Protein 5XFS (pdb70)

Structure (mmCIF, N/CA/C/O backbone):
data_5XFS
#
_entry.id   5XFS
#
_cell.length_a   54.740
_cell.length_b   69.960
_cell.length_c   203.549
_cell.angle_alpha   90.00
_cell.angle_beta   90.00
_cell.angle_gamma   90.00
#
_symmetry.space_group_name_H-M   'P 21 21 21'
#
loop_
_entity.id
_entity.type
_entity.pdbx_description
1 polymer 'PE family protein PE8'
2 polymer 'PPE family protein PPE15'
3 polymer 'ESX-5 secretion-associated protein EspG5'
4 water water
#
loop_
_atom_site.group_PDB
_atom_site.id
_atom_site.type_symbol
_atom_site.label_atom_id
_atom_site.label_alt_id
_atom_site.label_comp_id
_atom_site.label_asym_id
_atom_site.label_entity_id
_atom_site.label_seq_id
_atom_site.pdbx_PDB_ins_code
_atom_site.Cartn_x
_atom_site.Cartn_y
_atom_site.Cartn_z
_atom_site.occupancy
_atom_site.B_iso_or_equiv
_atom_site.auth_seq_id
_atom_site.auth_comp_id
_atom_site.auth_asym_id
_atom_site.auth_atom_id
_atom_site.pdbx_PDB_model_num
ATOM 1 N N . VAL A 1 12 ? -58.786 -23.665 26.055 1.00 113.07 7 VAL A N 1
ATOM 2 C CA . VAL A 1 12 ? -59.163 -22.285 26.331 1.00 107.53 7 VAL A CA 1
ATOM 3 C C . VAL A 1 12 ? -59.533 -21.574 25.040 1.00 107.53 7 VAL A C 1
ATOM 4 O O . VAL A 1 12 ? -58.707 -20.890 24.444 1.00 106.19 7 VAL A O 1
ATOM 8 N N . PRO A 1 13 ? -60.784 -21.732 24.604 1.00 101.59 8 PRO A N 1
ATOM 9 C CA . PRO A 1 13 ? -61.254 -21.103 23.367 1.00 96.93 8 PRO A CA 1
ATOM 10 C C . PRO A 1 13 ? -61.273 -19.585 23.485 1.00 97.45 8 PRO A C 1
ATOM 11 O O . PRO A 1 13 ? -61.410 -18.889 22.481 1.00 94.16 8 PRO A O 1
ATOM 15 N N . GLU A 1 14 ? -61.145 -19.080 24.708 1.00 99.57 9 GLU A N 1
ATOM 16 C CA . GLU A 1 14 ? -61.138 -17.646 24.938 1.00 101.61 9 GLU A CA 1
ATOM 17 C C . GLU A 1 14 ? -59.746 -17.101 24.649 1.00 101.91 9 GLU A C 1
ATOM 18 O O . GLU A 1 14 ? -59.531 -15.891 24.649 1.00 103.82 9 GLU A O 1
ATOM 24 N N . GLU A 1 15 ? -58.797 -18.002 24.419 1.00 102.15 10 GLU A N 1
ATOM 25 C CA . GLU A 1 15 ? -57.434 -17.602 24.107 1.00 96.20 10 GLU A CA 1
ATOM 26 C C . GLU A 1 15 ? -57.056 -17.947 22.860 1.00 85.82 10 GLU A C 1
ATOM 27 O O . GLU A 1 15 ? -56.209 -17.320 22.234 1.00 80.05 10 GLU A O 1
ATOM 33 N N . LEU A 1 16 ? -57.714 -18.976 22.339 1.00 83.31 11 LEU A N 1
ATOM 34 C CA . LEU A 1 16 ? -57.476 -19.398 20.970 1.00 78.70 11 LEU A CA 1
ATOM 35 C C . LEU A 1 16 ? -58.049 -18.346 20.043 1.00 81.69 11 LEU A C 1
ATOM 36 O O . LEU A 1 16 ? -57.308 -17.601 19.414 1.00 82.25 11 LEU A O 1
ATOM 41 N N . THR A 1 17 ? -59.374 -18.278 19.967 1.00 83.93 12 THR A N 1
ATOM 42 C CA . THR A 1 17 ? -60.031 -17.285 19.123 1.00 82.85 12 THR A CA 1
ATOM 43 C C . THR A 1 17 ? -59.414 -15.899 19.290 1.00 81.70 12 THR A C 1
ATOM 44 O O . THR A 1 17 ? -59.423 -15.104 18.343 1.00 83.07 12 THR A O 1
ATOM 48 N N . ALA A 1 18 ? -58.864 -15.591 20.467 1.00 80.12 13 ALA A N 1
ATOM 49 C CA . ALA A 1 18 ? -58.107 -14.351 20.621 1.00 81.19 13 ALA A CA 1
ATOM 50 C C . ALA A 1 18 ? -56.890 -14.343 19.706 1.00 78.23 13 ALA A C 1
ATOM 51 O O . ALA A 1 18 ? -56.685 -13.400 18.934 1.00 78.22 13 ALA A O 1
ATOM 53 N N . ALA A 1 19 ? -56.069 -15.397 19.776 1.00 77.91 14 ALA A N 1
ATOM 54 C CA . ALA A 1 19 ? -54.915 -15.498 18.886 1.00 72.86 14 ALA A CA 1
ATOM 55 C C . ALA A 1 19 ? -55.332 -15.523 17.421 1.00 71.57 14 ALA A C 1
ATOM 56 O O . ALA A 1 19 ? -54.563 -15.102 16.548 1.00 70.52 14 ALA A O 1
ATOM 58 N N . ALA A 1 20 ? -56.536 -16.019 17.132 1.00 71.22 15 ALA A N 1
ATOM 59 C CA . ALA A 1 20 ? -57.066 -15.966 15.774 1.00 69.78 15 ALA A CA 1
ATOM 60 C C . ALA A 1 20 ? -57.208 -14.528 15.302 1.00 73.81 15 ALA A C 1
ATOM 61 O O . ALA A 1 20 ? -56.640 -14.133 14.276 1.00 70.13 15 ALA A O 1
ATOM 63 N N . ALA A 1 21 ? -57.974 -13.729 16.050 1.00 76.06 16 ALA A N 1
ATOM 64 C CA . ALA A 1 21 ? -58.265 -12.365 15.632 1.00 73.14 16 ALA A CA 1
ATOM 65 C C . ALA A 1 21 ? -57.030 -11.476 15.737 1.00 73.93 16 ALA A C 1
ATOM 66 O O . ALA A 1 21 ? -56.792 -10.629 14.866 1.00 78.06 16 ALA A O 1
ATOM 68 N N . GLN A 1 22 ? -56.227 -11.647 16.789 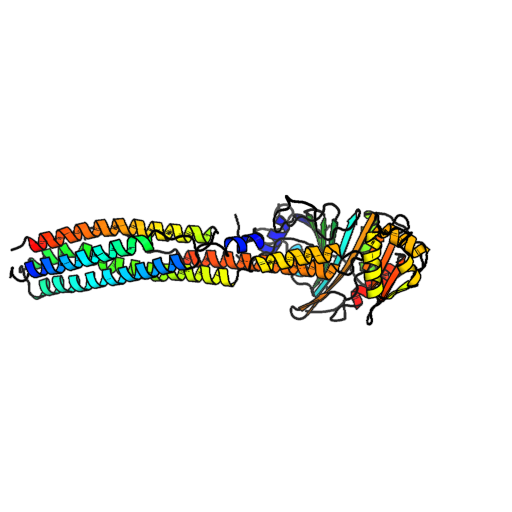1.00 72.32 17 GLN A N 1
ATOM 69 C CA . GLN A 1 22 ? -55.013 -10.847 16.906 1.00 74.41 17 GLN A CA 1
ATOM 70 C C . GLN A 1 22 ? -54.083 -11.090 15.723 1.00 69.71 17 GLN A C 1
ATOM 71 O O . GLN A 1 22 ? -53.466 -10.153 15.207 1.00 70.20 17 GLN A O 1
ATOM 77 N N . LEU A 1 23 ? -53.990 -12.335 15.260 1.00 66.37 18 LEU A N 1
ATOM 78 C CA . LEU A 1 23 ? -53.120 -12.635 14.132 1.00 61.11 18 LEU A CA 1
ATOM 79 C C . LEU A 1 23 ? -53.744 -12.297 12.785 1.00 60.37 18 LEU A C 1
ATOM 80 O O . LEU A 1 23 ? -53.042 -12.318 11.765 1.00 58.48 18 LEU A O 1
ATOM 85 N N . GLY A 1 24 ? -55.038 -12.003 12.748 1.00 62.40 19 GLY A N 1
ATOM 86 C CA . GLY A 1 24 ? -55.661 -11.604 11.506 1.00 62.90 19 GLY A CA 1
ATOM 87 C C . GLY A 1 24 ? -55.466 -10.127 11.262 1.00 63.98 19 GLY A C 1
ATOM 88 O O . GLY A 1 24 ? -55.351 -9.683 10.116 1.00 63.67 19 GLY A O 1
ATOM 89 N N . THR A 1 25 ? -55.427 -9.362 12.358 1.00 65.82 20 THR A N 1
ATOM 90 C CA . THR A 1 25 ? -55.138 -7.934 12.308 1.00 69.35 20 THR A CA 1
ATOM 91 C C . THR A 1 25 ? -53.653 -7.656 12.076 1.00 70.11 20 THR A C 1
ATOM 92 O O . THR A 1 25 ? -53.283 -6.532 11.710 1.00 76.31 20 THR A O 1
ATOM 96 N N . ILE A 1 26 ? -52.801 -8.660 12.271 1.00 69.70 21 ILE A N 1
ATOM 97 C CA . ILE A 1 26 ? -51.396 -8.529 11.923 1.00 63.54 21 ILE A CA 1
ATOM 98 C C . ILE A 1 26 ? -51.196 -8.839 10.446 1.00 58.70 21 ILE A C 1
ATOM 99 O O . ILE A 1 26 ? -50.289 -8.291 9.800 1.00 56.61 21 ILE A O 1
ATOM 104 N N . GLY A 1 27 ? -52.039 -9.712 9.889 1.00 57.62 22 GLY A N 1
ATOM 105 C CA . GLY A 1 27 ? -51.955 -10.012 8.474 1.00 58.75 22 GLY A CA 1
ATOM 106 C C . GLY A 1 27 ? -52.583 -8.942 7.618 1.00 60.37 22 GLY A C 1
ATOM 107 O O . GLY A 1 27 ? -52.132 -8.703 6.493 1.00 61.88 22 GLY A O 1
ATOM 108 N N . ALA A 1 28 ? -53.632 -8.293 8.125 1.00 60.96 23 ALA A N 1
ATOM 109 C CA . ALA A 1 28 ? -54.158 -7.114 7.448 1.00 63.53 23 ALA A CA 1
ATOM 110 C C . ALA A 1 28 ? -53.113 -6.005 7.425 1.00 62.63 23 ALA A C 1
ATOM 111 O O . ALA A 1 28 ? -52.816 -5.446 6.364 1.00 62.38 23 ALA A O 1
ATOM 113 N N . ALA A 1 29 ? -52.521 -5.698 8.591 1.00 65.60 24 ALA A N 1
ATOM 114 C CA . ALA A 1 29 ? -51.456 -4.696 8.669 1.00 61.46 24 ALA A CA 1
ATOM 115 C C . ALA A 1 29 ? -50.275 -5.054 7.777 1.00 57.75 24 ALA A C 1
ATOM 116 O O . ALA A 1 29 ? -49.555 -4.166 7.313 1.00 57.18 24 ALA A O 1
ATOM 118 N N . MET A 1 30 ? -50.058 -6.348 7.531 1.00 57.22 25 MET A N 1
ATOM 119 C CA . MET A 1 30 ? -49.002 -6.781 6.628 1.00 54.51 25 MET A CA 1
ATOM 120 C C . MET A 1 30 ? -49.427 -6.626 5.177 1.00 55.16 25 MET A C 1
ATOM 121 O O . MET A 1 30 ? -48.671 -6.106 4.358 1.00 54.64 25 MET A O 1
ATOM 126 N N . ALA A 1 31 ? -50.629 -7.087 4.836 1.00 57.49 26 ALA A N 1
ATOM 127 C CA . ALA A 1 31 ? -51.189 -6.768 3.528 1.00 63.69 26 ALA A CA 1
ATOM 128 C C . ALA A 1 31 ? -51.162 -5.265 3.267 1.00 62.43 26 ALA A C 1
ATOM 129 O O . ALA A 1 31 ? -50.968 -4.827 2.123 1.00 60.11 26 ALA A O 1
ATOM 131 N N . ALA A 1 32 ? -51.330 -4.467 4.327 1.00 62.22 27 ALA A N 1
ATOM 132 C CA . ALA A 1 32 ? -51.381 -3.017 4.188 1.00 62.21 27 ALA A CA 1
ATOM 133 C C . ALA A 1 32 ? -50.043 -2.464 3.727 1.00 59.43 27 ALA A C 1
ATOM 134 O O . ALA A 1 32 ? -49.979 -1.701 2.755 1.00 61.93 27 ALA A O 1
ATOM 136 N N . GLN A 1 33 ? -48.958 -2.832 4.415 1.00 56.22 28 GLN A N 1
ATOM 137 C CA . GLN A 1 33 ? -47.648 -2.400 3.955 1.00 54.23 28 GLN A CA 1
ATOM 138 C C . GLN A 1 33 ? -47.319 -2.972 2.587 1.00 53.72 28 GLN A C 1
ATOM 139 O O . GLN A 1 33 ? -46.517 -2.380 1.859 1.00 59.96 28 GLN A O 1
ATOM 145 N N . ASN A 1 34 ? -47.950 -4.080 2.206 1.00 55.40 29 ASN A N 1
ATOM 146 C CA . ASN A 1 34 ? -47.567 -4.764 0.976 1.00 58.66 29 ASN A CA 1
ATOM 147 C C . ASN A 1 34 ? -48.025 -3.990 -0.249 1.00 57.85 29 ASN A C 1
ATOM 148 O O . ASN A 1 34 ? -47.312 -3.938 -1.259 1.00 60.56 29 ASN A O 1
ATOM 153 N N . ALA A 1 35 ? -49.216 -3.400 -0.184 1.00 59.37 30 ALA A N 1
ATOM 154 C CA . ALA A 1 35 ? -49.738 -2.586 -1.272 1.00 61.83 30 ALA A CA 1
ATOM 155 C C . ALA A 1 35 ? -49.255 -1.149 -1.200 1.00 61.79 30 ALA A C 1
ATOM 156 O O . ALA A 1 35 ? -49.284 -0.441 -2.217 1.00 64.05 30 ALA A O 1
ATOM 158 N N . ALA A 1 36 ? -48.827 -0.699 -0.018 1.00 62.37 31 ALA A N 1
ATOM 159 C CA . ALA A 1 36 ? -48.163 0.595 0.083 1.00 59.73 31 ALA A CA 1
ATOM 160 C C . ALA A 1 36 ? -46.858 0.591 -0.704 1.00 56.21 31 ALA A C 1
ATOM 161 O O . ALA A 1 36 ? -46.639 1.439 -1.575 1.00 57.30 31 ALA A O 1
ATOM 163 N N . ALA A 1 37 ? -45.998 -0.390 -0.440 1.00 59.30 32 ALA A N 1
ATOM 164 C CA . ALA A 1 37 ? -44.711 -0.480 -1.113 1.00 55.92 32 ALA A CA 1
ATOM 165 C C . ALA A 1 37 ? -44.815 -0.890 -2.583 1.00 54.49 32 ALA A C 1
ATOM 166 O O . ALA A 1 37 ? -43.793 -0.887 -3.270 1.00 53.42 32 ALA A O 1
ATOM 168 N N . ALA A 1 38 ? -46.002 -1.223 -3.092 1.00 56.82 33 ALA A N 1
ATOM 169 C CA . ALA A 1 38 ? -46.120 -1.671 -4.477 1.00 58.11 33 ALA A CA 1
ATOM 170 C C . ALA A 1 38 ? -45.596 -0.619 -5.439 1.00 62.81 33 ALA A C 1
ATOM 171 O O . ALA A 1 38 ? -44.654 -0.875 -6.195 1.00 57.09 33 ALA A O 1
ATOM 173 N N . ALA A 1 39 ? -46.195 0.584 -5.410 1.00 62.70 34 ALA A N 1
ATOM 174 C CA . ALA A 1 39 ? -45.826 1.643 -6.356 1.00 61.24 34 ALA A CA 1
ATOM 175 C C . ALA A 1 39 ? -44.361 2.083 -6.263 1.00 59.30 34 ALA A C 1
ATOM 176 O O . ALA A 1 39 ? -43.698 2.155 -7.313 1.00 59.20 34 ALA A O 1
ATOM 178 N N . PRO A 1 40 ? -43.787 2.392 -5.093 1.00 54.94 35 PRO A N 1
ATOM 179 C CA . PRO A 1 40 ? -42.369 2.785 -5.089 1.00 52.40 35 PRO A CA 1
ATOM 180 C C . PRO A 1 40 ? -41.389 1.655 -5.427 1.00 54.40 35 PRO A C 1
ATOM 181 O O . PRO A 1 40 ? -40.283 1.956 -5.883 1.00 58.86 35 PRO A O 1
ATOM 185 N N . THR A 1 41 ? -41.733 0.382 -5.252 1.00 53.46 36 THR A N 1
ATOM 186 C CA . THR A 1 41 ? -40.827 -0.692 -5.651 1.00 52.92 36 THR A CA 1
ATOM 187 C C . THR A 1 41 ? -41.011 -1.152 -7.095 1.00 50.78 36 THR A C 1
ATOM 188 O O . THR A 1 41 ? -40.236 -1.984 -7.558 1.00 49.17 36 THR A O 1
ATOM 192 N N . THR A 1 42 ? -41.977 -0.618 -7.837 1.00 55.25 37 THR A N 1
ATOM 193 C CA . THR A 1 42 ? -42.249 -1.128 -9.178 1.00 57.96 37 THR A CA 1
ATOM 194 C C . THR A 1 42 ? -42.403 -0.059 -10.256 1.00 59.34 37 THR A C 1
ATOM 195 O O . THR A 1 42 ? -42.450 -0.421 -11.438 1.00 64.44 37 THR A O 1
ATOM 199 N N . ALA A 1 43 ? -42.500 1.231 -9.900 1.00 53.84 38 ALA A N 1
ATOM 200 C CA . ALA A 1 43 ? -42.462 2.314 -10.882 1.00 56.05 38 ALA A CA 1
ATOM 201 C C . ALA A 1 43 ? -41.167 3.092 -10.756 1.00 60.35 38 ALA A C 1
ATOM 202 O O . ALA A 1 43 ? -41.181 4.288 -10.429 1.00 66.87 38 ALA A O 1
ATOM 204 N N . ILE A 1 44 ? -40.043 2.427 -11.000 1.00 55.10 39 ILE A N 1
ATOM 205 C CA . ILE A 1 44 ? -38.745 3.076 -10.940 1.00 51.01 39 ILE A CA 1
ATOM 206 C C . ILE A 1 44 ? -38.387 3.564 -12.333 1.00 50.53 39 ILE A C 1
ATOM 207 O O . ILE A 1 44 ? -38.248 2.759 -13.264 1.00 47.39 39 ILE A O 1
ATOM 212 N N . ALA A 1 45 ? -38.254 4.894 -12.473 1.00 50.05 40 ALA A N 1
ATOM 213 C CA . ALA A 1 45 ? -37.706 5.472 -13.688 1.00 49.82 40 ALA A CA 1
ATOM 214 C C . ALA A 1 45 ? -36.180 5.435 -13.642 1.00 47.25 40 ALA A C 1
ATOM 215 O O . ALA A 1 45 ? -35.590 5.562 -12.565 1.00 48.32 40 ALA A O 1
ATOM 217 N N . PRO A 1 46 ? -35.527 5.232 -14.787 1.00 45.02 41 PRO A N 1
ATOM 218 C CA . PRO A 1 46 ? -34.060 5.267 -14.825 1.00 43.18 41 PRO A CA 1
ATOM 219 C C . PRO A 1 46 ? -33.507 6.603 -14.349 1.00 48.73 41 PRO A C 1
ATOM 220 O O . PRO A 1 46 ? -34.019 7.669 -14.708 1.00 47.43 41 PRO A O 1
ATOM 224 N N . ALA A 1 47 ? -32.443 6.532 -13.533 1.00 49.07 42 ALA A N 1
ATOM 225 C CA . ALA A 1 47 ? -31.802 7.748 -13.031 1.00 50.24 42 ALA A CA 1
ATOM 226 C C . ALA A 1 47 ? -31.221 8.588 -14.160 1.00 50.16 42 ALA A C 1
ATOM 227 O O . ALA A 1 47 ? -31.226 9.824 -14.083 1.00 49.20 42 ALA A O 1
ATOM 229 N N . ALA A 1 48 ? -30.71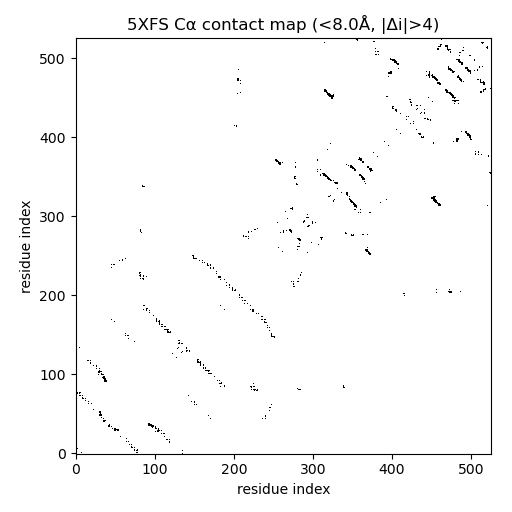4 7.942 -15.206 1.00 44.53 43 ALA A N 1
ATOM 230 C CA . ALA A 1 48 ? -30.182 8.630 -16.370 1.00 44.92 43 ALA A CA 1
ATOM 231 C C . ALA A 1 48 ? -30.480 7.785 -17.599 1.00 45.46 43 ALA A C 1
ATOM 232 O O . ALA A 1 48 ? -31.035 6.688 -17.499 1.00 49.78 43 ALA A O 1
ATOM 234 N N . LEU A 1 49 ? -30.094 8.291 -18.768 1.00 39.31 44 LEU A N 1
ATOM 235 C CA . LEU A 1 49 ? -30.587 7.736 -20.020 1.00 40.25 44 LEU A CA 1
ATOM 236 C C . LEU A 1 49 ? -29.601 6.773 -20.674 1.00 38.54 44 LEU A C 1
ATOM 237 O O . LEU A 1 49 ? -29.659 6.546 -21.887 1.00 39.76 44 LEU A O 1
ATOM 242 N N . ASP A 1 50 ? -28.722 6.180 -19.893 1.00 40.47 45 ASP A N 1
ATOM 243 C CA . ASP A 1 50 ? -27.782 5.193 -20.388 1.00 41.83 45 ASP A CA 1
ATOM 244 C C . ASP A 1 50 ? -28.300 3.781 -20.140 1.00 42.91 45 ASP A C 1
ATOM 245 O O . ASP A 1 50 ? -29.310 3.560 -19.465 1.00 40.54 45 ASP A O 1
ATOM 250 N N . GLU A 1 51 ? -27.538 2.812 -20.644 1.00 51.66 46 GLU A N 1
ATOM 251 C CA . GLU A 1 51 ? -27.922 1.409 -20.567 1.00 57.84 46 GLU A CA 1
ATOM 252 C C . GLU A 1 51 ? -27.793 0.849 -19.149 1.00 50.54 46 GLU A C 1
ATOM 253 O O . GLU A 1 51 ? -28.623 0.030 -18.732 1.00 49.58 46 GLU A O 1
ATOM 259 N N . VAL A 1 52 ? -26.789 1.275 -18.385 1.00 45.60 47 VAL A N 1
ATOM 260 C CA . VAL A 1 52 ? -26.693 0.794 -17.012 1.00 43.47 47 VAL A CA 1
ATOM 261 C C . VAL A 1 52 ? -27.884 1.280 -16.193 1.00 43.84 47 VAL A C 1
ATOM 262 O O . VAL A 1 52 ? -28.477 0.519 -15.423 1.00 44.81 47 VAL A O 1
ATOM 266 N N . SER A 1 53 ? -28.269 2.546 -16.359 1.00 47.07 48 SER A N 1
ATOM 267 C CA . SER A 1 53 ? -29.366 3.098 -15.567 1.00 46.90 48 SER A CA 1
ATOM 268 C C . SER A 1 53 ? -30.682 2.386 -15.854 1.00 44.52 48 SER A C 1
ATOM 269 O O . SER A 1 53 ? -31.534 2.267 -14.959 1.00 39.29 48 SER A O 1
ATOM 272 N N . ALA A 1 54 ? -30.854 1.910 -17.095 1.00 46.00 49 ALA A N 1
ATOM 273 C CA . ALA A 1 54 ? -32.053 1.179 -17.496 1.00 46.85 49 ALA A CA 1
ATOM 274 C C . ALA A 1 54 ? -32.086 -0.232 -16.900 1.00 53.25 49 ALA A C 1
ATOM 275 O O . ALA A 1 54 ? -33.048 -0.608 -16.216 1.00 54.15 49 ALA A O 1
ATOM 277 N N . LEU A 1 55 ? -31.059 -1.042 -17.184 1.00 52.67 50 LEU A N 1
ATOM 278 C CA . LEU A 1 55 ? -30.899 -2.339 -16.541 1.00 48.51 50 LEU A CA 1
ATOM 279 C C . LEU A 1 55 ? -31.220 -2.284 -15.050 1.00 45.43 50 LEU A C 1
ATOM 280 O O . LEU A 1 55 ? -32.053 -3.054 -14.552 1.00 46.79 50 LEU A O 1
ATOM 285 N N . GLN A 1 56 ? -30.565 -1.370 -14.325 1.00 41.33 51 GLN A N 1
ATOM 286 C CA . GLN A 1 56 ? -30.709 -1.337 -12.872 1.00 41.65 51 GLN A CA 1
ATOM 287 C C . GLN A 1 56 ? -32.161 -1.119 -12.446 1.00 44.61 51 GLN A C 1
ATOM 288 O O . GLN A 1 56 ? -32.621 -1.715 -11.463 1.00 42.82 51 GLN A O 1
ATOM 294 N N . ALA A 1 57 ? -32.906 -0.284 -13.178 1.00 40.46 52 ALA A N 1
ATOM 295 C CA . ALA A 1 57 ? -34.297 -0.027 -12.807 1.00 44.18 52 ALA A CA 1
ATOM 296 C C . ALA A 1 57 ? -35.224 -1.160 -13.243 1.00 48.27 52 ALA A C 1
ATOM 297 O O . ALA A 1 57 ? -36.184 -1.479 -12.531 1.00 47.11 52 ALA A O 1
ATOM 299 N N . ALA A 1 58 ? -34.951 -1.773 -14.402 1.00 52.93 53 ALA A N 1
ATOM 300 C CA . ALA A 1 58 ? -35.747 -2.905 -14.852 1.00 47.06 53 ALA A CA 1
ATOM 301 C C . ALA A 1 58 ? -35.673 -4.066 -13.867 1.00 50.01 53 ALA A C 1
ATOM 302 O O . ALA A 1 58 ? -36.697 -4.698 -13.574 1.00 57.34 53 ALA A O 1
ATOM 304 N N . LEU A 1 59 ? -34.483 -4.364 -13.333 1.00 46.23 54 LEU A N 1
ATOM 305 C CA . LEU A 1 59 ? -34.411 -5.448 -12.364 1.00 46.10 54 LEU A CA 1
ATOM 306 C C . LEU A 1 59 ? -35.263 -5.120 -11.144 1.00 49.71 54 LEU A C 1
ATOM 307 O O . LEU A 1 59 ? -36.220 -5.835 -10.829 1.00 60.70 54 LEU A O 1
ATOM 312 N N . PHE A 1 60 ? -34.968 -4.006 -10.464 1.00 42.77 55 PHE A N 1
ATOM 313 C CA . PHE A 1 60 ? -35.651 -3.734 -9.200 1.00 47.55 55 PHE A CA 1
ATOM 314 C C . PHE A 1 60 ? -37.167 -3.657 -9.362 1.00 47.24 55 PHE A C 1
ATOM 315 O O . PHE A 1 60 ? -37.886 -3.875 -8.383 1.00 41.90 55 PHE A O 1
ATOM 323 N N . THR A 1 61 ? -37.670 -3.362 -10.573 1.00 44.41 56 THR A N 1
ATOM 324 C CA . THR A 1 61 ? -39.112 -3.406 -10.810 1.00 49.51 56 THR A CA 1
ATOM 325 C C . THR A 1 61 ? -39.583 -4.813 -11.117 1.00 52.74 56 THR A C 1
ATOM 326 O O . THR A 1 61 ? -40.668 -5.208 -10.683 1.00 50.79 56 THR A O 1
ATOM 330 N N . ALA A 1 62 ? -38.792 -5.577 -11.870 1.00 55.28 57 ALA A N 1
ATOM 331 C CA . ALA A 1 62 ? -39.092 -6.995 -12.001 1.00 55.03 57 ALA A CA 1
ATOM 332 C C . ALA A 1 62 ? -39.128 -7.649 -10.624 1.00 53.78 57 ALA A C 1
ATOM 333 O O . ALA A 1 62 ? -39.987 -8.493 -10.345 1.00 48.52 57 ALA A O 1
ATOM 335 N N . TYR A 1 63 ? -38.238 -7.211 -9.731 1.00 46.36 58 TYR A N 1
ATOM 336 C CA . TYR A 1 63 ? -38.127 -7.822 -8.416 1.00 45.42 58 TYR A CA 1
ATOM 337 C C . TYR A 1 63 ? -39.306 -7.458 -7.517 1.00 44.69 58 TYR A C 1
ATOM 338 O O . TYR A 1 63 ? -39.795 -8.300 -6.757 1.00 44.96 58 TYR A O 1
ATOM 347 N N . GLY A 1 64 ? -39.757 -6.209 -7.557 1.00 43.92 59 GLY A N 1
ATOM 348 C CA . GLY A 1 64 ? -40.884 -5.829 -6.731 1.00 43.66 59 GLY A CA 1
ATOM 349 C C . GLY A 1 64 ? -42.181 -6.406 -7.248 1.00 47.87 59 GLY A C 1
ATOM 350 O O . GLY A 1 64 ? -43.095 -6.697 -6.469 1.00 45.45 59 GLY A O 1
ATOM 351 N N . THR A 1 65 ? -42.274 -6.585 -8.567 1.00 49.42 60 THR A N 1
ATOM 352 C CA . THR A 1 65 ? -43.388 -7.306 -9.167 1.00 48.59 60 THR A CA 1
ATOM 353 C C . THR A 1 65 ? -43.397 -8.765 -8.724 1.00 56.95 60 THR A C 1
ATOM 354 O O . THR A 1 65 ? -44.425 -9.275 -8.255 1.00 60.26 60 THR A O 1
ATOM 358 N N 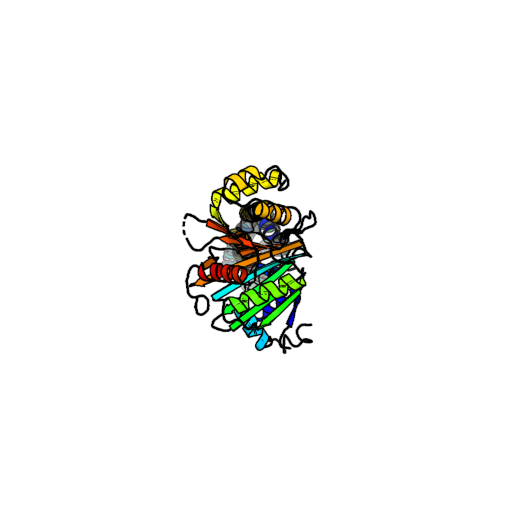. PHE A 1 66 ? -42.256 -9.460 -8.861 1.00 52.20 61 PHE A N 1
ATOM 359 C CA . PHE A 1 66 ? -42.210 -10.853 -8.416 1.00 50.65 61 PHE A CA 1
ATOM 360 C C . PHE A 1 66 ? -42.452 -10.933 -6.917 1.00 49.54 61 PHE A C 1
ATOM 361 O O . PHE A 1 66 ? -43.098 -11.867 -6.443 1.00 49.93 61 PHE A O 1
ATOM 369 N N . TYR A 1 67 ? -41.989 -9.944 -6.150 1.00 46.70 62 TYR A N 1
ATOM 370 C CA . TYR A 1 67 ? -42.338 -9.945 -4.734 1.00 45.59 62 TYR A CA 1
ATOM 371 C C . TYR A 1 67 ? -43.848 -9.821 -4.533 1.00 50.13 62 TYR A C 1
ATOM 372 O O . TYR A 1 67 ? -44.396 -10.384 -3.578 1.00 46.05 62 TYR A O 1
ATOM 381 N N . GLN A 1 68 ? -44.543 -9.091 -5.412 1.00 50.94 63 GLN A N 1
ATOM 382 C CA . GLN A 1 68 ? -45.973 -8.879 -5.190 1.00 51.64 63 GLN A CA 1
ATOM 383 C C . GLN A 1 68 ? -46.785 -10.158 -5.383 1.00 49.10 63 GLN A C 1
ATOM 384 O O . GLN A 1 68 ? -47.840 -10.295 -4.755 1.00 50.29 63 GLN A O 1
ATOM 390 N N . GLN A 1 69 ? -46.324 -11.093 -6.225 1.00 49.77 64 GLN A N 1
ATOM 391 C CA . GLN A 1 69 ? -46.969 -12.402 -6.311 1.00 51.33 64 GLN A CA 1
ATOM 392 C C . GLN A 1 69 ? -46.582 -13.300 -5.141 1.00 53.88 64 GLN A C 1
ATOM 393 O O . GLN A 1 69 ? -47.435 -13.978 -4.557 1.00 57.71 64 GLN A O 1
ATOM 399 N N . VAL A 1 70 ? -45.296 -13.342 -4.807 1.00 48.99 65 VAL A N 1
ATOM 400 C CA . VAL A 1 70 ? -44.851 -14.218 -3.733 1.00 48.34 65 VAL A CA 1
ATOM 401 C C . VAL A 1 70 ? -45.560 -13.861 -2.436 1.00 47.65 65 VAL A C 1
ATOM 402 O O . VAL A 1 70 ? -46.053 -14.742 -1.727 1.00 47.75 65 VAL A O 1
ATOM 406 N N . SER A 1 71 ? -45.682 -12.566 -2.135 1.00 46.92 66 SER A N 1
ATOM 407 C CA . SER A 1 71 ? -46.375 -12.153 -0.914 1.00 46.17 66 SER A CA 1
ATOM 408 C C . SER A 1 71 ? -47.870 -12.469 -0.975 1.00 50.75 66 SER A C 1
ATOM 409 O O . SER A 1 71 ? -48.471 -12.856 0.036 1.00 47.22 66 SER A O 1
ATOM 412 N N . ALA A 1 72 ? -48.488 -12.285 -2.146 1.00 48.82 67 ALA A N 1
ATOM 413 C CA . ALA A 1 72 ? -49.883 -12.660 -2.336 1.00 50.61 67 ALA A CA 1
ATOM 414 C C . ALA A 1 72 ? -50.092 -14.133 -2.031 1.00 52.32 67 ALA A C 1
ATOM 415 O O . ALA A 1 72 ? -51.022 -14.512 -1.306 1.00 50.96 67 ALA A O 1
ATOM 417 N N . GLU A 1 73 ? -49.227 -14.981 -2.590 1.00 51.24 68 GLU A N 1
ATOM 418 C CA . GLU A 1 73 ? -49.299 -16.409 -2.336 1.00 50.56 68 GLU A CA 1
ATOM 419 C C . GLU A 1 73 ? -48.986 -16.739 -0.883 1.00 49.47 68 GLU A C 1
ATOM 420 O O . GLU A 1 73 ? -49.550 -17.689 -0.332 1.00 49.71 68 GLU A O 1
ATOM 426 N N . ALA A 1 74 ? -48.104 -15.970 -0.240 1.00 48.35 69 ALA A N 1
ATOM 427 C CA . ALA A 1 74 ? -47.821 -16.207 1.171 1.00 47.38 69 ALA A CA 1
ATOM 428 C C . ALA A 1 74 ? -49.030 -15.877 2.032 1.00 47.60 69 ALA A C 1
ATOM 429 O O . ALA A 1 74 ? -49.407 -16.657 2.913 1.00 48.34 69 ALA A O 1
ATOM 431 N N . GLN A 1 75 ? -49.620 -14.712 1.808 1.00 48.43 70 GLN A N 1
ATOM 432 C CA . GLN A 1 75 ? -50.766 -14.276 2.598 1.00 49.16 70 GLN A CA 1
ATOM 433 C C . GLN A 1 75 ? -51.934 -15.242 2.532 1.00 52.27 70 GLN A C 1
ATOM 434 O O . GLN A 1 75 ? -52.658 -15.405 3.502 1.00 56.24 70 GLN A O 1
ATOM 440 N N . ALA A 1 76 ? -52.133 -15.867 1.382 1.00 59.61 71 ALA A N 1
ATOM 441 C CA . ALA A 1 76 ? -53.206 -16.848 1.247 1.00 51.34 71 ALA A CA 1
ATOM 442 C C . ALA A 1 76 ? -53.039 -17.977 2.249 1.00 50.54 71 ALA A C 1
ATOM 443 O O . ALA A 1 76 ? -54.019 -18.448 2.839 1.00 61.25 71 ALA A O 1
ATOM 445 N N . MET A 1 77 ? -51.799 -18.411 2.468 1.00 55.54 72 MET A N 1
ATOM 446 C CA . MET A 1 77 ? -51.534 -19.506 3.391 1.00 55.89 72 MET A CA 1
ATOM 447 C C . MET A 1 77 ? -51.528 -19.037 4.838 1.00 48.34 72 MET A C 1
ATOM 448 O O . MET A 1 77 ? -51.861 -19.814 5.736 1.00 48.55 72 MET A O 1
ATOM 453 N N . HIS A 1 78 ? -51.184 -17.776 5.086 1.00 47.71 73 HIS A N 1
ATOM 454 C CA . HIS A 1 78 ? -51.499 -17.180 6.380 1.00 52.39 73 HIS A CA 1
ATOM 455 C C . HIS A 1 78 ? -53.009 -17.145 6.620 1.00 55.47 73 HIS A C 1
ATOM 456 O O . HIS A 1 78 ? -53.476 -17.394 7.742 1.00 53.41 73 HIS A O 1
ATOM 463 N N . ASP A 1 79 ? -53.788 -16.850 5.571 1.00 54.02 74 ASP A N 1
ATOM 464 C CA . ASP A 1 79 ? -55.239 -16.824 5.704 1.00 51.46 74 ASP A CA 1
ATOM 465 C C . ASP A 1 79 ? -55.793 -18.187 6.090 1.00 55.25 74 ASP A C 1
ATOM 466 O O . ASP A 1 79 ? -56.836 -18.262 6.760 1.00 54.80 74 ASP A O 1
ATOM 471 N N . MET A 1 80 ? -55.114 -19.273 5.685 1.00 54.15 75 MET A N 1
ATOM 472 C CA . MET A 1 80 ? -55.568 -20.605 6.072 1.00 55.15 75 MET A CA 1
ATOM 473 C C . MET A 1 80 ? -55.280 -20.884 7.527 1.00 49.99 75 MET A C 1
ATOM 474 O O . MET A 1 80 ? -56.072 -21.550 8.202 1.00 50.34 75 MET A O 1
ATOM 479 N N . PHE A 1 81 ? -54.133 -20.430 8.012 1.00 48.88 76 PHE A N 1
ATOM 480 C CA . PHE A 1 81 ? -53.765 -20.784 9.371 1.00 48.46 76 PHE A CA 1
ATOM 481 C C . PHE A 1 81 ? -54.601 -20.015 10.374 1.00 48.25 76 PHE A C 1
ATOM 482 O O . PHE A 1 81 ? -54.914 -20.533 11.450 1.00 48.20 76 PHE A O 1
ATOM 490 N N . VAL A 1 82 ? -55.002 -18.797 10.019 1.00 52.15 77 VAL A N 1
ATOM 491 C CA . VAL A 1 82 ? -55.843 -18.010 10.909 1.00 50.98 77 VAL A CA 1
ATOM 492 C C . VAL A 1 82 ? -57.260 -18.555 10.906 1.00 52.72 77 VAL A C 1
ATOM 493 O O . VAL A 1 82 ? -57.943 -18.555 11.936 1.00 54.38 77 VAL A O 1
ATOM 497 N N . ASN A 1 83 ? -57.716 -19.050 9.752 1.00 53.06 78 ASN A N 1
ATOM 498 C CA . ASN A 1 83 ? -58.988 -19.766 9.695 1.00 55.05 78 ASN A CA 1
ATOM 499 C C . ASN A 1 83 ? -58.926 -21.047 10.510 1.00 52.22 78 ASN A C 1
ATOM 500 O O . ASN A 1 83 ? -59.739 -21.269 11.412 1.00 52.73 78 ASN A O 1
ATOM 505 N N . THR A 1 84 ? -57.940 -21.878 10.211 1.00 54.18 79 THR A N 1
ATOM 506 C CA . THR A 1 84 ? -57.787 -23.158 10.878 1.00 53.25 79 THR A CA 1
ATOM 507 C C . THR A 1 84 ? -57.569 -23.031 12.376 1.00 49.91 79 THR A C 1
ATOM 508 O O . THR A 1 84 ? -58.104 -23.811 13.142 1.00 58.24 79 THR A O 1
ATOM 512 N N . LEU A 1 85 ? -56.793 -22.050 12.796 1.00 49.89 80 LEU A N 1
ATOM 513 C CA . LEU A 1 85 ? -56.584 -21.845 14.215 1.00 52.23 80 LEU A CA 1
ATOM 514 C C . LEU A 1 85 ? -57.904 -21.407 14.828 1.00 54.56 80 LEU A C 1
ATOM 515 O O . LEU A 1 85 ? -58.268 -21.821 15.917 1.00 56.03 80 LEU A O 1
ATOM 520 N N . GLY A 1 86 ? -58.605 -20.546 14.105 1.00 54.93 81 GLY A N 1
ATOM 521 C CA . GLY A 1 86 ? -59.894 -20.016 14.499 1.00 58.41 81 GLY A CA 1
ATOM 522 C C . GLY A 1 86 ? -60.977 -21.063 14.594 1.00 64.86 81 GLY A C 1
ATOM 523 O O . GLY A 1 86 ? -61.843 -21.001 15.458 1.00 70.63 81 GLY A O 1
ATOM 524 N N . ILE A 1 87 ? -60.934 -22.031 13.690 1.00 61.38 82 ILE A N 1
ATOM 525 C CA . ILE A 1 87 ? -61.931 -23.086 13.654 1.00 58.09 82 ILE A CA 1
ATOM 526 C C . ILE A 1 87 ? -61.945 -23.888 14.943 1.00 62.46 82 ILE A C 1
ATOM 527 O O . ILE A 1 87 ? -63.008 -24.258 15.422 1.00 72.51 82 ILE A O 1
ATOM 532 N N . SER A 1 88 ? -60.778 -24.168 15.506 1.00 56.48 83 SER A N 1
ATOM 533 C CA . SER A 1 88 ? -60.746 -24.927 16.735 1.00 59.02 83 SER A CA 1
ATOM 534 C C . SER A 1 88 ? -61.463 -24.117 17.797 1.00 69.00 83 SER A C 1
ATOM 535 O O . SER A 1 88 ? -61.096 -22.983 18.077 1.00 70.14 83 SER A O 1
ATOM 538 N N . ALA A 1 89 ? -62.439 -24.749 18.437 1.00 70.64 84 ALA A N 1
ATOM 539 C CA . ALA A 1 89 ? -63.250 -24.117 19.465 1.00 78.56 84 ALA A CA 1
ATOM 540 C C . ALA A 1 89 ? -64.029 -25.190 20.200 1.00 87.48 84 ALA A C 1
ATOM 541 O O . ALA A 1 89 ? -64.810 -25.916 19.591 1.00 86.67 84 ALA A O 1
ATOM 543 N N . MET B 2 9 ? -22.223 -2.600 -27.600 1.00 76.47 1 MET B N 1
ATOM 544 C CA . MET B 2 9 ? -21.475 -1.336 -27.681 1.00 72.24 1 MET B CA 1
ATOM 545 C C . MET B 2 9 ? -20.384 -1.295 -26.604 1.00 67.22 1 MET B C 1
ATOM 546 O O . MET B 2 9 ? -20.108 -2.304 -25.933 1.00 69.36 1 MET B O 1
ATOM 551 N N . ASP B 2 10 ? -19.771 -0.126 -26.441 1.00 58.97 2 ASP B N 1
ATOM 552 C CA . ASP B 2 10 ? -18.831 0.096 -25.355 1.00 55.89 2 ASP B CA 1
ATOM 553 C C . ASP B 2 10 ? -18.925 1.550 -24.910 1.00 51.21 2 ASP B C 1
ATOM 554 O O . ASP B 2 10 ? -18.985 2.446 -25.753 1.00 52.46 2 ASP B O 1
ATOM 559 N N . PHE B 2 11 ? -18.953 1.785 -23.590 1.00 51.70 3 PHE B N 1
ATOM 560 C CA . PHE B 2 11 ? -19.023 3.164 -23.099 1.00 46.46 3 PHE B CA 1
ATOM 561 C C . PHE B 2 11 ? -17.764 3.950 -23.457 1.00 52.53 3 PHE B C 1
ATOM 562 O O . PHE B 2 11 ? -17.842 5.144 -23.764 1.00 50.70 3 PHE B O 1
ATOM 570 N N . GLY B 2 12 ? -16.594 3.303 -23.409 1.00 59.17 4 GLY B N 1
ATOM 571 C CA . GLY B 2 12 ? -15.352 3.955 -23.779 1.00 51.19 4 GLY B CA 1
ATOM 572 C C . GLY B 2 12 ? -15.238 4.286 -25.251 1.00 48.44 4 GLY B C 1
ATOM 573 O O . GLY B 2 12 ? -14.462 5.172 -25.614 1.00 49.80 4 GLY B O 1
ATOM 574 N N . ALA B 2 13 ? -15.986 3.601 -26.112 1.00 46.52 5 ALA B N 1
ATOM 575 C CA . ALA B 2 13 ? -15.981 3.942 -27.531 1.00 47.28 5 ALA B CA 1
ATOM 576 C C . ALA B 2 13 ? -16.766 5.214 -27.849 1.00 47.08 5 ALA B C 1
ATOM 577 O O . ALA B 2 13 ? -16.685 5.696 -28.986 1.00 49.31 5 ALA B O 1
ATOM 579 N N . LEU B 2 14 ? -17.545 5.786 -26.845 1.00 43.38 6 LEU B N 1
ATOM 580 C CA . LEU B 2 14 ? -18.469 6.919 -26.940 1.00 42.72 6 LEU B CA 1
ATOM 581 C C . LEU B 2 14 ? -17.771 8.224 -26.555 1.00 42.70 6 LEU B C 1
ATOM 582 O O . LEU B 2 14 ? -17.060 8.268 -25.544 1.00 43.00 6 LEU B O 1
ATOM 587 N N . PRO B 2 15 ? -17.987 9.299 -27.309 1.00 43.00 7 PRO B N 1
ATOM 588 C CA . PRO B 2 15 ? -17.316 10.588 -27.032 1.00 43.80 7 PRO B CA 1
ATOM 589 C C . PRO B 2 15 ? -17.908 11.282 -25.814 1.00 47.12 7 PRO B C 1
ATOM 590 O O . PRO B 2 15 ? -19.054 11.001 -25.423 1.00 43.44 7 PRO B O 1
ATOM 594 N N . PRO B 2 16 ? -17.174 12.215 -25.190 1.00 45.34 8 PRO B N 1
ATOM 595 C CA . PRO B 2 16 ? -17.664 12.780 -23.919 1.00 48.24 8 PRO B CA 1
ATOM 596 C C . PRO B 2 16 ? -18.992 13.490 -24.071 1.00 47.99 8 PRO B C 1
ATOM 597 O O . PRO B 2 16 ? -19.787 13.508 -23.123 1.00 47.82 8 PRO B O 1
ATOM 601 N N . GLU B 2 17 ? -19.252 14.059 -25.256 1.00 47.13 9 GLU B N 1
ATOM 602 C CA . GLU B 2 17 ? -20.527 14.708 -25.538 1.00 47.66 9 GLU B CA 1
ATOM 603 C C . GLU B 2 17 ? -21.707 13.766 -25.369 1.00 50.49 9 GLU B C 1
ATOM 604 O O . GLU B 2 17 ? -22.821 14.220 -25.097 1.00 59.23 9 GLU B O 1
ATOM 610 N N . ILE B 2 18 ? -21.501 12.463 -25.530 1.00 51.86 10 ILE B N 1
ATOM 611 C CA . ILE B 2 18 ? -22.598 11.521 -25.372 1.00 44.58 10 ILE B CA 1
ATOM 612 C C . ILE B 2 18 ? -22.706 11.028 -23.935 1.00 44.46 10 ILE B C 1
ATOM 613 O O . ILE B 2 18 ? -23.794 11.000 -23.35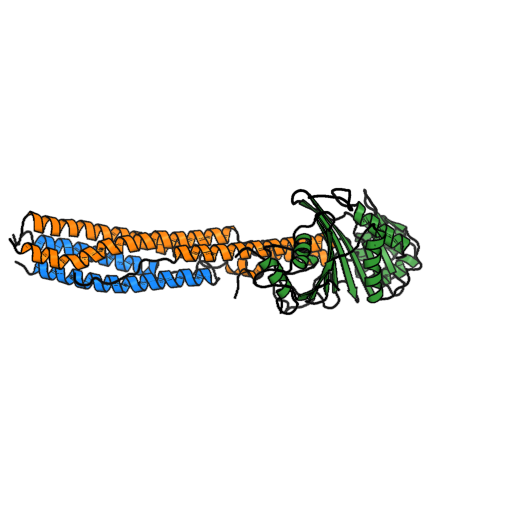5 1.00 45.59 10 ILE B O 1
ATOM 618 N N . ASN B 2 19 ? -21.593 10.643 -23.316 1.00 43.92 11 ASN B N 1
ATOM 619 C CA . ASN B 2 19 ? -21.700 9.987 -22.020 1.00 44.26 11 ASN B CA 1
ATOM 620 C C . ASN B 2 19 ? -22.224 10.925 -20.956 1.00 45.89 11 ASN B C 1
ATOM 621 O O . ASN B 2 19 ? -22.818 10.479 -19.968 1.00 50.80 11 ASN B O 1
ATOM 626 N N . SER B 2 20 ? -22.032 12.216 -21.153 1.00 46.88 12 SER B N 1
ATOM 627 C CA . SER B 2 20 ? -22.464 13.203 -20.181 1.00 49.20 12 SER B CA 1
ATOM 628 C C . SER B 2 20 ? -23.817 13.834 -20.522 1.00 51.52 12 SER B C 1
ATOM 629 O O . SER B 2 20 ? -24.569 14.189 -19.599 1.00 52.71 12 SER B O 1
ATOM 632 N N . ALA B 2 21 ? -24.146 13.973 -21.817 1.00 49.69 13 ALA B N 1
ATOM 633 C CA . ALA B 2 21 ? -25.524 14.246 -22.218 1.00 51.08 13 ALA B CA 1
ATOM 634 C C . ALA B 2 21 ? -26.481 13.221 -21.614 1.00 61.04 13 ALA B C 1
ATOM 635 O O . ALA B 2 21 ? -27.499 13.573 -20.999 1.00 62.24 13 ALA B O 1
ATOM 637 N N . ARG B 2 22 ? -26.166 11.937 -21.776 1.00 52.35 14 ARG B N 1
ATOM 638 C CA . ARG B 2 22 ? -27.086 10.912 -21.319 1.00 50.82 14 ARG B CA 1
ATOM 639 C C . ARG B 2 22 ? -27.089 10.778 -19.801 1.00 49.87 14 ARG B C 1
ATOM 640 O O . ARG B 2 22 ? -28.058 10.245 -19.237 1.00 48.82 14 ARG B O 1
ATOM 648 N N . MET B 2 23 ? -26.079 11.307 -19.128 1.00 50.50 15 MET B N 1
ATOM 649 C CA . MET B 2 23 ? -26.014 11.212 -17.677 1.00 50.04 15 MET B CA 1
ATOM 650 C C . MET B 2 23 ? -26.586 12.421 -16.950 1.00 51.04 15 MET B C 1
ATOM 651 O O . MET B 2 23 ? -27.045 12.310 -15.822 1.00 50.69 15 MET B O 1
ATOM 656 N N . TYR B 2 24 ? -26.550 13.575 -17.598 1.00 57.87 16 TYR B N 1
ATOM 657 C CA . TYR B 2 24 ? -27.052 14.824 -17.017 1.00 57.18 16 TYR B CA 1
ATOM 658 C C . TYR B 2 24 ? -28.529 15.026 -17.285 1.00 54.15 16 TYR B C 1
ATOM 659 O O . TYR B 2 24 ? -29.052 16.129 -17.082 1.00 58.70 16 TYR B O 1
ATOM 668 N N . ALA B 2 25 ? -29.189 13.970 -17.733 1.00 52.63 17 ALA B N 1
ATOM 669 C CA . ALA B 2 25 ? -30.608 13.955 -18.010 1.00 52.77 17 ALA B CA 1
ATOM 670 C C . ALA B 2 25 ? -31.167 12.657 -17.460 1.00 50.88 17 ALA B C 1
ATOM 671 O O . ALA B 2 25 ? -30.458 11.652 -17.384 1.00 49.48 17 ALA B O 1
ATOM 673 N N . GLY B 2 26 ? -32.438 12.685 -17.067 1.00 51.12 18 GLY B N 1
ATOM 674 C CA . GLY B 2 26 ? 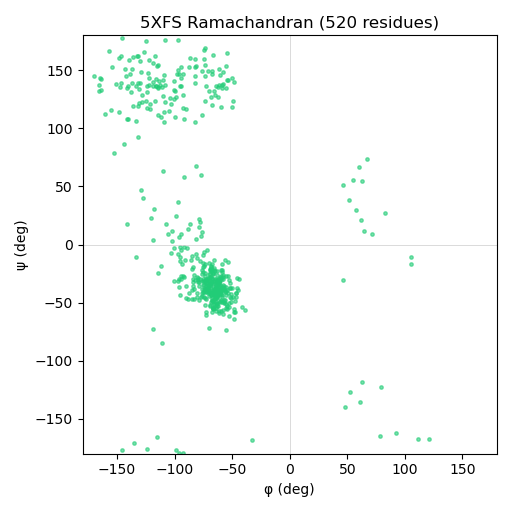-33.024 11.554 -16.388 1.00 49.55 18 GLY B CA 1
ATOM 675 C C . GLY B 2 26 ? -33.549 11.923 -15.018 1.00 50.04 18 GLY B C 1
ATOM 676 O O . GLY B 2 26 ? -33.650 13.110 -14.674 1.00 56.17 18 GLY B O 1
ATOM 677 N N . ALA B 2 27 ? -33.866 10.906 -14.216 1.00 48.64 19 ALA B N 1
ATOM 678 C CA . ALA B 2 27 ? -34.651 11.093 -13.005 1.00 49.21 19 ALA B CA 1
ATOM 679 C C . ALA B 2 27 ? -33.817 11.251 -11.742 1.00 49.38 19 ALA B C 1
ATOM 680 O O . ALA B 2 27 ? -34.377 11.604 -10.697 1.00 50.40 19 ALA B O 1
ATOM 682 N N . GLY B 2 28 ? -32.510 10.997 -11.803 1.00 48.74 20 GLY B N 1
ATOM 683 C CA . GLY B 2 28 ? -31.680 11.150 -10.626 1.00 49.32 20 GLY B CA 1
ATOM 684 C C . GLY B 2 28 ? -31.812 9.988 -9.657 1.00 52.67 20 GLY B C 1
ATOM 685 O O . GLY B 2 28 ? -32.305 8.910 -9.990 1.00 52.83 20 GLY B O 1
ATOM 686 N N . ALA B 2 29 ? -31.335 10.210 -8.432 1.00 51.77 21 ALA B N 1
ATOM 687 C CA . ALA B 2 29 ? -31.386 9.150 -7.432 1.00 48.30 21 ALA B CA 1
ATOM 688 C C . ALA B 2 29 ? -32.778 8.956 -6.878 1.00 48.23 21 ALA B C 1
ATOM 689 O O . ALA B 2 29 ? -33.057 7.885 -6.331 1.00 56.22 21 ALA B O 1
ATOM 691 N N . GLY B 2 30 ? -33.641 9.963 -7.026 1.00 49.62 22 GLY B N 1
ATOM 692 C CA . GLY B 2 30 ? -34.982 9.981 -6.488 1.00 50.23 22 GLY B CA 1
ATOM 693 C C . GLY B 2 30 ? -35.753 8.677 -6.545 1.00 52.72 22 GLY B C 1
ATOM 694 O O . GLY B 2 30 ? -36.218 8.179 -5.514 1.00 51.51 22 GLY B O 1
ATOM 695 N N . PRO B 2 31 ? -35.914 8.095 -7.744 1.00 49.85 23 PRO B N 1
ATOM 696 C CA . PRO B 2 31 ? -36.693 6.847 -7.831 1.00 50.02 23 PRO B CA 1
ATOM 697 C C . PRO B 2 31 ? -36.093 5.720 -7.024 1.00 45.08 23 PRO B C 1
ATOM 698 O O . PRO B 2 31 ? -36.835 4.909 -6.454 1.00 43.63 23 PRO B O 1
ATOM 702 N N . MET B 2 32 ? -34.770 5.600 -7.050 1.00 44.13 24 MET B N 1
ATOM 703 C CA . MET B 2 32 ? -34.079 4.511 -6.367 1.00 43.00 24 MET B CA 1
ATOM 704 C C . MET B 2 32 ? -34.139 4.572 -4.855 1.00 48.35 24 MET B C 1
ATOM 705 O O . MET B 2 32 ? -34.330 3.552 -4.215 1.00 51.21 24 MET B O 1
ATOM 710 N N . MET B 2 33 ? -33.950 5.740 -4.264 1.00 45.93 25 MET B N 1
ATOM 711 C CA . MET B 2 33 ? -34.064 5.796 -2.815 1.00 47.94 25 MET B CA 1
ATOM 712 C C . MET B 2 33 ? -35.502 5.574 -2.348 1.00 47.43 25 MET B C 1
ATOM 713 O O . MET B 2 33 ? -35.718 5.068 -1.237 1.00 47.95 25 MET B O 1
ATOM 718 N N . ALA B 2 34 ? -36.495 5.925 -3.180 1.00 47.20 26 ALA B N 1
ATOM 719 C CA . ALA B 2 34 ? -37.887 5.609 -2.864 1.00 47.37 26 ALA B CA 1
ATOM 720 C C . ALA B 2 34 ? -38.117 4.106 -2.891 1.00 48.33 26 ALA B C 1
ATOM 721 O O . ALA B 2 34 ? -38.857 3.562 -2.057 1.00 47.90 26 ALA B O 1
ATOM 723 N N . ALA B 2 35 ? -37.511 3.430 -3.870 1.00 46.90 27 ALA B N 1
ATOM 724 C CA . ALA B 2 35 ? -37.459 1.977 -3.857 1.00 42.13 27 ALA B CA 1
ATOM 725 C C . ALA B 2 35 ? -36.864 1.490 -2.544 1.00 42.59 27 ALA B C 1
ATOM 726 O O . ALA B 2 35 ? -37.498 0.734 -1.802 1.00 42.52 27 ALA B O 1
ATOM 728 N N . GLY B 2 36 ? -35.668 1.969 -2.214 1.00 43.38 28 GLY B N 1
ATOM 729 C CA . GLY B 2 36 ? -35.016 1.614 -0.970 1.00 44.35 28 GLY B CA 1
ATOM 730 C C . GLY B 2 36 ? -35.874 1.728 0.269 1.00 45.67 28 GLY B C 1
ATOM 731 O O . GLY B 2 36 ? -36.148 0.723 0.928 1.00 45.38 28 GLY B O 1
ATOM 732 N N . ALA B 2 37 ? -36.294 2.953 0.600 1.00 47.40 29 ALA B N 1
ATOM 733 C CA . ALA B 2 37 ? -37.112 3.172 1.788 1.00 49.60 29 ALA B CA 1
ATOM 734 C C . ALA B 2 37 ? -38.297 2.209 1.838 1.00 52.22 29 ALA B C 1
ATOM 735 O O . ALA B 2 37 ? -38.662 1.716 2.913 1.00 48.94 29 ALA B O 1
ATOM 737 N N . ALA B 2 38 ? -38.895 1.913 0.677 1.00 51.43 30 ALA B N 1
ATOM 738 C CA . ALA B 2 38 ? -40.014 0.978 0.624 1.00 45.55 30 ALA B CA 1
ATOM 739 C C . ALA B 2 38 ? -39.583 -0.407 1.069 1.00 44.44 30 ALA B C 1
ATOM 740 O O . ALA B 2 38 ? -40.211 -1.020 1.940 1.00 44.92 30 ALA B O 1
ATOM 742 N N . TRP B 2 39 ? -38.501 -0.912 0.478 1.00 43.68 31 TRP B N 1
ATOM 743 C CA . TRP B 2 39 ? -37.951 -2.207 0.865 1.00 42.54 31 TRP B CA 1
ATOM 744 C C . TRP B 2 39 ? -37.647 -2.276 2.358 1.00 47.03 31 TRP B C 1
ATOM 745 O O . TRP B 2 39 ? -37.844 -3.320 2.995 1.00 46.53 31 TRP B O 1
ATOM 756 N N . ASN B 2 40 ? -37.176 -1.179 2.944 1.00 46.31 32 ASN B N 1
ATOM 757 C CA . ASN B 2 40 ? -36.960 -1.200 4.384 1.00 53.34 32 ASN B CA 1
ATOM 758 C C . ASN B 2 40 ? -38.267 -1.159 5.157 1.00 55.02 32 ASN B C 1
ATOM 759 O O . ASN B 2 40 ? -38.370 -1.771 6.231 1.00 55.25 32 ASN B O 1
ATOM 764 N N . GLY B 2 41 ? -39.275 -0.462 4.625 1.00 56.77 33 GLY B N 1
ATOM 765 C CA . GLY B 2 41 ? -40.571 -0.449 5.269 1.00 54.38 33 GLY B CA 1
ATOM 766 C C . GLY B 2 41 ? -41.223 -1.815 5.311 1.00 49.60 33 GLY B C 1
ATOM 767 O O . GLY B 2 41 ? -42.004 -2.096 6.224 1.00 54.23 33 GLY B O 1
ATOM 768 N N . LEU B 2 42 ? -40.924 -2.676 4.324 1.00 48.16 34 LEU B N 1
ATOM 769 C CA . LEU B 2 42 ? -41.398 -4.062 4.350 1.00 49.54 34 LEU B CA 1
ATOM 770 C C . LEU B 2 42 ? -40.511 -4.975 5.186 1.00 49.27 34 LEU B C 1
ATOM 771 O O . LEU B 2 42 ? -41.014 -5.802 5.957 1.00 53.41 34 LEU B O 1
ATOM 776 N N . ALA B 2 43 ? -39.196 -4.895 5.003 1.00 45.45 35 ALA B N 1
ATOM 777 C CA . ALA B 2 43 ? -38.307 -5.611 5.907 1.00 49.87 35 ALA B CA 1
ATOM 778 C C . ALA B 2 43 ? -38.722 -5.391 7.351 1.00 54.07 35 ALA B C 1
ATOM 779 O O . ALA B 2 43 ? -38.736 -6.326 8.153 1.00 59.85 35 ALA B O 1
ATOM 781 N N . ALA B 2 44 ? -39.089 -4.159 7.695 1.00 58.83 36 ALA B N 1
ATOM 782 C CA . ALA B 2 44 ? -39.500 -3.859 9.062 1.00 63.56 36 ALA B CA 1
ATOM 783 C C . ALA B 2 44 ? -40.793 -4.579 9.428 1.00 62.02 36 ALA B C 1
ATOM 784 O O . ALA B 2 44 ? -40.905 -5.136 10.526 1.00 66.26 36 ALA B O 1
ATOM 786 N N . GLU B 2 45 ? -41.776 -4.584 8.521 1.00 56.59 37 GLU B N 1
ATOM 787 C CA . GLU B 2 45 ? -43.106 -5.098 8.822 1.00 58.23 37 GLU B CA 1
ATOM 788 C C . GLU B 2 45 ? -43.269 -6.579 8.513 1.00 63.52 37 GLU B C 1
ATOM 789 O O . GLU B 2 45 ? -44.267 -7.176 8.935 1.00 64.66 37 GLU B O 1
ATOM 795 N N . LEU B 2 46 ? -42.335 -7.187 7.779 1.00 62.63 38 LEU B N 1
ATOM 796 C CA . LEU B 2 46 ? -42.224 -8.639 7.821 1.00 54.03 38 LEU B CA 1
ATOM 797 C C . LEU B 2 46 ? -41.817 -9.093 9.218 1.00 48.97 38 LEU B C 1
ATOM 798 O O . LEU B 2 46 ? -42.432 -9.987 9.802 1.00 52.97 38 LEU B O 1
ATOM 803 N N . GLY B 2 47 ? -40.816 -8.440 9.793 1.00 51.69 39 GLY B N 1
ATOM 804 C CA . GLY B 2 47 ? -40.263 -8.913 11.044 1.00 55.03 39 GLY B CA 1
ATOM 805 C C . GLY B 2 47 ? -41.181 -8.693 12.225 1.00 64.49 39 GLY B C 1
ATOM 806 O O . GLY B 2 47 ? -41.231 -9.519 13.140 1.00 67.55 39 GLY B O 1
ATOM 807 N N . THR B 2 48 ? -41.892 -7.568 12.248 1.00 62.98 40 THR B N 1
ATOM 808 C CA . THR B 2 48 ? -42.868 -7.384 13.319 1.00 68.53 40 THR B CA 1
ATOM 809 C C . THR B 2 48 ? -43.999 -8.389 13.195 1.00 68.76 40 THR B C 1
ATOM 810 O O . THR B 2 48 ? -44.550 -8.830 14.210 1.00 70.82 40 THR B O 1
ATOM 814 N N . THR B 2 49 ? -44.328 -8.786 11.966 1.00 65.65 41 THR B N 1
ATOM 815 C CA . THR B 2 49 ? -45.277 -9.874 11.751 1.00 61.07 41 THR B CA 1
ATOM 816 C C . THR B 2 49 ? -44.689 -11.230 12.137 1.00 63.94 41 THR B C 1
ATOM 817 O O . THR B 2 49 ? -45.429 -12.132 12.548 1.00 67.90 41 THR B O 1
ATOM 821 N N . ALA B 2 50 ? -43.368 -11.394 12.029 1.00 65.18 42 ALA B N 1
ATOM 822 C CA . ALA B 2 50 ? -42.742 -12.621 12.513 1.00 60.43 42 ALA B CA 1
ATOM 823 C C . ALA B 2 50 ? -42.630 -12.627 14.034 1.00 62.27 42 ALA B C 1
ATOM 824 O O . ALA B 2 50 ? -42.846 -13.665 14.670 1.00 59.52 42 ALA B O 1
ATOM 826 N N . ALA B 2 51 ? -42.322 -11.472 14.633 1.00 65.43 43 ALA B N 1
ATOM 827 C CA . ALA B 2 51 ? -42.112 -11.408 16.073 1.00 66.64 43 ALA B CA 1
ATOM 828 C C . ALA B 2 51 ? -43.382 -11.705 16.862 1.00 73.54 43 ALA B C 1
ATOM 829 O O . ALA B 2 51 ? -43.291 -12.102 18.031 1.00 81.79 43 ALA B O 1
ATOM 831 N N . SER B 2 52 ? -44.559 -11.540 16.255 1.00 71.29 44 SER B N 1
ATOM 832 C CA . SER B 2 52 ? -45.818 -11.812 16.942 1.00 72.76 44 SER B CA 1
ATOM 833 C C . SER B 2 52 ? -46.372 -13.206 16.666 1.00 66.02 44 SER B C 1
ATOM 834 O O . SER B 2 52 ? -47.044 -13.774 17.537 1.00 65.63 44 SER B O 1
ATOM 837 N N . TYR B 2 53 ? -46.109 -13.781 15.490 1.00 61.02 45 TYR B N 1
ATOM 838 C CA . TYR B 2 53 ? -46.219 -15.232 15.348 1.00 62.45 45 TYR B CA 1
ATOM 839 C C . TYR B 2 53 ? -45.353 -15.941 16.389 1.00 65.44 45 TYR B C 1
ATOM 840 O O . TYR B 2 53 ? -45.839 -16.771 17.167 1.00 69.25 45 TYR B O 1
ATOM 849 N N . GLU B 2 54 ? -44.060 -15.602 16.436 1.00 64.31 46 GLU B N 1
ATOM 850 C CA . GLU B 2 54 ? -43.151 -16.166 17.430 1.00 67.79 46 GLU B CA 1
ATOM 851 C C . GLU B 2 54 ? -43.695 -15.972 18.845 1.00 73.40 46 GLU B C 1
ATOM 852 O O . GLU B 2 54 ? -43.214 -16.606 19.787 1.00 80.76 46 GLU B O 1
ATOM 858 N N . SER B 2 55 ? -44.689 -15.105 19.018 1.00 71.79 47 SER B N 1
ATOM 859 C CA . SER B 2 55 ? -45.263 -14.871 20.335 1.00 74.20 47 SER B CA 1
ATOM 860 C C . SER B 2 55 ? -46.472 -15.740 20.622 1.00 71.60 47 SER B C 1
ATOM 861 O O . SER B 2 55 ? -46.762 -16.014 21.790 1.00 71.79 47 SER B O 1
ATOM 864 N N . VAL B 2 56 ? -47.190 -16.159 19.587 1.00 74.25 48 VAL B N 1
ATOM 865 C CA . VAL B 2 56 ? -48.413 -16.930 19.744 1.00 74.08 48 VAL B CA 1
ATOM 866 C C . VAL B 2 56 ? -48.150 -18.429 19.642 1.00 71.05 48 VAL B C 1
ATOM 867 O O . VAL B 2 56 ? -48.666 -19.209 20.445 1.00 72.87 48 VAL B O 1
ATOM 871 N N . ILE B 2 57 ? -47.327 -18.853 18.677 1.00 70.00 49 ILE B N 1
ATOM 872 C CA . ILE B 2 57 ? -46.924 -20.251 18.663 1.00 72.25 49 ILE B CA 1
ATOM 873 C C . ILE B 2 57 ? -46.034 -20.567 19.861 1.00 77.93 49 ILE B C 1
ATOM 874 O O . ILE B 2 57 ? -45.950 -21.727 20.267 1.00 81.00 49 ILE B O 1
ATOM 879 N N . THR B 2 58 ? -45.393 -19.562 20.468 1.00 80.12 50 THR B N 1
ATOM 880 C CA . THR B 2 58 ? -44.478 -19.796 21.581 1.00 78.79 50 THR B CA 1
ATOM 881 C C . THR B 2 58 ? -45.163 -19.709 22.941 1.00 78.58 50 THR B C 1
ATOM 882 O O . THR B 2 58 ? -44.553 -20.082 23.949 1.00 85.11 50 THR B O 1
ATOM 886 N N . ARG B 2 59 ? -46.451 -19.396 22.918 1.00 77.71 51 ARG B N 1
ATOM 887 C CA . ARG B 2 59 ? -47.270 -19.366 24.113 1.00 82.71 51 ARG B CA 1
ATOM 888 C C . ARG B 2 59 ? -48.250 -20.521 23.955 1.00 81.41 51 ARG B C 1
ATOM 889 O O . ARG B 2 59 ? -48.850 -20.983 24.917 1.00 80.33 51 ARG B O 1
ATOM 897 N N . LEU B 2 60 ? -48.390 -20.980 22.716 1.00 80.69 52 LEU B N 1
ATOM 898 C CA . LEU B 2 60 ? -49.267 -22.081 22.358 1.00 77.68 52 LEU B CA 1
ATOM 899 C C . LEU B 2 60 ? -48.552 -23.321 22.870 1.00 79.43 52 LEU B C 1
ATOM 900 O O . LEU B 2 60 ? -49.122 -24.104 23.617 1.00 81.45 52 LEU B O 1
ATOM 905 N N . THR B 2 61 ? -47.286 -23.467 22.493 1.00 76.02 53 THR B N 1
ATOM 906 C CA . THR B 2 61 ? -46.486 -24.616 22.902 1.00 78.06 53 THR B CA 1
ATOM 907 C C . THR B 2 61 ? -46.346 -24.586 24.426 1.00 83.62 53 THR B C 1
ATOM 908 O O . THR B 2 61 ? -46.518 -25.612 25.083 1.00 87.94 53 THR B O 1
ATOM 912 N N . THR B 2 62 ? -46.037 -23.421 24.990 1.00 82.41 54 THR B N 1
ATOM 913 C CA . THR B 2 62 ? -45.645 -23.329 26.391 1.00 86.06 54 THR B CA 1
ATOM 914 C C . THR B 2 62 ? -46.820 -23.592 27.323 1.00 89.67 54 THR B C 1
ATOM 915 O O . THR B 2 62 ? -46.682 -24.325 28.312 1.00 92.22 54 THR B O 1
ATOM 919 N N . GLU B 2 63 ? -47.986 -23.055 26.979 1.00 89.39 55 GLU B N 1
ATOM 920 C CA . GLU B 2 63 ? -49.189 -23.263 27.780 1.00 92.71 55 GLU B CA 1
ATOM 921 C C . GLU B 2 63 ? -49.855 -24.594 27.423 1.00 90.85 55 GLU B C 1
ATOM 922 O O . GLU B 2 63 ? -50.554 -25.190 28.242 1.00 93.29 55 GLU B O 1
ATOM 928 N N . SER B 2 64 ? -49.631 -25.048 26.193 1.00 88.05 56 SER B N 1
ATOM 929 C CA . SER B 2 64 ? -50.194 -26.309 25.695 1.00 87.92 56 SER B CA 1
ATOM 930 C C . SER B 2 64 ? -51.720 -26.236 25.568 1.00 85.66 56 SER B C 1
ATOM 931 O O . SER B 2 64 ? -52.474 -26.835 26.337 1.00 86.57 56 SER B O 1
ATOM 934 N N . TRP B 2 65 ? -52.150 -25.500 24.540 1.00 86.20 57 TRP B N 1
ATOM 935 C CA . TRP B 2 65 ? -53.578 -25.269 24.329 1.00 88.98 57 TRP B CA 1
ATOM 936 C C . TRP B 2 65 ? -54.311 -26.533 23.885 1.00 90.59 57 TRP B C 1
ATOM 937 O O . TRP B 2 65 ? -55.493 -26.703 24.208 1.00 93.17 57 TRP B O 1
ATOM 948 N N . MET B 2 66 ? -53.645 -27.423 23.153 1.00 85.04 58 MET B N 1
ATOM 949 C CA . MET B 2 66 ? -54.270 -28.646 22.654 1.00 82.38 58 MET B CA 1
ATOM 950 C C . MET B 2 66 ? -53.424 -29.873 22.991 1.00 79.48 58 MET B C 1
ATOM 951 O O . MET B 2 66 ? -53.180 -30.742 22.151 1.00 76.31 58 MET B O 1
ATOM 956 N N . GLY B 2 67 ? -52.979 -29.955 24.244 1.00 63.26 59 GLY B N 1
ATOM 957 C CA . GLY B 2 67 ? -52.228 -31.080 24.751 1.00 63.48 59 GLY B CA 1
ATOM 958 C C . GLY B 2 67 ? -51.077 -31.542 23.879 1.00 63.84 59 GLY B C 1
ATOM 959 O O . GLY B 2 67 ? -50.337 -30.749 23.285 1.00 64.01 59 GLY B O 1
ATOM 960 N N . PRO B 2 68 ? -50.922 -32.862 23.784 1.00 58.58 60 PRO B N 1
ATOM 961 C CA . PRO B 2 68 ? -49.826 -33.425 22.983 1.00 62.00 60 PRO B CA 1
ATOM 962 C C . PRO B 2 68 ? -49.861 -33.005 21.540 1.00 62.65 60 PRO B C 1
ATOM 963 O O . PRO B 2 68 ? -48.847 -33.157 20.844 1.00 69.51 60 PRO B O 1
ATOM 967 N N . ALA B 2 69 ? -50.999 -32.496 21.067 1.00 62.66 61 ALA B N 1
ATOM 968 C CA . ALA B 2 69 ? -51.202 -32.130 19.672 1.00 58.42 61 ALA B CA 1
ATOM 969 C C . ALA B 2 69 ? -51.101 -30.634 19.429 1.00 56.68 61 ALA B C 1
ATOM 970 O O . ALA B 2 69 ? -51.297 -30.202 18.292 1.00 53.32 61 ALA B O 1
ATOM 972 N N . SER B 2 70 ? -50.781 -29.872 20.463 1.00 57.09 62 SER B N 1
ATOM 973 C CA . SER B 2 70 ? -50.522 -28.462 20.252 1.00 58.13 62 SER B CA 1
ATOM 974 C C . SER B 2 70 ? -49.463 -28.354 19.141 1.00 57.24 62 SER B C 1
ATOM 975 O O . SER B 2 70 ? -49.465 -27.406 18.369 1.00 61.93 62 SER B O 1
ATOM 978 N N . MET B 2 71 ? -48.607 -29.365 19.070 1.00 55.42 63 MET B N 1
ATOM 979 C CA . MET B 2 71 ? -47.557 -29.461 18.071 1.00 56.98 63 MET B CA 1
ATOM 980 C C . MET B 2 71 ? -48.118 -29.197 16.695 1.00 51.60 63 MET B C 1
ATOM 981 O O . MET B 2 71 ? -47.633 -28.353 15.959 1.00 50.82 63 MET B O 1
ATOM 986 N N . ALA B 2 72 ? -49.135 -29.970 16.355 1.00 51.62 64 ALA B N 1
ATOM 987 C CA . ALA B 2 72 ? -49.812 -29.897 15.076 1.00 51.02 64 ALA B CA 1
ATOM 988 C C . ALA B 2 72 ? -50.095 -28.479 14.611 1.00 59.73 64 ALA B C 1
ATOM 989 O O . ALA B 2 72 ? -50.145 -28.232 13.414 1.00 49.74 64 ALA B O 1
ATOM 991 N N . MET B 2 73 ? -50.283 -27.547 15.542 1.00 60.57 65 MET B N 1
ATOM 992 C CA . MET B 2 73 ? -50.551 -26.179 15.124 1.00 58.66 65 MET B CA 1
ATOM 993 C C . MET B 2 73 ? -49.253 -25.440 14.851 1.00 52.20 65 MET B C 1
ATOM 994 O O . MET B 2 73 ? -49.148 -24.700 13.866 1.00 52.56 65 MET B O 1
ATOM 999 N N . VAL B 2 74 ? -48.258 -25.689 15.683 1.00 52.96 66 VAL B N 1
ATOM 1000 C CA . VAL B 2 74 ? -46.961 -25.104 15.475 1.00 56.97 66 VAL B CA 1
ATOM 1001 C C . VAL B 2 74 ? -46.558 -25.551 14.084 1.00 54.89 66 VAL B C 1
ATOM 1002 O O . VAL B 2 74 ? -46.149 -24.753 13.257 1.00 56.52 66 VAL B O 1
ATOM 1006 N N . ALA B 2 75 ? -46.689 -26.844 13.830 1.00 54.28 67 ALA B N 1
ATOM 1007 C CA . ALA B 2 75 ? -46.375 -27.400 12.522 1.00 54.52 67 ALA B CA 1
ATOM 1008 C C . ALA B 2 75 ? -47.035 -26.585 11.420 1.00 58.25 67 ALA B C 1
ATOM 1009 O O . ALA B 2 75 ? -46.356 -26.053 10.535 1.00 49.81 67 ALA B O 1
ATOM 1011 N N . ALA B 2 76 ? -48.367 -26.461 11.476 1.00 59.39 68 ALA B N 1
ATOM 1012 C CA . ALA B 2 76 ? -49.108 -25.738 10.444 1.00 53.30 68 ALA B CA 1
ATOM 1013 C C . ALA B 2 76 ? -48.520 -24.357 10.189 1.00 49.73 68 ALA B C 1
ATOM 1014 O O . ALA B 2 76 ? -48.378 -23.946 9.033 1.00 48.28 68 ALA B O 1
ATOM 1016 N N . ALA B 2 77 ? -48.150 -23.634 11.255 1.00 46.82 69 ALA B N 1
ATOM 1017 C CA . ALA B 2 77 ? -47.689 -22.253 11.109 1.00 49.12 69 ALA B CA 1
ATOM 1018 C C . ALA B 2 77 ? -46.279 -22.154 10.516 1.00 52.31 69 ALA B C 1
ATOM 1019 O O . ALA B 2 77 ? -45.945 -21.131 9.915 1.00 51.81 69 ALA B O 1
ATOM 1021 N N . GLN B 2 78 ? -45.449 -23.195 10.655 1.00 55.97 70 GLN B N 1
ATOM 1022 C CA . GLN B 2 78 ? -44.023 -23.069 10.340 1.00 55.38 70 GLN B CA 1
ATOM 1023 C C . GLN B 2 78 ? -43.734 -22.614 8.916 1.00 53.79 70 GLN B C 1
ATOM 1024 O O . GLN B 2 78 ? -42.928 -21.681 8.753 1.00 52.59 70 GLN B O 1
ATOM 1030 N N . PRO B 2 79 ? -44.308 -23.209 7.860 1.00 52.91 71 PRO B N 1
ATOM 1031 C CA . PRO B 2 79 ? -43.929 -22.795 6.496 1.00 53.47 71 PRO B CA 1
ATOM 1032 C C . PRO B 2 79 ? -44.091 -21.314 6.209 1.00 49.32 71 PRO B C 1
ATOM 1033 O O . PRO B 2 79 ? -43.365 -20.782 5.355 1.00 47.67 71 PRO B O 1
ATOM 1037 N N . TYR B 2 80 ? -45.014 -20.634 6.894 1.00 52.83 72 TYR B N 1
ATOM 1038 C CA . TYR B 2 80 ? -45.248 -19.206 6.694 1.00 51.40 72 TYR B CA 1
ATOM 1039 C C . TYR B 2 80 ? -44.492 -18.290 7.642 1.00 46.17 72 TYR B C 1
ATOM 1040 O O . TYR B 2 80 ? -44.160 -17.157 7.275 1.00 44.05 72 TYR B O 1
ATOM 1049 N N . LEU B 2 81 ? -44.217 -18.773 8.852 1.00 44.74 73 LEU B N 1
ATOM 1050 C CA . LEU B 2 81 ? -43.249 -18.134 9.732 1.00 49.98 73 LEU B CA 1
ATOM 1051 C C . LEU B 2 81 ? -41.851 -18.178 9.132 1.00 50.07 73 LEU B C 1
ATOM 1052 O O . LEU B 2 81 ? -41.069 -17.233 9.286 1.00 48.10 73 LEU B O 1
ATOM 1057 N N . ALA B 2 82 ? -41.505 -19.283 8.469 1.00 49.29 74 ALA B N 1
ATOM 1058 C CA . ALA B 2 82 ? -40.198 -19.360 7.837 1.00 46.53 74 ALA B CA 1
ATOM 1059 C C . ALA B 2 82 ? -40.092 -18.318 6.750 1.00 48.05 74 ALA B C 1
ATOM 1060 O O . ALA B 2 82 ? -39.094 -17.590 6.658 1.00 49.45 74 ALA B O 1
ATOM 1062 N N . TRP B 2 83 ? -41.139 -18.207 5.943 1.00 47.82 75 TRP B N 1
ATOM 1063 C CA . TRP B 2 83 ? -41.096 -17.279 4.829 1.00 49.91 75 TRP B CA 1
ATOM 1064 C C . TRP B 2 83 ? -40.958 -15.849 5.325 1.00 43.25 75 TRP B C 1
ATOM 1065 O O . TRP B 2 83 ? -40.322 -15.027 4.663 1.00 46.99 75 TRP B O 1
ATOM 1076 N N . LEU B 2 84 ? -41.525 -15.572 6.495 1.00 45.36 76 LEU B N 1
ATOM 1077 C CA . LEU B 2 84 ? -41.466 -14.243 7.089 1.00 45.19 76 LEU B CA 1
ATOM 1078 C C . LEU B 2 84 ? -40.036 -13.830 7.430 1.00 47.32 76 LEU B C 1
ATOM 1079 O O . LEU B 2 84 ? -39.555 -12.798 6.962 1.00 48.65 76 LEU B O 1
ATOM 1084 N N . THR B 2 85 ? -39.358 -14.634 8.245 1.00 48.37 77 THR B N 1
ATOM 1085 C CA . THR B 2 85 ? -37.983 -14.320 8.639 1.00 51.96 77 THR B CA 1
ATOM 1086 C C . THR B 2 85 ? -37.045 -14.326 7.432 1.00 49.80 77 THR B C 1
ATOM 1087 O O . THR B 2 85 ? -36.171 -13.457 7.320 1.00 50.93 77 THR B O 1
ATOM 1091 N N . TYR B 2 86 ? -37.231 -15.269 6.495 1.00 48.64 78 TYR B N 1
ATOM 1092 C CA . TYR B 2 86 ? -36.358 -15.289 5.323 1.00 46.02 78 TYR B CA 1
ATOM 1093 C C . TYR B 2 86 ? -36.585 -14.075 4.434 1.00 46.01 78 TYR B C 1
ATOM 1094 O O . TYR B 2 86 ? -35.621 -13.496 3.915 1.00 44.27 78 TYR B O 1
ATOM 1103 N N . THR B 2 87 ? -37.851 -13.688 4.221 1.00 45.81 79 THR B N 1
ATOM 1104 C CA . THR B 2 87 ? -38.116 -12.593 3.297 1.00 42.96 79 THR B CA 1
ATOM 1105 C C . THR B 2 87 ? -37.762 -11.239 3.907 1.00 45.13 79 THR B C 1
ATOM 1106 O O . THR B 2 87 ? -37.323 -10.342 3.181 1.00 44.98 79 THR B O 1
ATOM 1110 N N . ALA B 2 88 ? -37.895 -11.078 5.227 1.00 44.37 80 ALA B N 1
ATOM 1111 C CA . ALA B 2 88 ? -37.463 -9.829 5.849 1.00 46.53 80 ALA B CA 1
ATOM 1112 C C . ALA B 2 88 ? -36.000 -9.540 5.532 1.00 51.28 80 ALA B C 1
ATOM 1113 O O . ALA B 2 88 ? -35.654 -8.423 5.130 1.00 57.78 80 ALA B O 1
ATOM 1115 N N . GLU B 2 89 ? -35.124 -10.538 5.704 1.00 48.34 81 GLU B N 1
ATOM 1116 C CA . GLU B 2 89 ? -33.737 -10.380 5.281 1.00 46.87 81 GLU B CA 1
ATOM 1117 C C . GLU B 2 89 ? -33.653 -10.011 3.816 1.00 44.61 81 GLU B C 1
ATOM 1118 O O . GLU B 2 89 ? -32.816 -9.192 3.420 1.00 45.24 81 GLU B O 1
ATOM 1124 N N . ALA B 2 90 ? -34.493 -10.626 2.989 1.00 42.87 82 ALA B N 1
ATOM 1125 C CA . ALA B 2 90 ? -34.452 -10.326 1.564 1.00 48.25 82 ALA B CA 1
ATOM 1126 C C . ALA B 2 90 ? -34.749 -8.850 1.302 1.00 45.96 82 ALA B C 1
ATOM 1127 O O . ALA B 2 90 ? -34.079 -8.217 0.478 1.00 41.01 82 ALA B O 1
ATOM 1129 N N . ALA B 2 91 ? -35.731 -8.285 2.023 1.00 46.07 83 ALA B N 1
ATOM 1130 C CA . ALA B 2 91 ? -36.183 -6.913 1.789 1.00 44.82 83 ALA B CA 1
ATOM 1131 C C . ALA B 2 91 ? -35.176 -5.887 2.310 1.00 47.37 83 ALA B C 1
ATOM 1132 O O . ALA B 2 91 ? -34.877 -4.902 1.623 1.00 45.19 83 ALA B O 1
ATOM 1134 N N . ALA B 2 92 ? -34.660 -6.095 3.534 1.00 47.17 84 ALA B N 1
ATOM 1135 C CA . ALA B 2 92 ? -33.540 -5.296 4.027 1.00 49.40 84 ALA B CA 1
ATOM 1136 C C . ALA B 2 92 ? -32.401 -5.307 3.032 1.00 47.80 84 ALA B C 1
ATOM 1137 O O . ALA B 2 92 ? -31.709 -4.296 2.840 1.00 48.85 84 ALA B O 1
ATOM 1139 N N . HIS B 2 93 ? -32.190 -6.450 2.391 1.00 45.53 85 HIS B N 1
ATOM 1140 C CA . HIS B 2 93 ? -31.126 -6.535 1.413 1.00 44.29 85 HIS B CA 1
ATOM 1141 C C . HIS B 2 93 ? -31.437 -5.663 0.207 1.00 42.83 85 HIS B C 1
ATOM 1142 O O . HIS B 2 93 ? -30.596 -4.870 -0.228 1.00 46.18 85 HIS B O 1
ATOM 1149 N N . ALA B 2 94 ? -32.646 -5.777 -0.338 1.00 41.58 86 ALA B N 1
ATOM 1150 C CA . ALA B 2 94 ? -33.014 -4.925 -1.465 1.00 42.17 86 ALA B CA 1
ATOM 1151 C C . ALA B 2 94 ? -32.977 -3.450 -1.076 1.00 49.61 86 ALA B C 1
ATOM 1152 O O . ALA B 2 94 ? -32.657 -2.588 -1.903 1.00 42.33 86 ALA B O 1
ATOM 1154 N N . GLY B 2 95 ? -33.294 -3.142 0.182 1.00 48.72 87 GLY B N 1
ATOM 1155 C CA . GLY B 2 95 ? -33.216 -1.784 0.681 1.00 49.88 87 GLY B CA 1
ATOM 1156 C C . GLY B 2 95 ? -31.823 -1.207 0.548 1.00 48.90 87 GLY B C 1
ATOM 1157 O O . GLY B 2 95 ? -31.633 -0.158 -0.083 1.00 48.65 87 GLY B O 1
ATOM 1158 N N . SER B 2 96 ? -30.839 -1.899 1.136 1.00 48.80 88 SER B N 1
ATOM 1159 C CA . SER B 2 96 ? -29.451 -1.477 1.022 1.00 49.52 88 SER B CA 1
ATOM 1160 C C . SER B 2 96 ? -28.925 -1.582 -0.403 1.00 46.81 88 SER B C 1
ATOM 1161 O O . SER B 2 96 ? -27.923 -0.937 -0.727 1.00 48.74 88 SER B O 1
ATOM 1164 N N . GLN B 2 97 ? -29.559 -2.382 -1.255 1.00 44.14 89 GLN B N 1
ATOM 1165 C CA . GLN B 2 97 ? -29.077 -2.527 -2.620 1.00 41.86 89 GLN B CA 1
ATOM 1166 C C . GLN B 2 97 ? -29.734 -1.542 -3.567 1.00 41.12 89 GLN B C 1
ATOM 1167 O O . GLN B 2 97 ? -29.127 -1.174 -4.580 1.00 40.82 89 GLN B O 1
ATOM 1173 N N . ALA B 2 98 ? -30.967 -1.122 -3.269 1.00 45.29 90 ALA B N 1
ATOM 1174 C CA . ALA B 2 98 ? -31.554 0.015 -3.970 1.00 46.10 90 ALA B CA 1
ATOM 1175 C C . ALA B 2 98 ? -30.730 1.270 -3.763 1.00 47.43 90 ALA B C 1
ATOM 1176 O O . ALA B 2 98 ? -30.621 2.104 -4.669 1.00 43.65 90 ALA B O 1
ATOM 1178 N N . MET B 2 99 ? -30.138 1.417 -2.579 1.00 49.04 91 MET B N 1
ATOM 1179 C CA . MET B 2 99 ? -29.430 2.637 -2.229 1.00 49.70 91 MET B CA 1
ATOM 1180 C C . MET B 2 99 ? -27.986 2.588 -2.684 1.00 47.99 91 MET B C 1
ATOM 1181 O O . MET B 2 99 ? -27.478 3.577 -3.231 1.00 48.41 91 MET B O 1
ATOM 1186 N N . ALA B 2 100 ? -27.340 1.433 -2.506 1.00 48.98 92 ALA B N 1
ATOM 1187 C CA . ALA B 2 100 ? -26.092 1.169 -3.205 1.00 47.15 92 ALA B CA 1
ATOM 1188 C C . ALA B 2 100 ? -26.235 1.468 -4.694 1.00 45.91 92 ALA B C 1
ATOM 1189 O O . ALA B 2 100 ? -25.369 2.122 -5.293 1.00 43.41 92 ALA B O 1
ATOM 1191 N N . SER B 2 101 ? -27.339 1.016 -5.297 1.00 41.56 93 SER B N 1
ATOM 1192 C CA . SER B 2 101 ? -27.615 1.306 -6.704 1.00 39.67 93 SER B CA 1
ATOM 1193 C C . SER B 2 101 ? -27.488 2.784 -7.006 1.00 40.82 93 SER B C 1
ATOM 1194 O O . SER B 2 101 ? -26.831 3.176 -7.977 1.00 39.88 93 SER B O 1
ATOM 1197 N N . ALA B 2 102 ? -28.139 3.617 -6.182 1.00 43.77 94 ALA B N 1
ATOM 1198 C CA . ALA B 2 102 ? -28.267 5.049 -6.442 1.00 44.48 94 ALA B CA 1
ATOM 1199 C C . ALA B 2 102 ? -26.977 5.793 -6.137 1.00 46.30 94 ALA B C 1
ATOM 1200 O O . ALA B 2 102 ? -26.549 6.639 -6.928 1.00 46.95 94 ALA B O 1
ATOM 1202 N N . ALA B 2 103 ? -26.336 5.488 -5.004 1.00 49.94 95 ALA B N 1
ATOM 1203 C CA . ALA B 2 103 ? -24.996 6.009 -4.753 1.00 49.42 95 ALA B CA 1
ATOM 1204 C C . ALA B 2 103 ? -24.040 5.692 -5.898 1.00 46.84 95 ALA B C 1
ATOM 1205 O O . ALA B 2 103 ? -23.072 6.422 -6.115 1.00 48.53 95 ALA B O 1
ATOM 1207 N N . ALA B 2 104 ? -24.290 4.617 -6.643 1.00 44.14 96 ALA B N 1
ATOM 1208 C CA . ALA B 2 104 ? -23.485 4.352 -7.825 1.00 42.19 96 ALA B CA 1
ATOM 1209 C C . ALA B 2 104 ? -23.752 5.381 -8.916 1.00 41.41 96 ALA B C 1
ATOM 1210 O O . ALA B 2 104 ? -22.820 5.855 -9.578 1.00 45.32 96 ALA B O 1
ATOM 1212 N N . TYR B 2 105 ? -25.025 5.720 -9.137 1.00 41.20 97 TYR B N 1
ATOM 1213 C CA . TYR B 2 105 ? -25.356 6.789 -10.081 1.00 43.45 97 TYR B CA 1
ATOM 1214 C C . TYR B 2 105 ? -24.778 8.119 -9.622 1.00 50.00 97 TYR B C 1
ATOM 1215 O O . TYR B 2 105 ? -24.230 8.885 -10.428 1.00 43.07 97 TYR B O 1
ATOM 1224 N N . GLU B 2 106 ? -24.911 8.420 -8.325 1.00 45.82 98 GLU B N 1
ATOM 1225 C CA . GLU B 2 106 ? -24.479 9.715 -7.820 1.00 48.64 98 GLU B CA 1
ATOM 1226 C C . GLU B 2 106 ? -22.963 9.872 -7.894 1.00 49.15 98 GLU B C 1
ATOM 1227 O O . GLU B 2 106 ? -22.468 10.985 -8.076 1.00 50.63 98 GLU B O 1
ATOM 1233 N N . ALA B 2 107 ? -22.216 8.777 -7.796 1.00 52.81 99 ALA B N 1
ATOM 1234 C CA . ALA B 2 107 ? -20.773 8.856 -7.977 1.00 47.91 99 ALA B CA 1
ATOM 1235 C C . ALA B 2 107 ? -20.396 9.019 -9.444 1.00 45.50 99 ALA B C 1
ATOM 1236 O O . ALA B 2 107 ? -19.365 9.626 -9.753 1.00 53.16 99 ALA B O 1
ATOM 1238 N N . ALA B 2 108 ? -21.203 8.489 -10.356 1.00 43.13 100 ALA B N 1
ATOM 1239 C CA . ALA B 2 108 ? -20.879 8.564 -11.779 1.00 45.19 100 ALA B CA 1
ATOM 1240 C C . ALA B 2 108 ? -21.284 9.908 -12.383 1.00 47.77 100 ALA B C 1
ATOM 1241 O O . ALA B 2 108 ? -20.679 10.367 -13.358 1.00 44.20 100 ALA B O 1
ATOM 1243 N N . TYR B 2 109 ? -22.339 10.518 -11.844 1.00 50.86 101 TYR B N 1
ATOM 1244 C CA . TYR B 2 109 ? -22.684 11.895 -12.179 1.00 47.99 101 TYR B CA 1
ATOM 1245 C C . TYR B 2 109 ? -21.608 12.849 -11.668 1.00 49.97 101 TYR B C 1
ATOM 1246 O O . TYR B 2 109 ? -21.175 13.758 -12.389 1.00 60.27 101 TYR B O 1
ATOM 1255 N N . ALA B 2 110 ? -21.132 12.619 -10.439 1.00 48.31 102 ALA B N 1
ATOM 1256 C CA . ALA B 2 110 ? -20.088 13.450 -9.847 1.00 51.27 102 ALA B CA 1
ATOM 1257 C C . ALA B 2 110 ? -18.851 13.527 -10.731 1.00 49.86 102 ALA B C 1
ATOM 1258 O O . ALA B 2 110 ? -18.247 14.598 -10.882 1.00 62.58 102 ALA B O 1
ATOM 1260 N N . MET B 2 111 ? -18.468 12.409 -11.336 1.00 46.87 103 MET B N 1
ATOM 1261 C CA . MET B 2 111 ? -17.243 12.364 -12.113 1.00 49.65 103 MET B CA 1
ATOM 1262 C C . MET B 2 111 ? -17.471 12.596 -13.593 1.00 43.38 103 MET B C 1
ATOM 1263 O O . MET B 2 111 ? -16.516 12.855 -14.325 1.00 42.83 103 MET B O 1
ATOM 1268 N N . THR B 2 112 ? -18.705 12.526 -14.052 1.00 42.35 104 THR B N 1
ATOM 1269 C CA . THR B 2 112 ? -18.971 12.821 -15.445 1.00 47.24 104 THR B CA 1
ATOM 1270 C C . THR B 2 112 ? -18.781 14.315 -15.700 1.00 50.06 104 THR B C 1
ATOM 1271 O O . THR B 2 112 ? -19.234 15.166 -14.921 1.00 55.46 104 THR B O 1
ATOM 1275 N N . VAL B 2 113 ? -18.048 14.620 -16.763 1.00 47.51 105 VAL B N 1
ATOM 1276 C CA . VAL B 2 113 ? -17.783 16.004 -17.177 1.00 47.46 105 VAL B CA 1
ATOM 1277 C C . VAL B 2 113 ? -19.091 16.661 -17.597 1.00 47.19 105 VAL B C 1
ATOM 1278 O O . VAL B 2 113 ? -19.803 16.103 -18.444 1.00 43.33 105 VAL B O 1
ATOM 1282 N N . PRO B 2 114 ? -19.438 17.839 -17.082 1.00 45.81 106 PRO B N 1
ATOM 1283 C CA . PRO B 2 114 ? -20.727 18.456 -17.430 1.00 47.81 106 PRO B CA 1
ATOM 1284 C C . PRO B 2 114 ? -20.827 18.722 -18.920 1.00 51.29 106 PRO B C 1
ATOM 1285 O O . PRO B 2 114 ? -19.823 19.074 -19.559 1.00 55.93 106 PRO B O 1
ATOM 1289 N N . PRO B 2 115 ? -22.032 18.598 -19.503 1.00 51.82 107 PRO B N 1
ATOM 1290 C CA . PRO B 2 115 ? -22.153 18.717 -20.965 1.00 50.49 107 PRO B CA 1
ATOM 1291 C C . PRO B 2 115 ? -21.653 20.040 -21.501 1.00 53.98 107 PRO B C 1
ATOM 1292 O O . PRO B 2 115 ? -21.024 20.054 -22.566 1.00 51.51 107 PRO B O 1
ATOM 1296 N N . GLU B 2 116 ? -21.908 21.149 -20.785 1.00 61.51 108 GLU B N 1
ATOM 1297 C CA . GLU B 2 116 ? -21.436 22.471 -21.209 1.00 58.31 108 GLU B CA 1
ATOM 1298 C C . GLU B 2 116 ? -19.908 22.605 -21.103 1.00 52.58 108 GLU B C 1
ATOM 1299 O O . GLU B 2 116 ? -19.286 23.259 -21.947 1.00 52.31 108 GLU B O 1
ATOM 1305 N N . VAL B 2 117 ? -19.278 21.975 -20.108 1.00 49.66 109 VAL B N 1
ATOM 1306 C CA . VAL B 2 117 ? -17.820 22.007 -20.042 1.00 46.46 109 VAL B CA 1
ATOM 1307 C C . VAL B 2 117 ? -17.199 21.321 -21.256 1.00 45.87 109 VAL B C 1
ATOM 1308 O O . VAL B 2 117 ? -16.132 21.731 -21.727 1.00 47.47 109 VAL B O 1
ATOM 1312 N N . VAL B 2 118 ? -17.855 20.305 -21.815 1.00 48.71 110 VAL B N 1
ATOM 1313 C CA . VAL B 2 118 ? -17.325 19.679 -23.026 1.00 48.52 110 VAL B CA 1
ATOM 1314 C C . VAL B 2 118 ? -17.439 20.627 -24.222 1.00 48.53 110 VAL B C 1
ATOM 1315 O O . VAL B 2 118 ? -16.457 20.887 -24.926 1.00 42.50 110 VAL B O 1
ATOM 1319 N N . ALA B 2 119 ? -18.634 21.164 -24.471 1.00 47.82 111 ALA B N 1
ATOM 1320 C CA . ALA B 2 119 ? -18.824 21.967 -25.673 1.00 50.02 111 ALA B CA 1
ATOM 1321 C C . ALA B 2 119 ? -18.056 23.287 -25.617 1.00 53.56 111 ALA B C 1
ATOM 1322 O O . ALA B 2 119 ? -17.835 23.911 -26.663 1.00 50.58 111 ALA B O 1
ATOM 1324 N N . ALA B 2 120 ? -17.661 23.725 -24.417 1.00 56.98 112 ALA B N 1
ATOM 1325 C CA . ALA B 2 120 ? -16.862 24.935 -24.278 1.00 49.25 112 ALA B CA 1
ATOM 1326 C C . ALA B 2 120 ? -15.481 24.716 -24.856 1.00 50.48 112 ALA B C 1
ATOM 1327 O O . ALA B 2 120 ? -14.977 25.527 -25.644 1.00 49.58 112 ALA B O 1
ATOM 1329 N N . ASN B 2 121 ? -14.860 23.612 -24.456 1.00 50.84 113 ASN B N 1
ATOM 1330 C CA . ASN B 2 121 ? -13.619 23.153 -25.055 1.00 46.90 113 ASN B CA 1
ATOM 1331 C C . ASN B 2 121 ? -13.740 23.007 -26.572 1.00 47.06 113 ASN B C 1
ATOM 1332 O O . ASN B 2 121 ? -12.810 23.359 -27.310 1.00 48.61 113 ASN B O 1
ATOM 1337 N N . ARG B 2 122 ? -14.881 22.512 -27.063 1.00 45.76 114 ARG B N 1
ATOM 1338 C CA . ARG B 2 122 ? -15.028 22.300 -28.504 1.00 46.84 114 ARG B CA 1
ATOM 1339 C C . ARG B 2 122 ? -15.103 23.621 -29.254 1.00 46.68 114 ARG B C 1
ATOM 1340 O O . ARG B 2 122 ? -14.653 23.717 -30.404 1.00 44.85 114 ARG B O 1
ATOM 1348 N N . ALA B 2 123 ? -15.686 24.643 -28.622 1.00 47.13 115 ALA B N 1
ATOM 1349 C CA . ALA B 2 123 ? -15.831 25.953 -29.237 1.00 50.44 115 ALA B CA 1
ATOM 1350 C C . ALA B 2 123 ? -14.538 26.745 -29.164 1.00 48.61 115 ALA B C 1
ATOM 1351 O O . ALA B 2 123 ? -14.275 27.590 -30.031 1.00 53.71 115 ALA B O 1
ATOM 1353 N N . LEU B 2 124 ? -13.724 26.483 -28.142 1.00 49.82 116 LEU B N 1
ATOM 1354 C CA . LEU B 2 124 ? -12.400 27.083 -28.077 1.00 43.34 116 LEU B CA 1
ATOM 1355 C C . LEU B 2 124 ? -11.487 26.513 -29.156 1.00 41.79 116 LEU B C 1
ATOM 1356 O O . LEU B 2 124 ? -10.698 27.251 -29.752 1.00 41.65 116 LEU B O 1
ATOM 1361 N N . LEU B 2 125 ? -11.674 25.235 -29.469 1.00 44.53 117 LEU B N 1
ATOM 1362 C CA . LEU B 2 125 ? -10.908 24.591 -30.525 1.00 42.56 117 LEU B CA 1
ATOM 1363 C C . LEU B 2 125 ? -11.257 25.263 -31.853 1.00 47.35 117 LEU B C 1
ATOM 1364 O O . LEU B 2 125 ? -10.378 25.521 -32.675 1.00 48.24 117 LEU B O 1
ATOM 1369 N N . ALA B 2 126 ? -12.544 25.545 -32.058 1.00 45.39 118 ALA B N 1
ATOM 1370 C CA . ALA B 2 126 ? -12.992 26.205 -33.275 1.00 47.23 118 ALA B CA 1
ATOM 1371 C C . ALA B 2 126 ? -12.489 27.639 -33.339 1.00 50.30 118 ALA B C 1
ATOM 1372 O O . ALA B 2 126 ? -12.205 28.147 -34.432 1.00 51.31 118 ALA B O 1
ATOM 1374 N N . ALA B 2 127 ? -12.356 28.293 -32.177 1.00 51.10 119 ALA B N 1
ATOM 1375 C CA . ALA B 2 127 ? -11.925 29.689 -32.140 1.00 47.79 119 ALA B CA 1
ATOM 1376 C C . ALA B 2 127 ? -10.435 29.820 -32.416 1.00 47.10 119 ALA B C 1
ATOM 1377 O O . ALA B 2 127 ? -10.012 30.739 -33.129 1.00 48.77 119 ALA B O 1
ATOM 1379 N N . LEU B 2 128 ? -9.623 28.919 -31.851 1.00 46.45 120 LEU B N 1
ATOM 1380 C CA . LEU B 2 128 ? -8.187 28.958 -32.102 1.00 45.54 120 LEU B CA 1
ATOM 1381 C C . LEU B 2 128 ? -7.843 28.552 -33.530 1.00 48.75 120 LEU B C 1
ATOM 1382 O O . LEU B 2 128 ? -6.799 28.964 -34.050 1.00 48.68 120 LEU B O 1
ATOM 1387 N N . VAL B 2 129 ? -8.694 27.754 -34.181 1.00 49.28 121 VAL B N 1
ATOM 1388 C CA . VAL B 2 129 ? -8.405 27.345 -35.553 1.00 51.21 121 VAL B CA 1
ATOM 1389 C C . VAL B 2 129 ? -8.678 28.487 -36.520 1.00 54.57 121 VAL B C 1
ATOM 1390 O O . VAL B 2 129 ? -7.896 28.720 -37.450 1.00 56.11 121 VAL B O 1
ATOM 1394 N N . ALA B 2 130 ? -9.778 29.227 -36.302 1.00 56.01 122 ALA B N 1
ATOM 1395 C CA . ALA B 2 130 ? -10.141 30.349 -37.173 1.00 54.19 122 ALA B CA 1
ATOM 1396 C C . ALA B 2 130 ? -9.095 31.465 -37.154 1.00 50.17 122 ALA B C 1
ATOM 1397 O O . ALA B 2 130 ? -8.885 32.144 -38.170 1.00 49.77 122 ALA B O 1
ATOM 1399 N N . THR B 2 131 ? -8.425 31.660 -36.023 1.00 62.49 123 THR B N 1
ATOM 1400 C CA . THR B 2 131 ? -7.423 32.701 -35.874 1.00 64.18 123 THR B CA 1
ATOM 1401 C C . THR B 2 131 ? -5.988 32.201 -36.091 1.00 73.16 123 THR B C 1
ATOM 1402 O O . THR B 2 131 ? -5.043 32.966 -35.891 1.00 73.76 123 THR B O 1
ATOM 1406 N N . ASN B 2 132 ? -5.795 30.949 -36.504 1.00 61.43 124 ASN B N 1
ATOM 1407 C CA . ASN B 2 132 ? -4.443 30.403 -36.654 1.00 58.81 124 ASN B CA 1
ATOM 1408 C C . ASN B 2 132 ? -3.931 30.622 -38.076 1.00 59.77 124 ASN B C 1
ATOM 1409 O O . ASN B 2 132 ? -3.576 29.693 -38.798 1.00 65.54 124 ASN B O 1
ATOM 1414 N N . VAL B 2 133 ? -3.888 31.891 -38.466 1.00 58.70 125 VAL B N 1
ATOM 1415 C CA . VAL B 2 133 ? -3.560 32.232 -39.847 1.00 65.14 125 VAL B CA 1
ATOM 1416 C C . VAL B 2 133 ? -2.062 32.124 -40.107 1.00 61.97 125 VAL B C 1
ATOM 1417 O O . VAL B 2 133 ? -1.639 31.729 -41.200 1.00 57.75 125 VAL B O 1
ATOM 1421 N N . LEU B 2 134 ? -1.288 32.362 -39.055 1.00 63.53 126 LEU B N 1
ATOM 1422 C CA . LEU B 2 134 ? 0.159 32.252 -39.105 1.00 60.24 126 LEU B CA 1
ATOM 1423 C C . LEU B 2 134 ? 0.634 30.990 -38.377 1.00 60.67 126 LEU B C 1
ATOM 1424 O O . LEU B 2 134 ? 1.824 30.816 -38.154 1.00 61.30 126 LEU B O 1
ATOM 1429 N N . GLY B 2 135 ? -0.298 30.126 -37.987 1.00 56.84 127 GLY B N 1
ATOM 1430 C CA . GLY B 2 135 ? 0.045 28.880 -37.323 1.00 55.21 127 GLY B CA 1
ATOM 1431 C C . GLY B 2 135 ? 0.699 29.044 -35.961 1.00 59.59 127 GLY B C 1
ATOM 1432 O O . GLY B 2 135 ? 1.218 28.076 -35.397 1.00 62.28 127 GLY B O 1
ATOM 1433 N N . ILE B 2 136 ? 0.669 30.270 -35.424 1.00 58.00 128 ILE B N 1
ATOM 1434 C CA . ILE B 2 136 ? 1.294 30.587 -34.137 1.00 60.95 128 ILE B CA 1
ATOM 1435 C C . ILE B 2 136 ? 0.558 29.918 -32.972 1.00 58.49 128 ILE B C 1
ATOM 1436 O O . ILE B 2 136 ? 1.149 29.693 -31.908 1.00 56.99 128 ILE B O 1
ATOM 1441 N N . ASN B 2 137 ? -0.703 29.539 -33.167 1.00 56.92 129 ASN B N 1
ATOM 1442 C CA . ASN B 2 137 ? -1.553 29.041 -32.095 1.00 56.75 129 ASN B CA 1
ATOM 1443 C C . ASN B 2 137 ? -1.608 27.532 -32.005 1.00 55.23 129 ASN B C 1
ATOM 1444 O O . ASN B 2 137 ? -2.200 27.015 -31.045 1.00 56.12 129 ASN B O 1
ATOM 1449 N N . THR B 2 138 ? -1.029 26.829 -32.978 1.00 54.47 130 THR B N 1
ATOM 1450 C CA . THR B 2 138 ? -1.147 25.373 -33.050 1.00 51.35 130 THR B CA 1
ATOM 1451 C C . THR B 2 138 ? -0.899 24.643 -31.730 1.00 50.70 130 THR B C 1
ATOM 1452 O O . THR B 2 138 ? -1.649 23.700 -31.435 1.00 47.27 130 THR B O 1
ATOM 1456 N N . PRO B 2 139 ? 0.088 25.007 -30.901 1.00 54.18 131 PRO B N 1
ATOM 1457 C CA . PRO B 2 139 ? 0.228 24.311 -29.613 1.00 51.78 131 PRO B CA 1
ATOM 1458 C C . PRO B 2 139 ? -0.989 24.416 -28.712 1.00 48.85 131 PRO B C 1
ATOM 1459 O O . PRO B 2 139 ? -1.207 23.510 -27.902 1.00 51.23 131 PRO B O 1
ATOM 1463 N N . ALA B 2 140 ? -1.777 25.491 -28.802 1.00 48.70 132 ALA B N 1
ATOM 1464 C CA . ALA B 2 140 ? -2.992 25.565 -27.992 1.00 50.51 132 ALA B CA 1
ATOM 1465 C C . ALA B 2 140 ? -4.118 24.747 -28.609 1.00 51.87 132 ALA B C 1
ATOM 1466 O O . ALA B 2 140 ? -4.942 24.161 -27.891 1.00 46.69 132 ALA B O 1
ATOM 1468 N N . ILE B 2 141 ? -4.100 24.651 -29.927 1.00 51.10 133 ILE B N 1
ATOM 1469 C CA . ILE B 2 141 ? -5.078 23.865 -30.634 1.00 45.56 133 ILE B CA 1
ATOM 1470 C C . ILE B 2 141 ? -4.911 22.413 -30.225 1.00 45.22 133 ILE B C 1
ATOM 1471 O O . ILE B 2 141 ? -5.888 21.723 -29.988 1.00 46.17 133 ILE B O 1
ATOM 1476 N N . MET B 2 142 ? -3.672 21.943 -30.139 1.00 47.26 134 MET B N 1
ATOM 1477 C CA . MET B 2 142 ? -3.460 20.562 -29.754 1.00 46.83 134 MET B CA 1
ATOM 1478 C C . MET B 2 142 ? -3.431 20.378 -28.247 1.00 46.22 134 MET B C 1
ATOM 1479 O O . MET B 2 142 ? -3.530 19.242 -27.779 1.00 45.64 134 MET B O 1
ATOM 1484 N N . ALA B 2 143 ? -3.319 21.465 -27.476 1.00 47.09 135 ALA B N 1
ATOM 1485 C CA . ALA B 2 143 ? -3.556 21.357 -26.043 1.00 47.44 135 ALA B CA 1
ATOM 1486 C C . ALA B 2 143 ? -5.041 21.252 -25.756 1.00 50.62 135 ALA B C 1
ATOM 1487 O O . ALA B 2 143 ? -5.458 20.548 -24.831 1.00 46.70 135 ALA B O 1
ATOM 1489 N N . THR B 2 144 ? -5.844 21.888 -26.602 1.00 52.33 136 THR B N 1
ATOM 1490 C CA . THR B 2 144 ? -7.292 21.827 -26.468 1.00 53.72 136 THR B CA 1
ATOM 1491 C C . THR B 2 144 ? -7.766 20.415 -26.815 1.00 48.57 136 THR B C 1
ATOM 1492 O O . THR B 2 144 ? -8.740 19.921 -26.247 1.00 51.08 136 THR B O 1
ATOM 1496 N N . GLU B 2 145 ? -7.070 19.772 -27.751 1.00 44.84 137 GLU B N 1
ATOM 1497 C CA . GLU B 2 145 ? -7.410 18.405 -28.167 1.00 43.01 137 GLU B CA 1
ATOM 1498 C C . GLU B 2 145 ? -7.039 17.384 -27.097 1.00 48.74 137 GLU B C 1
ATOM 1499 O O . GLU B 2 145 ? -7.766 16.405 -26.875 1.00 43.90 137 GLU B O 1
ATOM 1505 N N . ALA B 2 146 ? -5.884 17.563 -26.460 1.00 46.23 138 ALA B N 1
ATOM 1506 C CA . ALA B 2 146 ? -5.516 16.661 -25.378 1.00 45.39 138 ALA B CA 1
ATOM 1507 C C . ALA B 2 146 ? -6.523 16.742 -24.243 1.00 47.13 138 ALA B C 1
ATOM 1508 O O . ALA B 2 146 ? -6.941 15.714 -23.693 1.00 49.25 138 ALA B O 1
ATOM 1510 N N . LEU B 2 147 ? -6.945 17.958 -23.900 1.00 44.98 139 LEU B N 1
ATOM 1511 C CA . LEU B 2 147 ? -7.883 18.139 -22.802 1.00 45.53 139 LEU B CA 1
ATOM 1512 C C . LEU B 2 147 ? -9.195 17.432 -23.082 1.00 46.49 139 LEU B C 1
ATOM 1513 O O . LEU B 2 147 ? -9.855 16.949 -22.154 1.00 44.43 139 LEU B O 1
ATOM 1518 N N . TYR B 2 148 ? -9.564 17.352 -24.362 1.00 43.47 140 TYR B N 1
ATOM 1519 C CA . TYR B 2 148 ? -10.780 16.667 -24.778 1.00 42.38 140 TYR B CA 1
ATOM 1520 C C . TYR B 2 148 ? -10.687 15.166 -24.519 1.00 40.86 140 TYR B C 1
ATOM 1521 O O . TYR B 2 148 ? -11.539 14.586 -23.835 1.00 40.50 140 TYR B O 1
ATOM 1530 N N . ALA B 2 149 ? -9.650 14.529 -25.062 1.00 43.89 141 ALA B N 1
ATOM 1531 C CA . ALA B 2 149 ? -9.281 13.156 -24.740 1.00 41.59 141 ALA B CA 1
ATOM 1532 C C . ALA B 2 149 ? -9.296 12.888 -23.242 1.00 44.42 141 ALA B C 1
ATOM 1533 O O . ALA B 2 149 ? -9.689 11.801 -22.816 1.00 50.24 141 ALA B O 1
ATOM 1535 N N . GLU B 2 150 ? -8.876 13.854 -22.426 1.00 42.16 142 GLU B N 1
ATOM 1536 C CA . GLU B 2 150 ? -8.992 13.669 -20.982 1.00 44.62 142 GLU B CA 1
ATOM 1537 C C . GLU B 2 150 ? -10.451 13.578 -20.559 1.00 45.65 142 GLU B C 1
ATOM 1538 O O . GLU B 2 150 ? -10.818 12.732 -19.737 1.00 46.53 142 GLU B O 1
ATOM 1544 N N . MET B 2 151 ? -11.299 14.466 -21.092 1.00 45.68 143 MET B N 1
ATOM 1545 C CA . MET B 2 151 ? -12.726 14.368 -20.804 1.00 46.07 143 MET B CA 1
ATOM 1546 C C . MET B 2 151 ? -13.275 13.051 -21.324 1.00 48.95 143 MET B C 1
ATOM 1547 O O . MET B 2 151 ? -14.083 12.392 -20.654 1.00 53.39 143 MET B O 1
ATOM 1552 N N . TRP B 2 152 ? -12.818 12.635 -22.504 1.00 42.73 144 TRP B N 1
ATOM 1553 C CA . TRP B 2 152 ? -13.230 11.347 -23.033 1.00 38.53 144 TRP B CA 1
ATOM 1554 C C . TRP B 2 152 ? -12.839 10.213 -22.091 1.00 44.17 144 TRP B C 1
ATOM 1555 O O . TRP B 2 152 ? -13.641 9.313 -21.831 1.00 47.71 144 TRP B O 1
ATOM 1566 N N . ALA B 2 153 ? -11.630 10.254 -21.535 1.00 39.56 145 ALA B N 1
ATOM 1567 C CA . ALA B 2 153 ? -11.231 9.192 -20.621 1.00 40.01 145 ALA B CA 1
ATOM 1568 C C . ALA B 2 153 ? -11.931 9.311 -19.277 1.00 46.18 145 ALA B C 1
ATOM 1569 O O . ALA B 2 153 ? -12.128 8.303 -18.589 1.00 48.03 145 ALA B O 1
ATOM 1571 N N . GLN B 2 154 ? -12.314 10.521 -18.880 1.00 41.73 146 GLN B N 1
ATOM 1572 C CA . GLN B 2 154 ? -12.995 10.658 -17.600 1.00 49.54 146 GLN B CA 1
ATOM 1573 C C . GLN B 2 154 ? -14.437 10.163 -17.683 1.00 48.74 146 GLN B C 1
ATOM 1574 O O . GLN B 2 154 ? -14.940 9.536 -16.744 1.00 43.75 146 GLN B O 1
ATOM 1580 N N . ASP B 2 155 ? -15.121 10.428 -18.795 1.00 45.41 147 ASP B N 1
ATOM 1581 C CA . ASP B 2 155 ? -16.492 9.957 -18.915 1.00 48.80 147 ASP B CA 1
ATOM 1582 C C . ASP B 2 155 ? -16.546 8.430 -19.006 1.00 47.97 147 ASP B C 1
ATOM 1583 O O . ASP B 2 155 ? -17.345 7.788 -18.312 1.00 47.45 147 ASP B O 1
ATOM 1588 N N . ALA B 2 156 ? -15.689 7.832 -19.834 1.00 50.05 148 ALA B N 1
ATOM 1589 C CA . ALA B 2 156 ? -15.577 6.379 -19.896 1.00 47.25 148 ALA B CA 1
ATOM 1590 C C . ALA B 2 156 ? -15.337 5.785 -18.514 1.00 46.62 148 ALA B C 1
ATOM 1591 O O . ALA B 2 156 ? -16.077 4.900 -18.060 1.00 40.20 148 ALA B O 1
ATOM 1593 N N . LEU B 2 157 ? -14.303 6.272 -17.825 1.00 43.17 149 LEU B N 1
ATOM 1594 C CA . LEU B 2 157 ? -13.984 5.729 -16.510 1.00 47.83 149 LEU B CA 1
ATOM 1595 C C . LEU B 2 157 ? -15.146 5.881 -15.534 1.00 48.81 149 LEU B C 1
ATOM 1596 O O . LEU B 2 157 ? -15.293 5.060 -14.624 1.00 50.14 149 LEU B O 1
ATOM 1601 N N . ALA B 2 158 ? -15.995 6.888 -15.728 1.00 50.81 150 ALA B N 1
ATOM 1602 C CA . ALA B 2 158 ? -17.175 7.054 -14.884 1.00 51.20 150 ALA B CA 1
ATOM 1603 C C . ALA B 2 158 ? -18.248 6.017 -15.215 1.00 47.47 150 ALA B C 1
ATOM 1604 O O . ALA B 2 158 ? -18.825 5.400 -14.314 1.00 41.42 150 ALA B O 1
ATOM 1606 N N . MET B 2 159 ? -18.526 5.824 -16.506 1.00 44.26 151 MET B N 1
ATOM 1607 C CA . MET B 2 159 ? -19.511 4.839 -16.925 1.00 38.25 151 MET B CA 1
ATOM 1608 C C . MET B 2 159 ? -19.077 3.424 -16.557 1.00 48.65 151 MET B C 1
ATOM 1609 O O . MET B 2 159 ? -19.881 2.632 -16.044 1.00 40.72 151 MET B O 1
ATOM 1614 N N . TYR B 2 160 ? -17.808 3.079 -16.833 1.00 48.87 152 TYR B N 1
ATOM 1615 C CA . TYR B 2 160 ? -17.320 1.741 -16.509 1.00 40.05 152 TYR B CA 1
ATOM 1616 C C . TYR B 2 160 ? -17.412 1.487 -15.017 1.00 43.65 152 TYR B C 1
ATOM 1617 O O . TYR B 2 160 ? -17.772 0.386 -14.586 1.00 50.00 152 TYR B O 1
ATOM 1626 N N . GLY B 2 161 ? -17.059 2.491 -14.211 1.00 44.02 153 GLY B N 1
ATOM 1627 C CA . GLY B 2 161 ? -17.162 2.345 -12.771 1.00 46.42 153 GLY B CA 1
ATOM 1628 C C . GLY B 2 161 ? -18.595 2.314 -12.289 1.00 49.95 153 GLY B C 1
ATOM 1629 O O . GLY B 2 161 ? -18.887 1.698 -11.258 1.00 51.82 153 GLY B O 1
ATOM 1630 N N . TYR B 2 162 ? -19.501 2.976 -13.027 1.00 48.56 154 TYR B N 1
ATOM 1631 C CA . TYR B 2 162 ? -20.942 2.908 -12.754 1.00 52.02 154 TYR B CA 1
ATOM 1632 C C . TYR B 2 162 ? -21.488 1.509 -13.026 1.00 48.44 154 TYR B C 1
ATOM 1633 O O . TYR B 2 162 ? -22.133 0.902 -12.161 1.00 44.84 154 TYR B O 1
ATOM 1642 N N . ALA B 2 163 ? -21.255 0.996 -14.240 1.00 47.17 155 ALA B N 1
ATOM 1643 C CA . ALA B 2 163 ? -21.594 -0.384 -14.560 1.00 40.43 155 ALA B CA 1
ATOM 1644 C C . ALA B 2 163 ? -21.096 -1.334 -13.484 1.00 41.73 155 ALA B C 1
ATOM 1645 O O . ALA B 2 163 ? -21.854 -2.175 -12.985 1.00 45.83 155 ALA B O 1
ATOM 1647 N N . ALA B 2 164 ? -19.827 -1.198 -13.093 1.00 42.35 156 ALA B N 1
ATOM 1648 C CA . ALA B 2 164 ? -19.255 -2.121 -12.114 1.00 47.71 156 ALA B CA 1
ATOM 1649 C C . ALA B 2 164 ? -20.088 -2.163 -10.839 1.00 50.82 156 ALA B C 1
ATOM 1650 O O . ALA B 2 164 ? -20.486 -3.239 -10.378 1.00 50.20 156 ALA B O 1
ATOM 1652 N N . ALA B 2 165 ? -20.379 -0.991 -10.265 1.00 50.90 157 ALA B N 1
ATOM 1653 C CA . ALA B 2 165 ? -21.088 -0.946 -8.988 1.00 53.25 157 ALA B CA 1
ATOM 1654 C C . ALA B 2 165 ? -22.560 -1.324 -9.127 1.00 52.62 157 ALA B C 1
ATOM 1655 O O . ALA B 2 165 ? -23.154 -1.853 -8.178 1.00 52.89 157 ALA B O 1
ATOM 1657 N N . SER B 2 166 ? -23.170 -1.051 -10.280 1.00 47.12 158 SER B N 1
ATOM 1658 C CA . SER B 2 166 ? -24.554 -1.458 -10.467 1.00 48.10 158 SER B CA 1
ATOM 1659 C C . SER B 2 166 ? -24.697 -2.976 -10.577 1.00 47.63 158 SER B C 1
ATOM 1660 O O . SER B 2 166 ? -25.789 -3.504 -10.345 1.00 50.04 158 SER B O 1
ATOM 1663 N N . GLY B 2 167 ? -23.625 -3.687 -10.923 1.00 48.20 159 GLY B N 1
ATOM 1664 C CA . GLY B 2 167 ? -23.652 -5.133 -10.799 1.00 44.58 159 GLY B CA 1
ATOM 1665 C C . GLY B 2 167 ? -23.735 -5.568 -9.350 1.00 47.60 159 GLY B C 1
ATOM 1666 O O . GLY B 2 167 ? -24.637 -6.316 -8.964 1.00 47.91 159 GLY B O 1
ATOM 1667 N N . ALA B 2 168 ? -22.792 -5.098 -8.525 1.00 50.22 160 ALA B N 1
ATOM 1668 C CA . ALA B 2 168 ? -22.806 -5.418 -7.104 1.00 53.85 160 ALA B CA 1
ATOM 1669 C C . ALA B 2 168 ? -24.082 -4.952 -6.412 1.00 54.24 160 ALA B C 1
ATOM 1670 O O . ALA B 2 168 ? -24.432 -5.483 -5.354 1.00 57.06 160 ALA B O 1
ATOM 1672 N N . ALA B 2 169 ? -24.788 -3.976 -6.971 1.00 54.06 161 ALA B N 1
ATOM 1673 C CA . ALA B 2 169 ? -26.042 -3.557 -6.366 1.00 53.72 161 ALA B CA 1
ATOM 1674 C C . ALA B 2 169 ? -27.246 -4.267 -6.964 1.00 50.06 161 ALA B C 1
ATOM 1675 O O . ALA B 2 169 ? -28.312 -4.271 -6.343 1.00 51.07 161 ALA B O 1
ATOM 1677 N N . GLY B 2 170 ? -27.098 -4.877 -8.135 1.00 45.40 162 GLY B N 1
ATOM 1678 C CA . GLY B 2 170 ? -28.121 -5.687 -8.757 1.00 46.70 162 GLY B CA 1
ATOM 1679 C C . GLY B 2 170 ? -28.305 -7.081 -8.193 1.00 49.85 162 GLY B C 1
ATOM 1680 O O . GLY B 2 170 ? -29.095 -7.856 -8.740 1.00 51.65 162 GLY B O 1
ATOM 1681 N N . MET B 2 171 ? -27.628 -7.414 -7.091 1.00 49.66 163 MET B N 1
ATOM 1682 C CA . MET B 2 171 ? -27.634 -8.762 -6.527 1.00 46.20 163 MET B CA 1
ATOM 1683 C C . MET B 2 171 ? -28.746 -8.909 -5.494 1.00 44.71 163 MET B C 1
ATOM 1684 O O . MET B 2 171 ? -28.618 -8.408 -4.374 1.00 45.52 163 MET B O 1
ATOM 1689 N N . LEU B 2 172 ? -29.802 -9.660 -5.831 1.00 45.82 164 LEU B N 1
ATOM 1690 C CA . LEU B 2 172 ? -30.925 -9.880 -4.915 1.00 48.15 164 LEU B CA 1
ATOM 1691 C C . LEU B 2 172 ? -31.113 -11.361 -4.554 1.00 47.38 164 LEU B C 1
ATOM 1692 O O . LEU B 2 172 ? -30.987 -12.249 -5.407 1.00 46.25 164 LEU B O 1
ATOM 1697 N N . GLN B 2 173 ? -31.430 -11.624 -3.286 1.00 43.99 165 GLN B N 1
ATOM 1698 C CA . GLN B 2 173 ? -31.748 -12.979 -2.863 1.00 45.50 165 GLN B CA 1
ATOM 1699 C C . GLN B 2 173 ? -32.982 -13.490 -3.607 1.00 51.01 165 GLN B C 1
ATOM 1700 O O . GLN B 2 173 ? -33.961 -12.757 -3.754 1.00 51.88 165 GLN B O 1
ATOM 1706 N N . PRO B 2 174 ? -32.994 -14.740 -4.070 1.00 54.73 166 PRO B N 1
ATOM 1707 C CA . PRO B 2 174 ? -34.187 -15.232 -4.775 1.00 55.88 166 PRO B CA 1
ATOM 1708 C C . PRO B 2 174 ? -35.396 -15.267 -3.845 1.00 53.09 166 PRO B C 1
ATOM 1709 O O . PRO B 2 174 ? -35.299 -15.679 -2.684 1.00 48.77 166 PRO B O 1
ATOM 1713 N N . LEU B 2 175 ? -36.541 -14.808 -4.357 1.00 51.14 167 LEU B N 1
ATOM 1714 C CA . LEU B 2 175 ? -37.791 -14.832 -3.607 1.00 49.95 167 LEU B CA 1
ATOM 1715 C C . LEU B 2 175 ? -38.619 -16.045 -4.006 1.00 47.18 167 LEU B C 1
ATOM 1716 O O . LEU B 2 175 ? -38.579 -16.490 -5.155 1.00 47.72 167 LEU B O 1
ATOM 1721 N N . SER B 2 176 ? -39.369 -16.586 -3.044 1.00 48.30 168 SER B N 1
ATOM 1722 C CA . SER B 2 176 ? -40.134 -17.801 -3.308 1.00 55.50 168 SER B CA 1
ATOM 1723 C C . SER B 2 176 ? -41.323 -17.863 -2.363 1.00 53.60 168 SER B C 1
ATOM 1724 O O . SER B 2 176 ? -41.265 -17.307 -1.260 1.00 52.68 168 SER B O 1
ATOM 1727 N N . PRO B 2 177 ? -42.406 -18.524 -2.759 1.00 54.59 169 PRO B N 1
ATOM 1728 C CA . PRO B 2 177 ? -43.531 -18.725 -1.844 1.00 53.58 169 PRO B CA 1
ATOM 1729 C C . PRO B 2 177 ? -43.179 -19.765 -0.797 1.00 60.52 169 PRO B C 1
ATOM 1730 O O . PRO B 2 177 ? -42.147 -20.446 -0.912 1.00 67.89 169 PRO B O 1
ATOM 1734 N N . PRO B 2 178 ? -43.994 -19.917 0.244 1.00 58.87 170 PRO B N 1
ATOM 1735 C CA . PRO B 2 178 ? -43.693 -20.938 1.256 1.00 59.73 170 PRO B CA 1
ATOM 1736 C C . PRO B 2 178 ? -44.171 -22.313 0.813 1.00 72.80 170 PRO B C 1
ATOM 1737 O O . PRO B 2 178 ? -45.252 -22.462 0.237 1.00 62.94 170 PRO B O 1
ATOM 1741 N N . SER B 2 179 ? -43.348 -23.327 1.080 1.00 74.60 171 SER B N 1
ATOM 1742 C CA . SER B 2 179 ? -43.716 -24.704 0.777 1.00 83.52 171 SER B CA 1
ATOM 1743 C C . SER B 2 179 ? -43.485 -25.577 2.003 1.00 90.52 171 SER B C 1
ATOM 1744 O O . SER B 2 179 ? -42.691 -25.241 2.889 1.00 89.35 171 SER B O 1
ATOM 1747 N N . GLN B 2 180 ? -44.187 -26.714 2.026 1.00 95.42 172 GLN B N 1
ATOM 1748 C CA . GLN B 2 180 ? -44.316 -27.527 3.234 1.00 103.42 172 GLN B CA 1
ATOM 1749 C C . GLN B 2 180 ? -42.956 -28.042 3.719 1.00 107.03 172 GLN B C 1
ATOM 1750 O O . GLN B 2 180 ? -42.008 -28.204 2.943 1.00 107.25 172 GLN B O 1
ATOM 1756 N N . THR B 2 181 ? -42.842 -28.243 5.025 1.00 109.39 173 THR B N 1
ATOM 1757 C CA . THR B 2 181 ? -41.592 -28.710 5.604 1.00 106.13 173 THR B CA 1
ATOM 1758 C C . THR B 2 181 ? -41.471 -30.226 5.497 1.00 106.57 173 THR B C 1
ATOM 1759 O O . THR B 2 181 ? -41.177 -30.756 4.427 1.00 103.04 173 THR B O 1
ATOM 1763 N N . ARG C 3 15 ? 13.418 -4.208 -42.809 1.00 106.11 7 ARG C N 1
ATOM 1764 C CA . ARG C 3 15 ? 12.570 -3.167 -42.241 1.00 101.89 7 ARG C CA 1
ATOM 1765 C C . ARG C 3 15 ? 12.126 -3.527 -40.827 1.00 98.60 7 ARG C C 1
ATOM 1766 O O . ARG C 3 15 ? 11.883 -4.695 -40.521 1.00 100.78 7 ARG C O 1
ATOM 1774 N N . THR C 3 16 ? 12.023 -2.518 -39.970 1.00 93.03 8 THR C N 1
ATOM 1775 C CA . THR C 3 16 ? 11.609 -2.726 -38.587 1.00 87.65 8 THR C CA 1
ATOM 1776 C C . THR C 3 16 ? 10.451 -1.808 -38.212 1.00 78.00 8 THR C C 1
ATOM 1777 O O . THR C 3 16 ? 10.407 -1.269 -37.106 1.00 74.99 8 THR C O 1
ATOM 1781 N N . ASP C 3 17 ? 9.514 -1.636 -39.139 1.00 75.84 9 ASP C N 1
ATOM 1782 C CA . ASP C 3 17 ? 8.354 -0.784 -38.906 1.00 70.15 9 ASP C CA 1
ATOM 1783 C C . ASP C 3 17 ? 7.043 -1.562 -38.946 1.00 69.27 9 ASP C C 1
ATOM 1784 O O . ASP C 3 17 ? 6.953 -2.657 -39.501 1.00 72.98 9 ASP C O 1
ATOM 1789 N N . ILE C 3 18 ? 6.001 -0.951 -38.390 1.00 64.87 10 ILE C N 1
ATOM 1790 C CA . ILE C 3 18 ? 4.650 -1.498 -38.427 1.00 66.44 10 ILE C CA 1
ATOM 1791 C C . ILE C 3 18 ? 3.688 -0.394 -38.838 1.00 64.74 10 ILE C C 1
ATOM 1792 O O . ILE C 3 18 ? 4.001 0.797 -38.763 1.00 68.82 10 ILE C O 1
ATOM 1797 N N . THR C 3 19 ? 2.495 -0.801 -39.266 1.00 62.61 11 THR C N 1
ATOM 1798 C CA . THR C 3 19 ? 1.432 0.159 -39.525 1.00 62.43 11 THR C CA 1
ATOM 1799 C C . THR C 3 19 ? 0.130 -0.450 -39.032 1.00 59.05 11 THR C C 1
ATOM 1800 O O . THR C 3 19 ? -0.138 -1.629 -39.253 1.00 64.43 11 THR C O 1
ATOM 1804 N N . VAL C 3 20 ? -0.671 0.359 -38.359 1.00 56.83 12 VAL C N 1
ATOM 1805 C CA . VAL C 3 20 ? -1.973 -0.055 -37.865 1.00 57.45 12 VAL C CA 1
ATOM 1806 C C . VAL C 3 20 ? -2.981 1.017 -38.260 1.00 56.13 12 VAL C C 1
ATOM 1807 O O . VAL C 3 20 ? -2.622 2.151 -38.585 1.00 61.20 12 VAL C O 1
ATOM 1811 N N . ASN C 3 21 ? -4.259 0.659 -38.230 1.00 57.71 13 ASN C N 1
ATOM 1812 C CA . ASN C 3 21 ? -5.255 1.704 -38.366 1.00 60.89 13 ASN C CA 1
ATOM 1813 C C . ASN C 3 21 ? -5.649 2.176 -36.966 1.00 59.00 13 ASN C C 1
ATOM 1814 O O . ASN C 3 21 ? -5.106 1.718 -35.955 1.00 57.13 13 ASN C O 1
ATOM 1819 N N . VAL C 3 22 ? -6.567 3.138 -36.902 1.00 61.35 14 VAL C N 1
ATOM 1820 C CA . VAL C 3 22 ? -6.818 3.822 -35.637 1.00 64.47 14 VAL C CA 1
ATOM 1821 C C . VAL C 3 22 ? -7.381 2.851 -34.599 1.00 70.26 14 VAL C C 1
ATOM 1822 O O . VAL C 3 22 ? -7.017 2.907 -33.416 1.00 69.35 14 VAL C O 1
ATOM 1826 N N . ASP C 3 23 ? -8.248 1.925 -35.024 1.00 69.06 15 ASP C N 1
ATOM 1827 C CA . ASP C 3 23 ? -8.775 0.939 -34.087 1.00 69.54 15 ASP C CA 1
ATOM 1828 C C . ASP C 3 23 ? -7.731 -0.100 -33.722 1.00 63.69 15 ASP C C 1
ATOM 1829 O O . ASP C 3 23 ? -7.750 -0.623 -32.602 1.00 65.76 15 ASP C O 1
ATOM 1834 N N . GLY C 3 24 ? -6.818 -0.408 -34.645 1.00 65.65 16 GLY C N 1
ATOM 1835 C CA . GLY C 3 24 ? -5.685 -1.256 -34.303 1.00 63.09 16 GLY C CA 1
ATOM 1836 C C . GLY C 3 24 ? -4.751 -0.618 -33.289 1.00 63.34 16 GLY C C 1
ATOM 1837 O O . GLY C 3 24 ? -4.253 -1.291 -32.383 1.00 68.11 16 GLY C O 1
ATOM 1838 N N . PHE C 3 25 ? -4.488 0.688 -33.434 1.00 58.82 17 PHE C N 1
ATOM 1839 C CA . PHE C 3 25 ? -3.648 1.382 -32.460 1.00 61.27 17 PHE C CA 1
ATOM 1840 C C . PHE C 3 25 ? -4.223 1.281 -31.058 1.00 61.71 17 PHE C C 1
ATOM 1841 O O . PHE C 3 25 ? -3.475 1.302 -30.070 1.00 60.59 17 PHE C O 1
ATOM 1849 N N . TRP C 3 26 ? -5.548 1.188 -30.961 1.00 61.60 18 TRP C N 1
ATOM 1850 C CA . TRP C 3 26 ? -6.208 1.094 -29.669 1.00 61.62 18 TRP C CA 1
ATOM 1851 C C . TRP C 3 26 ? -5.959 -0.263 -29.027 1.00 67.48 18 TRP C C 1
ATOM 1852 O O . TRP C 3 26 ? -5.716 -0.343 -27.818 1.00 70.26 18 TRP C O 1
ATOM 1863 N N . MET C 3 27 ? -5.941 -1.309 -29.846 1.00 68.31 19 MET C N 1
ATOM 1864 C CA . MET C 3 27 ? -5.670 -2.651 -29.356 1.00 68.10 19 MET C CA 1
ATOM 1865 C C . MET C 3 27 ? -4.268 -2.695 -28.749 1.00 66.75 19 MET C C 1
ATOM 1866 O O . MET C 3 27 ? -4.019 -3.441 -27.802 1.00 72.72 19 MET C O 1
ATOM 1871 N N . LEU C 3 28 ? -3.374 -1.887 -29.313 1.00 63.36 20 LEU C N 1
ATOM 1872 C CA . LEU C 3 28 ? -2.005 -1.788 -28.834 1.00 65.11 20 LEU C CA 1
ATOM 1873 C C . LEU C 3 28 ? -2.051 -1.156 -27.453 1.00 64.17 20 LEU C C 1
ATOM 1874 O O . LEU C 3 28 ? -1.577 -1.740 -26.479 1.00 65.71 20 LEU C O 1
ATOM 1879 N N . GLN C 3 29 ? -2.624 0.042 -27.370 1.00 60.09 21 GLN C N 1
ATOM 1880 C CA . GLN C 3 29 ? -2.748 0.708 -26.079 1.00 60.28 21 GLN C CA 1
ATOM 1881 C C . GLN C 3 29 ? -3.401 -0.206 -25.056 1.00 66.56 21 GLN C C 1
ATOM 1882 O O . GLN C 3 29 ? -3.043 -0.183 -23.873 1.00 70.39 21 GLN C O 1
ATOM 1888 N N . ALA C 3 30 ? -4.378 -1.007 -25.496 1.00 71.30 22 ALA C N 1
ATOM 1889 C CA . ALA C 3 30 ? -5.124 -1.874 -24.587 1.00 70.25 22 ALA C CA 1
ATOM 1890 C C . ALA C 3 30 ? -4.231 -2.951 -24.002 1.00 72.78 22 ALA C C 1
ATOM 1891 O O . ALA C 3 30 ? -4.194 -3.150 -22.781 1.00 81.63 22 ALA C O 1
ATOM 1893 N N . LEU C 3 31 ? -3.508 -3.663 -24.869 1.00 72.79 23 LEU C N 1
ATOM 1894 C CA . LEU C 3 31 ? -2.643 -4.741 -24.417 1.00 76.30 23 LEU C CA 1
ATOM 1895 C C . LEU C 3 31 ? -1.489 -4.216 -23.584 1.00 74.80 23 LEU C C 1
ATOM 1896 O O . LEU C 3 31 ? -0.945 -4.944 -22.747 1.00 78.50 23 LEU C O 1
ATOM 1901 N N . LEU C 3 32 ? -1.117 -2.956 -23.767 1.00 70.03 24 LEU C N 1
ATOM 1902 C CA . LEU C 3 32 ? -0.017 -2.411 -22.998 1.00 69.11 24 LEU C CA 1
ATOM 1903 C C . LEU C 3 32 ? -0.461 -1.507 -21.857 1.00 71.35 24 LEU C C 1
ATOM 1904 O O . LEU C 3 32 ? 0.387 -1.104 -21.052 1.00 70.05 24 LEU C O 1
ATOM 1909 N N . ASP C 3 33 ? -1.752 -1.185 -21.761 1.00 65.74 25 ASP C N 1
ATOM 1910 C CA . ASP C 3 33 ? -2.276 -0.351 -20.680 1.00 66.81 25 ASP C CA 1
ATOM 1911 C C . ASP C 3 33 ? -1.606 1.031 -20.692 1.00 63.67 25 ASP C C 1
ATOM 1912 O O . ASP C 3 33 ? -0.847 1.407 -19.794 1.00 68.99 25 ASP C O 1
ATOM 1917 N N . ILE C 3 34 ? -1.910 1.772 -21.753 1.00 64.11 26 ILE C N 1
ATOM 1918 C CA . ILE C 3 34 ? -1.439 3.135 -21.957 1.00 62.81 26 ILE C CA 1
ATOM 1919 C C . ILE C 3 34 ? -2.724 3.926 -22.144 1.00 61.62 26 ILE C C 1
ATOM 1920 O O . ILE C 3 34 ? -3.582 3.530 -22.934 1.00 59.96 26 ILE C O 1
ATOM 1925 N N . ARG C 3 35 ? -2.876 5.041 -21.438 1.00 59.04 27 ARG C N 1
ATOM 1926 C CA . ARG C 3 35 ? -4.131 5.772 -21.544 1.00 55.97 27 ARG C CA 1
ATOM 1927 C C . ARG C 3 35 ? -4.167 6.639 -22.795 1.00 53.82 27 ARG C C 1
ATOM 1928 O O . ARG C 3 35 ? -5.159 6.638 -23.532 1.00 53.90 27 ARG C O 1
ATOM 1936 N N . HIS C 3 36 ? -3.078 7.361 -23.066 1.00 58.43 28 HIS C N 1
ATOM 1937 C CA . HIS C 3 36 ? -3.035 8.336 -24.139 1.00 50.95 28 HIS C CA 1
ATOM 1938 C C . HIS C 3 36 ? -1.741 8.205 -24.907 1.00 47.62 28 HIS C C 1
ATOM 1939 O O . HIS C 3 36 ? -0.763 7.624 -24.430 1.00 52.09 28 HIS C O 1
ATOM 1946 N N . VAL C 3 37 ? -1.763 8.765 -26.110 1.00 45.07 29 VAL C N 1
ATOM 1947 C CA . VAL C 3 37 ? -0.573 9.078 -26.876 1.00 43.47 29 VAL C CA 1
ATOM 1948 C C . VAL C 3 37 ? -0.630 10.566 -27.194 1.00 46.52 29 VAL C C 1
ATOM 1949 O O . VAL C 3 37 ? -1.551 11.265 -26.771 1.00 46.81 29 VAL C O 1
ATOM 1953 N N . ALA C 3 38 ? 0.338 11.036 -27.978 1.00 48.17 30 ALA C N 1
ATOM 1954 C CA . ALA C 3 38 ? 0.308 12.421 -28.430 1.00 43.73 30 ALA C CA 1
ATOM 1955 C C . ALA C 3 38 ? -1.057 12.754 -29.032 1.00 45.37 30 ALA C C 1
ATOM 1956 O O . ALA C 3 38 ? -1.675 11.899 -29.684 1.00 46.10 30 ALA C O 1
ATOM 1958 N N . PRO C 3 39 ? -1.565 13.979 -28.825 1.00 47.81 31 PRO C N 1
ATOM 1959 C CA . PRO C 3 39 ? -2.916 14.322 -29.307 1.00 43.64 31 PRO C CA 1
ATOM 1960 C C . PRO C 3 39 ? -3.005 14.543 -30.803 1.00 39.58 31 PRO C C 1
ATOM 1961 O O . PRO C 3 39 ? -4.114 14.508 -31.357 1.00 46.13 31 PRO C O 1
ATOM 1965 N N . GLU C 3 40 ? -1.879 14.777 -31.467 1.00 40.40 32 GLU C N 1
ATOM 1966 C CA . GLU C 3 40 ? -1.862 14.898 -32.916 1.00 44.17 32 GLU C CA 1
ATOM 1967 C C . GLU C 3 40 ? -2.119 13.565 -33.589 1.00 45.49 32 GLU C C 1
ATOM 1968 O O . GLU C 3 40 ? -2.392 13.534 -34.790 1.00 50.14 32 GLU C O 1
ATOM 1974 N N . LEU C 3 41 ? -2.003 12.460 -32.849 1.00 46.46 33 LEU C N 1
ATOM 1975 C CA . LEU C 3 41 ? -2.257 11.155 -33.440 1.00 49.12 33 LEU C CA 1
ATOM 1976 C C . LEU C 3 41 ? -3.750 10.881 -33.511 1.00 51.64 33 LEU C C 1
ATOM 1977 O O . LEU C 3 41 ? -4.218 10.217 -34.449 1.00 46.24 33 LEU C O 1
ATOM 1982 N N . ARG C 3 42 ? -4.497 11.412 -32.542 1.00 50.34 34 ARG C N 1
ATOM 1983 C CA . ARG C 3 42 ? -5.958 11.475 -32.562 1.00 49.09 34 ARG C CA 1
ATOM 1984 C C . ARG C 3 42 ? -6.584 10.071 -32.583 1.00 53.22 34 ARG C C 1
ATOM 1985 O O . ARG C 3 42 ? -7.402 9.719 -33.442 1.00 56.15 34 ARG C O 1
ATOM 1993 N N . CYS C 3 43 ? -6.190 9.271 -31.597 1.00 50.99 35 CYS C N 1
ATOM 1994 C CA . CYS C 3 43 ? -6.751 7.952 -31.383 1.00 54.99 35 CYS C CA 1
ATOM 1995 C C . CYS C 3 43 ? -7.799 8.017 -30.282 1.00 55.07 35 CYS C C 1
ATOM 1996 O O . CYS C 3 43 ? -8.103 9.078 -29.741 1.00 51.54 35 CYS C O 1
ATOM 1999 N N . ARG C 3 44 ? -8.347 6.874 -29.939 1.00 59.01 36 ARG C N 1
ATOM 2000 C CA . ARG C 3 44 ? -9.176 6.921 -28.751 1.00 54.79 36 ARG C CA 1
ATOM 2001 C C . ARG C 3 44 ? -8.329 6.690 -27.507 1.00 53.76 36 ARG C C 1
ATOM 2002 O O . ARG C 3 44 ? -7.282 6.031 -27.561 1.00 54.31 36 ARG C O 1
ATOM 2010 N N . PRO C 3 45 ? -8.752 7.220 -26.366 1.00 53.60 37 PRO C N 1
ATOM 2011 C CA . PRO C 3 45 ? -8.101 6.858 -25.102 1.00 54.37 37 PRO C CA 1
ATOM 2012 C C . PRO C 3 45 ? -8.483 5.449 -24.658 1.00 57.72 37 PRO C C 1
ATOM 2013 O O . PRO C 3 45 ? -9.616 4.999 -24.860 1.00 74.78 37 PRO C O 1
ATOM 2017 N N . TYR C 3 46 ? -7.527 4.752 -24.035 1.00 58.56 38 TYR C N 1
ATOM 2018 C CA . TYR C 3 46 ? -7.799 3.477 -23.371 1.00 61.62 38 TYR C CA 1
ATOM 2019 C C . TYR C 3 46 ? -7.927 3.703 -21.873 1.00 62.50 38 TYR C C 1
ATOM 2020 O O . TYR C 3 46 ? -7.011 4.232 -21.242 1.00 61.53 38 TYR C O 1
ATOM 2029 N N . VAL C 3 47 ? -9.043 3.271 -21.302 1.00 65.32 39 VAL C N 1
ATOM 2030 C CA . VAL C 3 47 ? -9.255 3.340 -19.866 1.00 70.19 39 VAL C CA 1
ATOM 2031 C C . VAL C 3 47 ? -9.335 1.908 -19.330 1.00 78.33 39 VAL C C 1
ATOM 2032 O O . VAL C 3 47 ? -10.013 1.046 -19.910 1.00 74.58 39 VAL C O 1
ATOM 2036 N N . SER C 3 48 ? -8.643 1.658 -18.223 1.00 78.76 40 SER C N 1
ATOM 2037 C CA . SER C 3 48 ? -8.633 0.336 -17.608 1.00 81.77 40 SER C CA 1
ATOM 2038 C C . SER C 3 48 ? -10.050 -0.202 -17.441 1.00 87.00 40 SER C C 1
ATOM 2039 O O . SER C 3 48 ? -10.896 0.435 -16.813 1.00 84.09 40 SER C O 1
ATOM 2042 N N . THR C 3 49 ? -10.301 -1.379 -18.006 1.00 92.90 41 THR C N 1
ATOM 2043 C CA . THR C 3 49 ? -11.616 -2.004 -17.920 1.00 102.56 41 THR C CA 1
ATOM 2044 C C . THR C 3 49 ? -11.578 -3.248 -17.037 1.00 113.78 41 THR C C 1
ATOM 2045 O O . THR C 3 49 ? -11.471 -4.370 -17.533 1.00 120.05 41 THR C O 1
ATOM 2049 N N . VAL C 3 63 ? -5.413 -9.758 -37.284 1.00 116.28 55 VAL C N 1
ATOM 2050 C CA . VAL C 3 63 ? -4.416 -9.142 -38.162 1.00 113.55 55 VAL C CA 1
ATOM 2051 C C . VAL C 3 63 ? -3.135 -8.824 -37.404 1.00 107.61 55 VAL C C 1
ATOM 2052 O O . VAL C 3 63 ? -2.041 -8.841 -37.982 1.00 104.02 55 VAL C O 1
ATOM 2056 N N . MET C 3 64 ? -3.273 -8.542 -36.113 1.00 104.86 56 MET C N 1
ATOM 2057 C CA . MET C 3 64 ? -2.128 -8.223 -35.269 1.00 99.67 56 MET C CA 1
ATOM 2058 C C . MET C 3 64 ? -1.175 -9.409 -35.170 1.00 99.01 56 MET C C 1
ATOM 2059 O O . MET C 3 64 ? 0.042 -9.247 -35.263 1.00 96.01 56 MET C O 1
ATOM 2064 N N . ARG C 3 65 ? -1.733 -10.601 -34.982 1.00 107.88 57 ARG C N 1
ATOM 2065 C CA . ARG C 3 65 ? -0.921 -11.812 -34.873 1.00 106.81 57 ARG C CA 1
ATOM 2066 C C . ARG C 3 65 ? -0.284 -12.169 -36.206 1.00 109.30 57 ARG C C 1
ATOM 2067 O O . ARG C 3 65 ? 0.881 -12.573 -36.243 1.00 111.52 57 ARG C O 1
ATOM 2075 N N . GLU C 3 66 ? -1.039 -12.044 -37.304 1.00 111.08 58 GLU C N 1
ATOM 2076 C CA . GLU C 3 66 ? -0.497 -12.309 -38.634 1.00 118.62 58 GLU C CA 1
ATOM 2077 C C . GLU C 3 66 ? 0.777 -11.513 -38.876 1.00 115.41 58 GLU C C 1
ATOM 2078 O O . GLU C 3 66 ? 1.858 -12.078 -39.069 1.00 119.91 58 GLU C O 1
ATOM 2084 N N . GLN C 3 67 ? 0.667 -10.189 -38.846 1.00 108.64 59 GLN C N 1
ATOM 2085 C CA . GLN C 3 67 ? 1.799 -9.324 -39.137 1.00 105.74 59 GLN C CA 1
ATOM 2086 C C . GLN C 3 67 ? 2.733 -9.254 -37.934 1.00 102.74 59 GLN C C 1
ATOM 2087 O O . GLN C 3 67 ? 3.515 -8.305 -37.801 1.00 102.54 59 GLN C O 1
ATOM 2093 N N . GLY C 3 68 ? 2.624 -10.234 -37.035 1.00 98.01 60 GLY C N 1
ATOM 2094 C CA . GLY C 3 68 ? 3.596 -10.476 -35.987 1.00 97.30 60 GLY C CA 1
ATOM 2095 C C . GLY C 3 68 ? 3.635 -9.477 -34.857 1.00 91.65 60 GLY C C 1
ATOM 2096 O O . GLY C 3 68 ? 4.547 -9.545 -34.025 1.00 91.08 60 GLY C O 1
ATOM 2097 N N . ILE C 3 69 ? 2.676 -8.554 -34.788 1.00 91.34 61 ILE C N 1
ATOM 2098 C CA . ILE C 3 69 ? 2.728 -7.510 -33.771 1.00 82.73 61 ILE C CA 1
ATOM 2099 C C . ILE C 3 69 ? 2.345 -8.060 -32.390 1.00 83.40 61 ILE C C 1
ATOM 2100 O O . ILE C 3 69 ? 2.828 -7.563 -31.370 1.00 81.47 61 ILE C O 1
ATOM 2105 N N . VAL C 3 70 ? 1.596 -9.157 -32.386 1.00 87.61 62 VAL C N 1
ATOM 2106 C CA . VAL C 3 70 ? 1.201 -9.843 -31.159 1.00 92.12 62 VAL C CA 1
ATOM 2107 C C . VAL C 3 70 ? 1.563 -11.329 -31.286 1.00 96.13 62 VAL C C 1
ATOM 2108 O O . VAL C 3 70 ? 1.149 -11.986 -32.237 1.00 98.89 62 VAL C O 1
ATOM 2112 N N . VAL C 3 71 ? 2.268 -11.829 -30.277 1.00 97.39 63 VAL C N 1
ATOM 2113 C CA . VAL C 3 71 ? 2.618 -13.233 -30.163 1.00 102.48 63 VAL C CA 1
ATOM 2114 C C . VAL C 3 71 ? 1.746 -13.655 -28.987 1.00 103.82 63 VAL C C 1
ATOM 2115 O O . VAL C 3 71 ? 1.774 -12.993 -27.947 1.00 100.77 63 VAL C O 1
ATOM 2119 N N . ASN C 3 72 ? 0.970 -14.727 -29.158 1.00 108.71 64 ASN C N 1
ATOM 2120 C CA . ASN C 3 72 ? 0.034 -15.207 -28.131 1.00 110.87 64 ASN C CA 1
ATOM 2121 C C . ASN C 3 72 ? -0.849 -14.038 -27.688 1.00 106.12 64 ASN C C 1
ATOM 2122 O O . ASN C 3 72 ? -1.527 -13.432 -28.518 1.00 104.09 64 ASN C O 1
ATOM 2127 N N . ASP C 3 73 ? -0.840 -13.863 -26.382 1.00 105.41 65 ASP C N 1
ATOM 2128 C CA . ASP C 3 73 ? -1.562 -12.823 -25.750 1.00 101.65 65 ASP C CA 1
ATOM 2129 C C . ASP C 3 73 ? -0.581 -11.691 -25.605 1.00 96.49 65 ASP C C 1
ATOM 2130 O O . ASP C 3 73 ? -0.989 -10.620 -25.154 1.00 93.37 65 ASP C O 1
ATOM 2135 N N . ALA C 3 74 ? 0.705 -11.843 -25.959 1.00 96.44 66 ALA C N 1
ATOM 2136 C CA . ALA C 3 74 ? 1.389 -10.584 -25.708 1.00 91.36 66 ALA C CA 1
ATOM 2137 C C . ALA C 3 74 ? 1.794 -9.788 -26.941 1.00 87.94 66 ALA C C 1
ATOM 2138 O O . ALA C 3 74 ? 1.668 -10.237 -28.078 1.00 89.66 66 ALA C O 1
ATOM 2140 N N . VAL C 3 75 ? 2.347 -8.604 -26.709 1.00 83.50 67 VAL C N 1
ATOM 2141 C CA . VAL C 3 75 ? 2.790 -7.746 -27.798 1.00 82.13 67 VAL C CA 1
ATOM 2142 C C . VAL C 3 75 ? 4.278 -7.903 -28.068 1.00 82.10 67 VAL C C 1
ATOM 2143 O O . VAL C 3 75 ? 5.054 -8.167 -27.152 1.00 82.35 67 VAL C O 1
ATOM 2147 N N . ASN C 3 76 ? 4.647 -7.773 -29.340 1.00 83.02 68 ASN C N 1
ATOM 2148 C CA . ASN C 3 76 ? 6.037 -7.876 -29.747 1.00 82.10 68 ASN C CA 1
ATOM 2149 C C . ASN C 3 76 ? 6.817 -6.989 -28.803 1.00 79.18 68 ASN C C 1
ATOM 2150 O O . ASN C 3 76 ? 6.363 -5.900 -28.450 1.00 78.99 68 ASN C O 1
ATOM 2155 N N . GLU C 3 77 ? 7.991 -7.443 -28.388 1.00 81.71 69 GLU C N 1
ATOM 2156 C CA . GLU C 3 77 ? 8.778 -6.655 -27.446 1.00 79.71 69 GLU C CA 1
ATOM 2157 C C . GLU C 3 77 ? 9.315 -5.380 -28.071 1.00 75.93 69 GLU C C 1
ATOM 2158 O O . GLU C 3 77 ? 9.511 -4.386 -27.365 1.00 72.96 69 GLU C O 1
ATOM 2164 N N . GLN C 3 78 ? 9.583 -5.428 -29.372 1.00 76.56 70 GLN C N 1
ATOM 2165 C CA . GLN C 3 78 ? 10.115 -4.281 -30.095 1.00 74.37 70 GLN C CA 1
ATOM 2166 C C . GLN C 3 78 ? 9.097 -3.152 -30.158 1.00 71.48 70 GLN C C 1
ATOM 2167 O O . GLN C 3 78 ? 9.378 -2.028 -29.741 1.00 69.91 70 GLN C O 1
ATOM 2173 N N . VAL C 3 79 ? 7.918 -3.494 -30.653 1.00 72.56 71 VAL C N 1
ATOM 2174 C CA . VAL C 3 79 ? 6.815 -2.572 -30.781 1.00 70.36 71 VAL C CA 1
ATOM 2175 C C . VAL C 3 79 ? 6.354 -2.097 -29.416 1.00 67.46 71 VAL C C 1
ATOM 2176 O O . VAL C 3 79 ? 5.878 -0.984 -29.275 1.00 66.95 71 VAL C O 1
ATOM 2180 N N . ALA C 3 80 ? 6.487 -2.951 -28.411 1.00 68.78 72 ALA C N 1
ATOM 2181 C CA . ALA C 3 80 ? 6.076 -2.601 -27.053 1.00 68.06 72 ALA C CA 1
ATOM 2182 C C . ALA C 3 80 ? 6.936 -1.476 -26.488 1.00 66.27 72 ALA C C 1
ATOM 2183 O O . ALA C 3 80 ? 6.421 -0.592 -25.795 1.00 66.00 72 ALA C O 1
ATOM 2185 N N . ALA C 3 81 ? 8.245 -1.483 -26.785 1.00 66.09 73 ALA C N 1
ATOM 2186 C CA . ALA C 3 81 ? 9.137 -0.455 -26.250 1.00 62.68 73 ALA C CA 1
ATOM 2187 C C . ALA C 3 81 ? 8.875 0.896 -26.902 1.00 61.31 73 ALA C C 1
ATOM 2188 O O . ALA C 3 81 ? 8.866 1.930 -26.221 1.00 58.34 73 ALA C O 1
ATOM 2190 N N . ARG C 3 82 ? 8.661 0.906 -28.221 1.00 60.73 74 ARG C N 1
ATOM 2191 C CA . ARG C 3 82 ? 8.326 2.150 -28.908 1.00 59.76 74 ARG C CA 1
ATOM 2192 C C . ARG C 3 82 ? 7.002 2.707 -28.415 1.00 58.38 74 ARG C C 1
ATOM 2193 O O . ARG C 3 82 ? 6.889 3.906 -28.159 1.00 56.29 74 ARG C O 1
ATOM 2201 N N . MET C 3 83 ? 5.991 1.854 -28.273 1.00 60.66 75 MET C N 1
ATOM 2202 C CA . MET C 3 83 ? 4.718 2.316 -27.742 1.00 61.16 75 MET C CA 1
ATOM 2203 C C . MET C 3 83 ? 4.899 2.938 -26.370 1.00 62.07 75 MET C C 1
ATOM 2204 O O . MET C 3 83 ? 4.210 3.906 -26.018 1.00 61.76 75 MET C O 1
ATOM 2209 N N . LYS C 3 84 ? 5.818 2.388 -25.572 1.00 61.41 76 LYS C N 1
ATOM 2210 C CA . LYS C 3 84 ? 6.003 2.924 -24.234 1.00 59.50 76 LYS C CA 1
ATOM 2211 C C . LYS C 3 84 ? 6.624 4.309 -24.271 1.00 54.89 76 LYS C C 1
ATOM 2212 O O . LYS C 3 84 ? 6.432 5.074 -23.322 1.00 52.36 76 LYS C O 1
ATOM 2218 N N . VAL C 3 85 ? 7.313 4.657 -25.366 1.00 54.39 77 VAL C N 1
ATOM 2219 C CA . VAL C 3 85 ? 7.855 6.007 -25.536 1.00 52.27 77 VAL C CA 1
ATOM 2220 C C . VAL C 3 85 ? 6.733 7.001 -25.821 1.00 52.62 77 VAL C C 1
ATOM 2221 O O . VAL C 3 85 ? 6.520 7.955 -25.063 1.00 53.06 77 VAL C O 1
ATOM 2225 N N . LEU C 3 86 ? 6.003 6.793 -26.923 1.00 51.38 78 LEU C N 1
ATOM 2226 C CA . LEU C 3 86 ? 4.809 7.575 -27.234 1.00 50.71 78 LEU C CA 1
ATOM 2227 C C . LEU C 3 86 ? 3.896 7.749 -26.027 1.00 54.10 78 LEU C C 1
ATOM 2228 O O . LEU C 3 86 ? 3.316 8.822 -25.829 1.00 52.12 78 LEU C O 1
ATOM 2233 N N . ALA C 3 87 ? 3.765 6.692 -25.219 1.00 58.54 79 ALA C N 1
ATOM 2234 C CA . ALA C 3 87 ? 2.870 6.714 -24.062 1.00 55.24 79 ALA C CA 1
ATOM 2235 C C . ALA C 3 87 ? 3.265 7.786 -23.048 1.00 54.43 79 ALA C C 1
ATOM 2236 O O . ALA C 3 87 ? 2.394 8.461 -22.481 1.00 50.75 79 ALA C O 1
ATOM 2238 N N . ALA C 3 88 ? 4.559 7.926 -22.790 1.00 65.30 80 ALA C N 1
ATOM 2239 C CA . ALA C 3 88 ? 5.028 8.915 -21.826 1.00 64.68 80 ALA C CA 1
ATOM 2240 C C . ALA C 3 88 ? 6.438 9.378 -22.156 1.00 62.44 80 ALA C C 1
ATOM 2241 O O . ALA C 3 88 ? 7.408 8.904 -21.565 1.00 61.80 80 ALA C O 1
ATOM 2243 N N . PRO C 3 89 ? 6.575 10.285 -23.134 1.00 64.21 81 PRO C N 1
ATOM 2244 C CA . PRO C 3 89 ? 7.906 10.753 -23.536 1.00 64.19 81 PRO C CA 1
ATOM 2245 C C . PRO C 3 89 ? 8.348 12.045 -22.852 1.00 63.48 81 PRO C C 1
ATOM 2246 O O . PRO C 3 89 ? 7.506 12.853 -22.461 1.00 60.55 81 PRO C O 1
ATOM 2250 N N . ASP C 3 90 ? 9.660 12.231 -22.713 1.00 63.19 82 ASP C N 1
ATOM 2251 C CA . ASP C 3 90 ? 10.190 13.444 -22.096 1.00 71.60 82 ASP C CA 1
ATOM 2252 C C . ASP C 3 90 ? 10.029 14.638 -23.018 1.00 71.99 82 ASP C C 1
ATOM 2253 O O . ASP C 3 90 ? 9.868 15.766 -22.541 1.00 75.78 82 ASP C O 1
ATOM 2258 N N . LEU C 3 91 ? 10.118 14.390 -24.319 1.00 61.63 83 LEU C N 1
ATOM 2259 C CA . LEU C 3 91 ? 9.995 15.444 -25.312 1.00 67.74 83 LEU C CA 1
ATOM 2260 C C . LEU C 3 91 ? 9.247 14.937 -26.534 1.00 60.06 83 LEU C C 1
ATOM 2261 O O . LEU C 3 91 ? 9.294 13.751 -26.862 1.00 60.51 83 LEU C O 1
ATOM 2266 N N . GLU C 3 92 ? 8.557 15.850 -27.203 1.00 55.48 84 GLU C N 1
ATOM 2267 C CA . GLU C 3 92 ? 7.788 15.525 -28.387 1.00 51.68 84 GLU C CA 1
ATOM 2268 C C . GLU C 3 92 ? 7.985 16.606 -29.436 1.00 52.37 84 GLU C C 1
ATOM 2269 O O . GLU C 3 92 ? 7.874 17.783 -29.132 1.00 56.87 84 GLU C O 1
ATOM 2275 N N . VAL C 3 93 ? 8.282 16.212 -30.667 1.00 46.47 85 VAL C N 1
ATOM 2276 C CA . VAL C 3 93 ? 8.459 17.180 -31.746 1.00 44.57 85 VAL C CA 1
ATOM 2277 C C . VAL C 3 93 ? 7.506 16.784 -32.866 1.00 47.16 85 VAL C C 1
ATOM 2278 O O . VAL C 3 93 ? 7.543 15.632 -33.325 1.00 43.41 85 VAL C O 1
ATOM 2282 N N . VAL C 3 94 ? 6.644 17.717 -33.248 1.00 46.84 86 VAL C N 1
ATOM 2283 C CA . VAL C 3 94 ? 5.596 17.489 -34.226 1.00 38.31 86 VAL C CA 1
ATOM 2284 C C . VAL C 3 94 ? 5.709 18.262 -35.523 1.00 42.73 86 VAL C C 1
ATOM 2285 O O . VAL C 3 94 ? 6.299 19.325 -35.567 1.00 44.93 86 VAL C O 1
ATOM 2289 N N . ALA C 3 95 ? 5.125 17.716 -36.581 1.00 37.34 87 ALA C N 1
ATOM 2290 C CA . ALA C 3 95 ? 5.092 18.404 -37.868 1.00 39.25 87 ALA C CA 1
ATOM 2291 C C . ALA C 3 95 ? 3.734 18.145 -38.501 1.00 42.06 87 ALA C C 1
ATOM 2292 O O . ALA C 3 95 ? 3.466 17.031 -38.963 1.00 47.39 87 ALA C O 1
ATOM 2294 N N . LEU C 3 96 ? 2.886 19.167 -38.540 1.00 38.36 88 LEU C N 1
ATOM 2295 C CA . LEU C 3 96 ? 1.657 19.101 -39.308 1.00 35.75 88 LEU C CA 1
ATOM 2296 C C . LEU C 3 96 ? 1.936 19.603 -40.716 1.00 36.75 88 LEU C C 1
ATOM 2297 O O . LEU C 3 96 ? 2.291 20.765 -40.908 1.00 49.29 88 LEU C O 1
ATOM 2302 N N . LEU C 3 97 ? 1.787 18.727 -41.692 1.00 34.07 89 LEU C N 1
ATOM 2303 C CA . LEU C 3 97 ? 1.923 19.061 -43.098 1.00 38.17 89 LEU C CA 1
ATOM 2304 C C . LEU C 3 97 ? 0.596 18.870 -43.812 1.00 41.05 89 LEU C C 1
ATOM 2305 O O . LEU C 3 97 ? -0.247 18.055 -43.416 1.00 40.44 89 LEU C O 1
ATOM 2310 N N . SER C 3 98 ? 0.430 19.612 -44.893 1.00 43.55 90 SER C N 1
ATOM 2311 C CA . SER C 3 98 ? -0.808 19.551 -45.642 1.00 44.95 90 SER C CA 1
ATOM 2312 C C . SER C 3 98 ? -0.518 19.764 -47.115 1.00 46.16 90 SER C C 1
ATOM 2313 O O . SER C 3 98 ? 0.332 20.589 -47.470 1.00 46.48 90 SER C O 1
ATOM 2316 N N . ARG C 3 99 ? -1.200 18.987 -47.962 1.00 43.51 91 ARG C N 1
ATOM 2317 C CA . ARG C 3 99 ? -1.319 19.305 -49.385 1.00 44.85 91 ARG C CA 1
ATOM 2318 C C . ARG C 3 99 ? -2.453 20.327 -49.509 1.00 49.11 91 ARG C C 1
ATOM 2319 O O . ARG C 3 99 ? -3.638 19.999 -49.360 1.00 51.96 91 ARG C O 1
ATOM 2327 N N . GLY C 3 100 ? -2.087 21.582 -49.748 1.00 50.32 92 GLY C N 1
ATOM 2328 C CA . GLY C 3 100 ? -3.033 22.675 -49.690 1.00 51.14 92 GLY C CA 1
ATOM 2329 C C . GLY C 3 100 ? -3.070 23.296 -48.307 1.00 50.52 92 GLY C C 1
ATOM 2330 O O . GLY C 3 100 ? -2.172 23.112 -47.478 1.00 48.09 92 GLY C O 1
ATOM 2331 N N . LYS C 3 101 ? -4.146 24.030 -48.049 1.00 49.43 93 LYS C N 1
ATOM 2332 C CA . LYS C 3 101 ? -4.248 24.771 -46.799 1.00 49.99 93 LYS C CA 1
ATOM 2333 C C . LYS C 3 101 ? -4.374 23.812 -45.613 1.00 50.18 93 LYS C C 1
ATOM 2334 O O . LYS C 3 101 ? -5.312 23.013 -45.542 1.00 51.15 93 LYS C O 1
ATOM 2340 N N . LEU C 3 102 ? -3.422 23.892 -44.688 1.00 48.57 94 LEU C N 1
ATOM 2341 C CA . LEU C 3 102 ? -3.502 23.148 -43.437 1.00 47.72 94 LEU C CA 1
ATOM 2342 C C . LEU C 3 102 ? -4.748 23.549 -42.652 1.00 54.18 94 LEU C C 1
ATOM 2343 O O . LEU C 3 102 ? -4.900 24.710 -42.254 1.00 55.11 94 LEU C O 1
ATOM 2348 N N . LEU C 3 103 ? -5.631 22.573 -42.425 1.00 55.49 95 LEU C N 1
ATOM 2349 C CA . LEU C 3 103 ? -6.909 22.764 -41.753 1.00 49.60 95 LEU C CA 1
ATOM 2350 C C . LEU C 3 103 ? -6.860 22.464 -40.262 1.00 45.40 95 LEU C C 1
ATOM 2351 O O . LEU C 3 103 ? -7.883 22.604 -39.589 1.00 49.77 95 LEU C O 1
ATOM 2356 N N . TYR C 3 104 ? -5.715 22.026 -39.741 1.00 42.56 96 TYR C N 1
ATOM 2357 C CA . TYR C 3 104 ? -5.502 21.879 -38.303 1.00 42.81 96 TYR C CA 1
ATOM 2358 C C . TYR C 3 104 ? -6.526 20.954 -37.658 1.00 51.21 96 TYR C C 1
ATOM 2359 O O . TYR C 3 104 ? -6.864 21.108 -36.481 1.00 55.40 96 TYR C O 1
ATOM 2368 N N . GLY C 3 105 ? -7.032 19.988 -38.420 1.00 54.77 97 GLY C N 1
ATOM 2369 C CA . GLY C 3 105 ? -7.840 18.913 -37.875 1.00 54.46 97 GLY C CA 1
ATOM 2370 C C . GLY C 3 105 ? -9.323 19.002 -38.152 1.00 50.32 97 GLY C C 1
ATOM 2371 O O . GLY C 3 105 ? -10.033 18.016 -37.914 1.00 44.73 97 GLY C O 1
ATOM 2372 N N . VAL C 3 106 ? -9.814 20.129 -38.663 1.00 46.39 98 VAL C N 1
ATOM 2373 C CA . VAL C 3 106 ? -11.243 20.394 -38.710 1.00 53.58 98 VAL C CA 1
ATOM 2374 C C . VAL C 3 106 ? -11.747 20.174 -40.133 1.00 55.59 98 VAL C C 1
ATOM 2375 O O . VAL C 3 106 ? -11.260 20.795 -41.090 1.00 51.00 98 VAL C O 1
ATOM 2379 N N . ILE C 3 107 ? -12.706 19.247 -40.259 1.00 53.36 99 ILE C N 1
ATOM 2380 C CA . ILE C 3 107 ? -13.362 18.912 -41.517 1.00 64.03 99 ILE C CA 1
ATOM 2381 C C . ILE C 3 107 ? -14.703 19.621 -41.556 1.00 71.78 99 ILE C C 1
ATOM 2382 O O . ILE C 3 107 ? -15.465 19.566 -40.583 1.00 76.20 99 ILE C O 1
ATOM 2387 N N . ASP C 3 108 ? -14.995 20.291 -42.673 1.00 75.87 100 ASP C N 1
ATOM 2388 C CA . ASP C 3 108 ? -16.279 20.966 -42.830 1.00 85.58 100 ASP C CA 1
ATOM 2389 C C . ASP C 3 108 ? -17.339 19.912 -43.132 1.00 89.06 100 ASP C C 1
ATOM 2390 O O . ASP C 3 108 ? -17.334 19.300 -44.207 1.00 87.40 100 ASP C O 1
ATOM 2395 N N . ASP C 3 109 ? -18.249 19.700 -42.181 1.00 90.97 101 ASP C N 1
ATOM 2396 C CA . ASP C 3 109 ? -19.224 18.629 -42.298 1.00 93.40 101 ASP C CA 1
ATOM 2397 C C . ASP C 3 109 ? -20.270 18.776 -41.205 1.00 93.14 101 ASP C C 1
ATOM 2398 O O . ASP C 3 109 ? -19.933 19.070 -40.055 1.00 88.11 101 ASP C O 1
ATOM 2403 N N . GLU C 3 110 ? -21.502 18.422 -41.563 1.00 97.51 102 GLU C N 1
ATOM 2404 C CA . GLU C 3 110 ? -22.626 18.396 -40.643 1.00 102.40 102 GLU C CA 1
ATOM 2405 C C . GLU C 3 110 ? -22.736 16.941 -40.180 1.00 99.71 102 GLU C C 1
ATOM 2406 O O . GLU C 3 110 ? -23.057 16.666 -39.024 1.00 94.62 102 GLU C O 1
ATOM 2412 N N . ASN C 3 111 ? -22.464 16.015 -41.102 1.00 100.75 103 ASN C N 1
ATOM 2413 C CA . ASN C 3 111 ? -22.479 14.585 -40.818 1.00 102.19 103 ASN C CA 1
ATOM 2414 C C . ASN C 3 111 ? -21.208 14.115 -40.108 1.00 95.86 103 ASN C C 1
ATOM 2415 O O . ASN C 3 111 ? -20.937 12.910 -40.070 1.00 96.40 103 ASN C O 1
ATOM 2420 N N . GLN C 3 112 ? -20.418 15.032 -39.575 1.00 90.86 104 GLN C N 1
ATOM 2421 C CA . GLN C 3 112 ? -19.326 14.659 -38.693 1.00 83.19 104 GLN C CA 1
ATOM 2422 C C . GLN C 3 112 ? -19.906 14.240 -37.347 1.00 81.24 104 GLN C C 1
ATOM 2423 O O . GLN C 3 112 ? -20.646 15.025 -36.736 1.00 81.86 104 GLN C O 1
ATOM 2429 N N . PRO C 3 113 ? -19.634 13.028 -36.860 1.00 79.80 105 PRO C N 1
ATOM 2430 C CA . PRO C 3 113 ? -20.165 12.615 -35.544 1.00 76.89 105 PRO C CA 1
ATOM 2431 C C . PRO C 3 113 ? -19.420 13.310 -34.421 1.00 69.42 105 PRO C C 1
ATOM 2432 O O . PRO C 3 113 ? -18.260 13.716 -34.594 1.00 66.73 105 PRO C O 1
ATOM 2436 N N . PRO C 3 114 ? -20.049 13.478 -33.259 1.00 70.53 106 PRO C N 1
ATOM 2437 C CA . PRO C 3 114 ? -19.312 13.979 -32.097 1.00 68.35 106 PRO C CA 1
ATOM 2438 C C . PRO C 3 114 ? -18.092 13.118 -31.815 1.00 64.26 106 PRO C C 1
ATOM 2439 O O . PRO C 3 114 ? -18.126 11.896 -31.966 1.00 65.58 106 PRO C O 1
ATOM 2443 N N . GLY C 3 115 ? -17.001 13.771 -31.425 1.00 60.46 107 GLY C N 1
ATOM 2444 C CA . GLY C 3 115 ? -15.799 13.045 -31.066 1.00 57.06 107 GLY C CA 1
ATOM 2445 C C . GLY C 3 115 ? -15.181 12.218 -32.172 1.00 54.43 107 GLY C C 1
ATOM 2446 O O . GLY C 3 115 ? -14.432 11.285 -31.881 1.00 64.90 107 GLY C O 1
ATOM 2447 N N . SER C 3 116 ? -15.476 12.522 -33.432 1.00 54.70 108 SER C N 1
ATOM 2448 C CA . SER C 3 116 ? -14.862 11.804 -34.540 1.00 53.56 108 SER C CA 1
ATOM 2449 C C . SER C 3 116 ? -13.347 11.807 -34.428 1.00 50.61 108 SER C C 1
ATOM 2450 O O . SER C 3 116 ? -12.740 12.804 -34.024 1.00 48.75 108 SER C O 1
ATOM 2453 N N . ARG C 3 117 ? -12.735 10.676 -34.793 1.00 55.10 109 ARG C N 1
ATOM 2454 C CA . ARG C 3 117 ? -11.282 10.563 -34.836 1.00 52.54 109 ARG C CA 1
ATOM 2455 C C . ARG C 3 117 ? -10.714 10.654 -36.252 1.00 46.87 109 ARG C C 1
ATOM 2456 O O . ARG C 3 117 ? -9.524 10.380 -36.441 1.00 47.22 109 ARG C O 1
ATOM 2464 N N . ASP C 3 118 ? -11.518 11.058 -37.235 1.00 47.85 110 ASP C N 1
ATOM 2465 C CA . ASP C 3 118 ? -11.010 11.309 -38.577 1.00 47.72 110 ASP C CA 1
ATOM 2466 C C . ASP C 3 118 ? -10.148 12.571 -38.607 1.00 47.45 110 ASP C C 1
ATOM 2467 O O . ASP C 3 118 ? -10.360 13.516 -37.837 1.00 48.95 110 ASP C O 1
ATOM 2472 N N . ILE C 3 119 ? -9.168 12.588 -39.504 1.00 46.80 111 ILE C N 1
ATOM 2473 C CA . ILE C 3 119 ? -8.409 13.807 -39.793 1.00 43.04 111 ILE C CA 1
ATOM 2474 C C . ILE C 3 119 ? -8.626 14.146 -41.258 1.00 49.50 111 ILE C C 1
ATOM 2475 O O . ILE C 3 119 ? -8.999 13.271 -42.061 1.00 54.98 111 ILE C O 1
ATOM 2480 N N . PRO C 3 120 ? -8.456 15.419 -41.638 1.00 50.84 112 PRO C N 1
ATOM 2481 C CA . PRO C 3 120 ? -8.635 15.810 -43.043 1.00 54.29 112 PRO C CA 1
ATOM 2482 C C . PRO C 3 120 ? -7.761 14.996 -43.977 1.00 47.11 112 PRO C C 1
ATOM 2483 O O . PRO C 3 120 ? -6.599 14.731 -43.689 1.00 45.65 112 PRO C O 1
ATOM 2487 N N . ASP C 3 121 ? -8.357 14.543 -45.077 1.00 50.01 113 ASP C N 1
ATOM 2488 C CA . ASP C 3 121 ? -7.679 13.694 -46.060 1.00 52.49 113 ASP C CA 1
ATOM 2489 C C . ASP C 3 121 ? -6.394 14.266 -46.652 1.00 49.59 113 ASP C C 1
ATOM 2490 O O . ASP C 3 121 ? -5.626 13.547 -47.291 1.00 57.75 113 ASP C O 1
ATOM 2495 N N . ASN C 3 122 ? -6.163 15.555 -46.442 1.00 47.65 114 ASN C N 1
ATOM 2496 C CA . ASN C 3 122 ? -4.974 16.212 -46.972 1.00 49.36 114 ASN C CA 1
ATOM 2497 C C . ASN C 3 122 ? -3.950 16.543 -45.894 1.00 43.72 114 ASN C C 1
ATOM 2498 O O . ASN C 3 122 ? -2.980 17.247 -46.189 1.00 43.71 114 ASN C O 1
ATOM 2503 N N . GLU C 3 123 ? -4.078 15.912 -44.744 1.00 41.79 115 GLU C N 1
ATOM 2504 C CA . GLU C 3 123 ? -3.186 16.135 -43.637 1.00 39.12 115 GLU C CA 1
ATOM 2505 C C . GLU C 3 123 ? -2.274 14.961 -43.343 1.00 46.59 115 GLU C C 1
ATOM 2506 O O . GLU C 3 123 ? -2.670 13.812 -43.471 1.00 47.48 115 GLU C O 1
ATOM 2512 N N . PHE C 3 124 ? -1.035 15.268 -42.984 1.00 49.60 116 PHE C N 1
ATOM 2513 C CA . PHE C 3 124 ? -0.084 14.271 -42.510 1.00 49.05 116 PHE C CA 1
ATOM 2514 C C . PHE C 3 124 ? 0.380 14.748 -41.141 1.00 42.08 116 PHE C C 1
ATOM 2515 O O . PHE C 3 124 ? 0.677 15.930 -40.970 1.00 41.31 116 PHE C O 1
ATOM 2523 N N . ARG C 3 125 ? 0.452 13.822 -40.189 1.00 45.23 117 ARG C N 1
ATOM 2524 C CA . ARG C 3 125 ? 0.900 14.125 -38.836 1.00 45.16 117 ARG C CA 1
ATOM 2525 C C . ARG C 3 125 ? 2.183 13.353 -38.547 1.00 42.60 117 ARG C C 1
ATOM 2526 O O . ARG C 3 125 ? 2.292 12.171 -38.874 1.00 37.85 117 ARG C O 1
ATOM 2534 N N . VAL C 3 126 ? 3.153 14.023 -37.933 1.00 39.32 118 VAL C N 1
ATOM 2535 C CA . VAL C 3 126 ? 4.434 13.397 -37.617 1.00 40.54 118 VAL C CA 1
ATOM 2536 C C . VAL C 3 126 ? 4.760 13.709 -36.163 1.00 39.24 118 VAL C C 1
ATOM 2537 O O . VAL C 3 126 ? 4.893 14.880 -35.794 1.00 37.50 118 VAL C O 1
ATOM 2541 N N . VAL C 3 127 ? 4.887 12.678 -35.339 1.00 36.77 119 VAL C N 1
ATOM 2542 C CA . VAL C 3 127 ? 5.272 12.848 -33.943 1.00 39.21 119 VAL C CA 1
ATOM 2543 C C . VAL C 3 127 ? 6.582 12.116 -33.725 1.00 43.29 119 VAL C C 1
ATOM 2544 O O . VAL C 3 127 ? 6.757 10.992 -34.201 1.00 47.55 119 VAL C O 1
ATOM 2548 N N . LEU C 3 128 ? 7.506 12.759 -33.015 1.00 46.44 120 LEU C N 1
ATOM 2549 C CA . LEU C 3 128 ? 8.814 12.183 -32.700 1.00 47.47 120 LEU C CA 1
ATOM 2550 C C . LEU C 3 128 ? 9.079 12.385 -31.211 1.00 50.51 120 LEU C C 1
ATOM 2551 O O . LEU C 3 128 ? 9.612 13.417 -30.795 1.00 54.58 120 LEU C O 1
ATOM 2556 N N . ALA C 3 129 ? 8.698 11.388 -30.421 1.00 51.67 121 ALA C N 1
ATOM 2557 C CA . ALA C 3 129 ? 8.877 11.366 -28.980 1.00 50.32 121 ALA C CA 1
ATOM 2558 C C . ALA C 3 129 ? 10.259 10.808 -28.620 1.00 54.24 121 ALA C C 1
ATOM 2559 O O . ALA C 3 129 ? 10.923 10.144 -29.422 1.00 57.12 121 ALA C O 1
ATOM 2561 N N . ARG C 3 130 ? 10.701 11.101 -27.399 1.00 55.95 122 ARG C N 1
ATOM 2562 C CA . ARG C 3 130 ? 11.941 10.519 -26.896 1.00 59.47 122 ARG C CA 1
ATOM 2563 C C . ARG C 3 130 ? 11.814 10.340 -25.391 1.00 69.20 122 ARG C C 1
ATOM 2564 O O . ARG C 3 130 ? 11.695 11.317 -24.652 1.00 70.33 122 ARG C O 1
ATOM 2572 N N . ARG C 3 131 ? 11.802 9.087 -24.953 1.00 71.70 123 ARG C N 1
ATOM 2573 C CA . ARG C 3 131 ? 11.947 8.722 -23.550 1.00 73.61 123 ARG C CA 1
ATOM 2574 C C . ARG C 3 131 ? 13.376 8.210 -23.387 1.00 74.48 123 ARG C C 1
ATOM 2575 O O . ARG C 3 131 ? 13.814 7.344 -24.151 1.00 71.73 123 ARG C O 1
ATOM 2583 N N . GLY C 3 132 ? 14.115 8.784 -22.436 1.00 77.67 124 GLY C N 1
ATOM 2584 C CA . GLY C 3 132 ? 15.532 8.463 -22.303 1.00 79.52 124 GLY C CA 1
ATOM 2585 C C . GLY C 3 132 ? 16.288 8.874 -23.556 1.00 81.28 124 GLY C C 1
ATOM 2586 O O . GLY C 3 132 ? 16.319 10.058 -23.920 1.00 81.65 124 GLY C O 1
ATOM 2587 N N . GLN C 3 133 ? 16.900 7.895 -24.246 1.00 82.18 125 GLN C N 1
ATOM 2588 C CA . GLN C 3 133 ? 17.565 8.126 -25.528 1.00 77.02 125 GLN C CA 1
ATOM 2589 C C . GLN C 3 133 ? 16.973 7.282 -26.662 1.00 71.71 125 GLN C C 1
ATOM 2590 O O . GLN C 3 133 ? 17.611 7.052 -27.691 1.00 72.19 125 GLN C O 1
ATOM 2596 N N . HIS C 3 134 ? 15.725 6.861 -26.493 1.00 69.69 126 HIS C N 1
ATOM 2597 C CA . HIS C 3 134 ? 14.975 6.094 -27.480 1.00 66.36 126 HIS C CA 1
ATOM 2598 C C . HIS C 3 134 ? 14.070 7.079 -28.213 1.00 63.05 126 HIS C C 1
ATOM 2599 O O . HIS C 3 134 ? 13.126 7.605 -27.619 1.00 61.46 126 HIS C O 1
ATOM 2606 N N . TRP C 3 135 ? 14.370 7.362 -29.484 1.00 62.22 127 TRP C N 1
ATOM 2607 C CA . TRP C 3 135 ? 13.541 8.252 -30.301 1.00 59.99 127 TRP C CA 1
ATOM 2608 C C . TRP C 3 135 ? 12.619 7.412 -31.184 1.00 65.41 127 TRP C C 1
ATOM 2609 O O . TRP C 3 135 ? 13.085 6.511 -31.896 1.00 70.17 127 TRP C O 1
ATOM 2620 N N . VAL C 3 136 ? 11.315 7.699 -31.116 1.00 61.28 128 VAL C N 1
ATOM 2621 C CA . VAL C 3 136 ? 10.272 6.905 -31.757 1.00 53.50 128 VAL C CA 1
ATOM 2622 C C . VAL C 3 136 ? 9.417 7.858 -32.568 1.00 48.63 128 VAL C C 1
ATOM 2623 O O . VAL C 3 136 ? 8.848 8.793 -32.002 1.00 49.05 128 VAL C O 1
ATOM 2627 N N . SER C 3 137 ? 9.301 7.616 -33.874 1.00 47.96 129 SER C N 1
ATOM 2628 C CA . SER C 3 137 ? 8.403 8.399 -34.719 1.00 48.33 129 SER C CA 1
ATOM 2629 C C . SER C 3 137 ? 7.038 7.726 -34.889 1.00 46.90 129 SER C C 1
ATOM 2630 O O . SER C 3 137 ? 6.942 6.515 -35.101 1.00 50.36 129 SER C O 1
ATOM 2633 N N . ALA C 3 138 ? 5.983 8.533 -34.791 1.00 41.19 130 ALA C N 1
ATOM 2634 C CA . ALA C 3 138 ? 4.610 8.124 -35.065 1.00 39.65 130 ALA C CA 1
ATOM 2635 C C . ALA C 3 138 ? 4.049 9.012 -36.168 1.00 38.17 130 ALA C C 1
ATOM 2636 O O . ALA C 3 138 ? 3.999 10.234 -36.014 1.00 47.43 130 ALA C O 1
ATOM 2638 N N . VAL C 3 139 ? 3.628 8.409 -37.274 1.00 38.57 131 VAL C N 1
ATOM 2639 C CA . VAL C 3 139 ? 3.169 9.140 -38.450 1.00 37.90 131 VAL C CA 1
ATOM 2640 C C . VAL C 3 139 ? 1.749 8.687 -38.816 1.00 41.69 131 VAL C C 1
ATOM 2641 O O . VAL C 3 139 ? 1.533 7.524 -39.186 1.00 45.23 131 VAL C O 1
ATOM 2645 N N . ARG C 3 140 ? 0.790 9.613 -38.752 1.00 46.01 132 ARG C N 1
ATOM 2646 C CA . ARG C 3 140 ? -0.592 9.352 -39.146 1.00 39.93 132 ARG C CA 1
ATOM 2647 C C . ARG C 3 140 ? -0.941 10.053 -40.454 1.00 37.25 132 ARG C C 1
ATOM 2648 O O . ARG C 3 140 ? -0.808 11.276 -40.565 1.00 43.48 132 ARG C O 1
ATOM 2656 N N . VAL C 3 141 ? -1.376 9.265 -41.438 1.00 43.52 133 VAL C N 1
ATOM 2657 C CA . VAL C 3 141 ? -1.906 9.747 -42.710 1.00 43.37 133 VAL C CA 1
ATOM 2658 C C . VAL C 3 141 ? -3.223 9.026 -42.968 1.00 45.47 133 VAL C C 1
ATOM 2659 O O . VAL C 3 141 ? -3.254 7.789 -43.050 1.00 43.54 133 VAL C O 1
ATOM 2663 N N . GLY C 3 142 ? -4.297 9.793 -43.120 1.00 53.95 134 GLY C N 1
ATOM 2664 C CA . GLY C 3 142 ? -5.608 9.178 -43.148 1.00 56.63 134 GLY C CA 1
ATOM 2665 C C . GLY C 3 142 ? -5.878 8.463 -41.841 1.00 57.72 134 GLY C C 1
ATOM 2666 O O . GLY C 3 142 ? -5.599 8.977 -40.747 1.00 51.83 134 GLY C O 1
ATOM 2667 N N . ASN C 3 143 ? -6.415 7.247 -41.948 1.00 57.98 135 ASN C N 1
ATOM 2668 C CA . ASN C 3 143 ? -6.748 6.457 -40.773 1.00 57.76 135 ASN C CA 1
ATOM 2669 C C . ASN C 3 143 ? -5.639 5.502 -40.379 1.00 58.08 135 ASN C C 1
ATOM 2670 O O . ASN C 3 143 ? -5.848 4.669 -39.492 1.00 60.35 135 ASN C O 1
ATOM 2675 N N . ASP C 3 144 ? -4.461 5.617 -40.990 1.00 57.26 136 ASP C N 1
ATOM 2676 C CA . ASP C 3 144 ? -3.346 4.722 -40.709 1.00 61.15 136 ASP C CA 1
ATOM 2677 C C . ASP C 3 144 ? -2.254 5.455 -39.927 1.00 56.97 136 ASP C C 1
ATOM 2678 O O . ASP C 3 144 ? -1.942 6.617 -40.212 1.00 54.20 136 ASP C O 1
ATOM 2683 N N . ILE C 3 145 ? -1.706 4.768 -38.917 1.00 59.43 137 ILE C N 1
ATOM 2684 C CA . ILE C 3 145 ? -0.524 5.192 -38.171 1.00 52.56 137 ILE C CA 1
ATOM 2685 C C . ILE C 3 145 ? 0.598 4.207 -38.457 1.00 56.85 137 ILE C C 1
ATOM 2686 O O . ILE C 3 145 ? 0.361 2.993 -38.524 1.00 55.76 137 ILE C O 1
ATOM 2691 N N . THR C 3 146 ? 1.823 4.710 -38.611 1.00 55.80 138 THR C N 1
ATOM 2692 C CA . THR C 3 146 ? 2.972 3.818 -38.667 1.00 56.91 138 THR C CA 1
ATOM 2693 C C . THR C 3 146 ? 3.921 4.227 -37.538 1.00 54.74 138 THR C C 1
ATOM 2694 O O . THR C 3 146 ? 4.108 5.422 -37.280 1.00 51.14 138 THR C O 1
ATOM 2698 N N . VAL C 3 147 ? 4.479 3.238 -36.828 1.00 53.29 139 VAL C N 1
ATOM 2699 C CA . VAL C 3 147 ? 5.420 3.481 -35.729 1.00 57.84 139 VAL C CA 1
ATOM 2700 C C . VAL C 3 147 ? 6.741 2.773 -36.033 1.00 62.08 139 VAL C C 1
ATOM 2701 O O . VAL C 3 147 ? 6.791 1.539 -36.130 1.00 66.79 139 VAL C O 1
ATOM 2705 N N . ASP C 3 148 ? 7.809 3.556 -36.180 1.00 61.56 140 ASP C N 1
ATOM 2706 C CA . ASP C 3 148 ? 9.168 3.054 -36.342 1.00 68.61 140 ASP C CA 1
ATOM 2707 C C . ASP C 3 148 ? 10.052 3.712 -35.293 1.00 70.32 140 ASP C C 1
ATOM 2708 O O . ASP C 3 148 ? 9.661 4.690 -34.646 1.00 70.63 140 ASP C O 1
ATOM 2713 N N . ASP C 3 149 ? 11.248 3.151 -35.110 1.00 70.37 141 ASP C N 1
ATOM 2714 C CA . ASP C 3 149 ? 12.316 3.916 -34.494 1.00 65.13 141 ASP C CA 1
ATOM 2715 C C . ASP C 3 149 ? 12.702 5.057 -35.430 1.00 64.87 141 ASP C C 1
ATOM 2716 O O . ASP C 3 149 ? 12.362 5.060 -36.620 1.00 61.67 141 ASP C O 1
ATOM 2721 N N . VAL C 3 150 ? 13.406 6.047 -34.887 1.00 70.89 142 VAL C N 1
ATOM 2722 C CA . VAL C 3 150 ? 13.892 7.156 -35.707 1.00 70.69 142 VAL C CA 1
ATOM 2723 C C . VAL C 3 150 ? 15.271 7.559 -35.209 1.00 72.92 142 VAL C C 1
ATOM 2724 O O . VAL C 3 150 ? 15.568 7.477 -34.014 1.00 76.37 142 VAL C O 1
ATOM 2728 N N . THR C 3 151 ? 16.124 7.969 -36.135 1.00 65.84 143 THR C N 1
ATOM 2729 C CA . THR C 3 151 ? 17.485 8.362 -35.801 1.00 69.88 143 THR C CA 1
ATOM 2730 C C . THR C 3 151 ? 17.551 9.888 -35.873 1.00 71.39 143 THR C C 1
ATOM 2731 O O . THR C 3 151 ? 17.280 10.483 -36.927 1.00 71.40 143 THR C O 1
ATOM 2735 N N . VAL C 3 152 ? 17.791 10.529 -34.723 1.00 70.22 144 VAL C N 1
ATOM 2736 C CA . VAL C 3 152 ? 17.904 11.985 -34.662 1.00 70.39 144 VAL C CA 1
ATOM 2737 C C . VAL C 3 152 ? 19.086 12.362 -33.775 1.00 77.41 144 VAL C C 1
ATOM 2738 O O . VAL C 3 152 ? 19.332 11.743 -32.732 1.00 72.29 144 VAL C O 1
ATOM 2742 N N . SER C 3 153 ? 19.836 13.368 -34.214 1.00 80.74 145 SER C N 1
ATOM 2743 C CA . SER C 3 153 ? 21.009 13.828 -33.481 1.00 79.85 145 SER C CA 1
ATOM 2744 C C . SER C 3 153 ? 20.877 15.282 -33.046 1.00 75.48 145 SER C C 1
ATOM 2745 O O . SER C 3 153 ? 20.680 15.566 -31.864 1.00 75.64 145 SER C O 1
ATOM 2748 N N . ASP C 3 154 ? 20.987 16.203 -33.999 1.00 74.92 146 ASP C N 1
ATOM 2749 C CA . ASP C 3 154 ? 20.886 17.615 -33.676 1.00 75.63 146 ASP C CA 1
ATOM 2750 C C . ASP C 3 154 ? 19.652 18.193 -34.356 1.00 70.55 146 ASP C C 1
ATOM 2751 O O . ASP C 3 154 ? 18.768 17.470 -34.824 1.00 68.44 146 ASP C O 1
ATOM 2756 N N . SER C 3 155 ? 19.601 19.521 -34.389 1.00 71.97 147 SER C N 1
ATOM 2757 C CA . SER C 3 155 ? 18.533 20.213 -35.093 1.00 70.38 147 SER C CA 1
ATOM 2758 C C . SER C 3 155 ? 18.521 19.827 -36.567 1.00 70.49 147 SER C C 1
ATOM 2759 O O . SER C 3 155 ? 17.454 19.635 -37.156 1.00 68.16 147 SER C O 1
ATOM 2762 N N . ALA C 3 156 ? 19.705 19.677 -37.170 1.00 77.95 148 ALA C N 1
ATOM 2763 C CA . ALA C 3 156 ? 19.800 19.446 -38.610 1.00 74.07 148 ALA C CA 1
ATOM 2764 C C . ALA C 3 156 ? 19.061 18.175 -39.021 1.00 70.62 148 ALA C C 1
ATOM 2765 O O . ALA C 3 156 ? 18.278 18.185 -39.977 1.00 67.83 148 ALA C O 1
ATOM 2767 N N . SER C 3 157 ? 19.289 17.071 -38.302 1.00 71.93 149 SER C N 1
ATOM 2768 C CA . SER C 3 157 ? 18.642 15.808 -38.658 1.00 70.82 149 SER C CA 1
ATOM 2769 C C . SER C 3 157 ? 17.130 15.885 -38.488 1.00 67.13 149 SER C C 1
ATOM 2770 O O . SER C 3 157 ? 16.382 15.213 -39.210 1.00 63.20 149 SER C O 1
ATOM 2773 N N . ILE C 3 158 ? 16.666 16.705 -37.548 1.00 67.42 150 ILE C N 1
ATOM 2774 C CA . ILE C 3 158 ? 15.237 16.874 -37.322 1.00 60.97 150 ILE C CA 1
ATOM 2775 C C . ILE C 3 158 ? 14.625 17.757 -38.404 1.00 58.68 150 ILE C C 1
ATOM 2776 O O . ILE C 3 158 ? 13.541 17.468 -38.927 1.00 58.51 150 ILE C O 1
ATOM 2781 N N . ALA C 3 159 ? 15.322 18.832 -38.775 1.00 56.27 151 ALA C N 1
ATOM 2782 C CA . ALA C 3 159 ? 14.909 19.641 -39.914 1.00 54.04 151 ALA C CA 1
ATOM 2783 C C . ALA C 3 159 ? 14.953 18.859 -41.221 1.00 59.31 151 ALA C C 1
ATOM 2784 O O . ALA C 3 159 ? 14.234 19.197 -42.168 1.00 57.77 151 ALA C O 1
ATOM 2786 N N . ALA C 3 160 ? 15.806 17.829 -41.304 1.00 64.02 152 ALA C N 1
ATOM 2787 C CA . ALA C 3 160 ? 15.927 17.058 -42.539 1.00 61.98 152 ALA C CA 1
ATOM 2788 C C . ALA C 3 160 ? 14.703 16.182 -42.776 1.00 58.41 152 ALA C C 1
ATOM 2789 O O . ALA C 3 160 ? 14.321 15.939 -43.928 1.00 56.32 152 ALA C O 1
ATOM 2791 N N . LEU C 3 161 ? 14.079 15.697 -41.706 1.00 56.42 153 LEU C N 1
ATOM 2792 C CA . LEU C 3 161 ? 12.872 14.902 -41.865 1.00 57.39 153 LEU C CA 1
ATOM 2793 C C . LEU C 3 161 ? 11.717 15.766 -42.334 1.00 62.07 153 LEU C C 1
ATOM 2794 O O . LEU C 3 161 ? 10.952 15.376 -43.228 1.00 62.50 153 LEU C O 1
ATOM 2799 N N . VAL C 3 162 ? 11.573 16.945 -41.733 1.00 62.85 154 VAL C N 1
ATOM 2800 C CA . VAL C 3 162 ? 10.442 17.781 -42.080 1.00 55.39 154 VAL C CA 1
ATOM 2801 C C . VAL C 3 162 ? 10.561 18.254 -43.511 1.00 56.58 154 VAL C C 1
ATOM 2802 O O . VAL C 3 162 ? 9.553 18.368 -44.216 1.00 61.28 154 VAL C O 1
ATOM 2806 N N . MET C 3 163 ? 11.781 18.483 -43.986 1.00 50.41 155 MET C N 1
ATOM 2807 C CA . MET C 3 163 ? 11.919 19.026 -45.328 1.00 55.19 155 MET C CA 1
ATOM 2808 C C . MET C 3 163 ? 11.788 17.954 -46.406 1.00 61.12 155 MET C C 1
ATOM 2809 O O . MET C 3 163 ? 11.129 18.189 -47.428 1.00 63.58 155 MET C O 1
ATOM 2814 N N . ASP C 3 164 ? 12.392 16.776 -46.208 1.00 60.47 156 ASP C N 1
ATOM 2815 C CA . ASP C 3 164 ? 12.262 15.734 -47.225 1.00 66.48 156 ASP C CA 1
ATOM 2816 C C . ASP C 3 164 ? 10.877 15.092 -47.200 1.00 61.58 156 ASP C C 1
ATOM 2817 O O . ASP C 3 164 ? 10.569 14.283 -48.085 1.00 62.19 156 ASP C O 1
ATOM 2822 N N . GLY C 3 165 ? 10.044 15.452 -46.218 1.00 57.81 157 GLY C N 1
ATOM 2823 C CA . GLY C 3 165 ? 8.633 15.117 -46.211 1.00 58.62 157 GLY C CA 1
ATOM 2824 C C . GLY C 3 165 ? 7.800 16.161 -46.930 1.00 55.71 157 GLY C C 1
ATOM 2825 O O . GLY C 3 165 ? 6.947 15.828 -47.758 1.00 51.38 157 GLY C O 1
ATOM 2826 N N . LEU C 3 166 ? 8.053 17.437 -46.622 1.00 57.36 158 LEU C N 1
ATOM 2827 C CA . LEU C 3 166 ? 7.404 18.532 -47.339 1.00 55.15 158 LEU C CA 1
ATOM 2828 C C . LEU C 3 166 ? 7.752 18.510 -48.822 1.00 59.77 158 LEU C C 1
ATOM 2829 O O . LEU C 3 166 ? 6.900 18.803 -49.672 1.00 52.34 158 LEU C O 1
ATOM 2834 N N . GLU C 3 167 ? 9.002 18.168 -49.150 1.00 53.07 159 GLU C N 1
ATOM 2835 C CA . GLU C 3 167 ? 9.423 18.204 -50.542 1.00 59.22 159 GLU C CA 1
ATOM 2836 C C . GLU C 3 167 ? 8.709 17.141 -51.363 1.00 63.23 159 GLU C C 1
ATOM 2837 O O . GLU C 3 167 ? 8.499 17.321 -52.569 1.00 68.21 159 GLU C O 1
ATOM 2843 N N . SER C 3 168 ? 8.331 16.033 -50.738 1.00 58.01 160 SER C N 1
ATOM 2844 C CA . SER C 3 168 ? 7.582 15.020 -51.460 1.00 62.68 160 SER C CA 1
ATOM 2845 C C . SER C 3 168 ? 6.092 15.323 -51.493 1.00 58.41 160 SER C C 1
ATOM 2846 O O . SER C 3 168 ? 5.390 14.802 -52.369 1.00 57.89 160 SER C O 1
ATOM 2849 N N . ILE C 3 169 ? 5.609 16.181 -50.586 1.00 60.52 161 ILE C N 1
ATOM 2850 C CA . ILE C 3 169 ? 4.295 16.803 -50.757 1.00 58.59 161 ILE C CA 1
ATOM 2851 C C . ILE C 3 169 ? 4.299 17.722 -51.965 1.00 60.51 161 ILE C C 1
ATOM 2852 O O . ILE C 3 169 ? 3.373 17.704 -52.784 1.00 63.40 161 ILE C O 1
ATOM 2857 N N . HIS C 3 170 ? 5.332 18.560 -52.070 1.00 65.02 162 HIS C N 1
ATOM 2858 C CA . HIS C 3 170 ? 5.383 19.678 -53.013 1.00 66.69 162 HIS C CA 1
ATOM 2859 C C . HIS C 3 170 ? 6.832 20.136 -53.118 1.00 66.68 162 HIS C C 1
ATOM 2860 O O . HIS C 3 170 ? 7.509 20.268 -52.095 1.00 66.88 162 HIS C O 1
ATOM 2867 N N . HIS C 3 171 ? 7.325 20.334 -54.337 1.00 66.51 163 HIS C N 1
ATOM 2868 C CA . HIS C 3 171 ? 8.638 20.944 -54.496 1.00 76.65 163 HIS C CA 1
ATOM 2869 C C . HIS C 3 171 ? 8.472 22.451 -54.648 1.00 76.03 163 HIS C C 1
ATOM 2870 O O . HIS C 3 171 ? 7.684 22.915 -55.480 1.00 75.46 163 HIS C O 1
ATOM 2877 N N . ALA C 3 172 ? 9.215 23.207 -53.838 1.00 76.55 164 ALA C N 1
ATOM 2878 C CA . ALA C 3 172 ? 9.159 24.661 -53.846 1.00 75.29 164 ALA C CA 1
ATOM 2879 C C . ALA C 3 172 ? 10.558 25.227 -53.641 1.00 74.10 164 ALA C C 1
ATOM 2880 O O . ALA C 3 172 ? 11.308 24.748 -52.782 1.00 73.58 164 ALA C O 1
ATOM 2882 N N . ASP C 3 173 ? 10.911 26.236 -54.450 1.00 73.21 165 ASP C N 1
ATOM 2883 C CA . ASP C 3 173 ? 12.118 27.006 -54.197 1.00 69.68 165 ASP C CA 1
ATOM 2884 C C . ASP C 3 173 ? 11.827 28.061 -53.136 1.00 66.90 165 ASP C C 1
ATOM 2885 O O . ASP C 3 173 ? 10.674 28.466 -52.961 1.00 62.60 165 ASP C O 1
ATOM 2890 N N . PRO C 3 174 ? 12.840 28.500 -52.388 1.00 64.88 166 PRO C N 1
ATOM 2891 C CA . PRO C 3 174 ? 12.590 29.509 -51.355 1.00 62.56 166 PRO C CA 1
ATOM 2892 C C . PRO C 3 174 ? 12.203 30.839 -51.983 1.00 61.64 166 PRO C C 1
ATOM 2893 O O . PRO C 3 174 ? 12.607 31.168 -53.102 1.00 68.50 166 PRO C O 1
ATOM 2897 N N . ALA C 3 175 ? 11.385 31.594 -51.257 1.00 57.64 167 ALA C N 1
ATOM 2898 C CA . ALA C 3 175 ? 10.991 32.913 -51.732 1.00 56.80 167 ALA C CA 1
ATOM 2899 C C . ALA C 3 175 ? 12.215 33.801 -51.967 1.00 62.14 167 ALA C C 1
ATOM 2900 O O . ALA C 3 175 ? 13.162 33.803 -51.177 1.00 59.91 167 ALA C O 1
ATOM 2902 N N . ALA C 3 176 ? 12.202 34.554 -53.069 1.00 60.76 168 ALA C N 1
ATOM 2903 C CA . ALA C 3 176 ? 13.237 35.565 -53.310 1.00 63.96 168 ALA C CA 1
ATOM 2904 C C . ALA C 3 176 ? 12.887 36.837 -52.530 1.00 63.25 168 ALA C C 1
ATOM 2905 O O . ALA C 3 176 ? 12.553 37.891 -53.077 1.00 64.20 168 ALA C O 1
ATOM 2907 N N . ILE C 3 177 ? 12.955 36.707 -51.207 1.00 66.48 169 ILE C N 1
ATOM 2908 C CA . ILE C 3 177 ? 12.655 37.779 -50.266 1.00 64.36 169 ILE C CA 1
ATOM 2909 C C . ILE C 3 177 ? 13.868 37.953 -49.363 1.00 67.99 169 ILE C C 1
ATOM 2910 O O . ILE C 3 177 ? 14.829 37.178 -49.438 1.00 73.89 169 ILE C O 1
ATOM 2915 N N . ASN C 3 178 ? 13.837 38.959 -48.501 1.00 67.07 170 ASN C N 1
ATOM 2916 C CA . ASN C 3 178 ? 14.895 39.159 -47.525 1.00 70.61 170 ASN C CA 1
ATOM 2917 C C . ASN C 3 178 ? 14.304 38.985 -46.134 1.00 73.65 170 ASN C C 1
ATOM 2918 O O . ASN C 3 178 ? 13.150 39.366 -45.887 1.00 72.55 170 ASN C O 1
ATOM 2923 N N . ALA C 3 179 ? 15.087 38.370 -45.239 1.00 77.00 171 ALA C N 1
ATOM 2924 C CA . ALA C 3 179 ? 14.670 38.202 -43.850 1.00 72.02 171 ALA C CA 1
ATOM 2925 C C . ALA C 3 179 ? 14.325 39.554 -43.243 1.00 73.34 171 ALA C C 1
ATOM 2926 O O . ALA C 3 179 ? 14.831 40.591 -43.680 1.00 75.67 171 ALA C O 1
ATOM 2928 N N . VAL C 3 180 ? 13.453 39.552 -42.247 1.00 64.89 172 VAL C N 1
ATOM 2929 C CA . VAL C 3 180 ? 13.028 40.790 -41.614 1.00 66.24 172 VAL C CA 1
ATOM 2930 C C . VAL C 3 180 ? 12.324 40.432 -40.317 1.00 62.33 172 VAL C C 1
ATOM 2931 O O . VAL C 3 180 ? 11.488 39.522 -40.274 1.00 56.02 172 VAL C O 1
ATOM 2935 N N . ASN C 3 181 ? 12.695 41.111 -39.244 1.00 63.56 173 ASN C N 1
ATOM 2936 C CA . ASN C 3 181 ? 12.059 40.889 -37.962 1.00 61.61 173 ASN C CA 1
ATOM 2937 C C . ASN C 3 181 ? 10.989 41.953 -37.756 1.00 63.91 173 ASN C C 1
ATOM 2938 O O . ASN C 3 181 ? 11.085 43.064 -38.285 1.00 66.89 173 ASN C O 1
ATOM 2943 N N . VAL C 3 182 ? 9.951 41.584 -37.012 1.00 64.96 174 VAL C N 1
ATOM 2944 C CA . VAL C 3 182 ? 8.659 42.262 -37.032 1.00 64.15 174 VAL C CA 1
ATOM 2945 C C . VAL C 3 182 ? 7.992 42.106 -35.669 1.00 68.89 174 VAL C C 1
ATOM 2946 O O . VAL C 3 182 ? 8.051 41.023 -35.067 1.00 68.97 174 VAL C O 1
ATOM 2950 N N . PRO C 3 183 ? 7.366 43.151 -35.140 1.00 73.45 175 PRO C N 1
ATOM 2951 C CA . PRO C 3 183 ? 6.688 43.008 -33.845 1.00 76.26 175 PRO C CA 1
ATOM 2952 C C . PRO C 3 183 ? 5.502 42.057 -33.957 1.00 74.08 175 PRO C C 1
ATOM 2953 O O . PRO C 3 183 ? 4.685 42.156 -34.875 1.00 76.64 175 PRO C O 1
ATOM 2957 N N . MET C 3 184 ? 5.434 41.118 -33.014 1.00 69.58 176 MET C N 1
ATOM 2958 C CA . MET C 3 184 ? 4.443 40.049 -33.028 1.00 72.58 176 MET C CA 1
ATOM 2959 C C . MET C 3 184 ? 3.012 40.561 -33.101 1.00 73.66 176 MET C C 1
ATOM 2960 O O . MET C 3 184 ? 2.331 40.377 -34.118 1.00 69.56 176 MET C O 1
ATOM 2965 N N . GLU C 3 185 ? 2.551 41.107 -31.979 1.00 77.20 177 GLU C N 1
ATOM 2966 C CA . GLU C 3 185 ? 1.192 41.610 -31.831 1.00 85.14 177 GLU C CA 1
ATOM 2967 C C . GLU C 3 185 ? 0.734 42.484 -32.984 1.00 85.83 177 GLU C C 1
ATOM 2968 O O . GLU C 3 185 ? -0.379 42.328 -33.485 1.00 90.33 177 GLU C O 1
ATOM 2974 N N . GLU C 3 186 ? 1.590 43.406 -33.406 1.00 85.43 178 GLU C N 1
ATOM 2975 C CA . GLU C 3 186 ? 1.217 44.302 -34.492 1.00 82.28 178 GLU C CA 1
ATOM 2976 C C . GLU C 3 186 ? 1.006 43.534 -35.787 1.00 74.26 178 GLU C C 1
ATOM 2977 O O . GLU C 3 186 ? 0.128 43.880 -36.584 1.00 73.08 178 GLU C O 1
ATOM 2983 N N . MET C 3 187 ? 1.810 42.495 -35.988 1.00 72.77 179 MET C N 1
ATOM 2984 C CA . MET C 3 187 ? 1.719 41.669 -37.186 1.00 69.74 179 MET C CA 1
ATOM 2985 C C . MET C 3 187 ? 0.437 40.845 -37.193 1.00 68.45 179 MET C C 1
ATOM 2986 O O . MET C 3 187 ? -0.324 40.876 -38.160 1.00 60.02 179 MET C O 1
ATOM 2991 N N . LEU C 3 188 ? 0.200 40.109 -36.111 1.00 68.26 180 LEU C N 1
ATOM 2992 C CA . LEU C 3 188 ? -0.996 39.281 -36.011 1.00 62.82 180 LEU C CA 1
ATOM 2993 C C . LEU C 3 188 ? -2.257 40.090 -36.272 1.00 70.97 180 LEU C C 1
ATOM 2994 O O . LEU C 3 188 ? -3.149 39.641 -36.998 1.00 72.25 180 LEU C O 1
ATOM 2999 N N . GLU C 3 189 ? -2.297 41.298 -35.719 1.00 76.87 181 GLU C N 1
ATOM 3000 C CA . GLU C 3 189 ? -3.423 42.198 -35.913 1.00 81.08 181 GLU C CA 1
ATOM 3001 C C . GLU C 3 189 ? -3.459 42.642 -37.371 1.00 71.78 181 GLU C C 1
ATOM 3002 O O . GLU C 3 189 ? -4.509 42.605 -38.013 1.00 71.90 181 GLU C O 1
ATOM 3008 N N . ALA C 3 190 ? -2.308 43.062 -37.893 1.00 68.22 182 ALA C N 1
ATOM 3009 C CA . ALA C 3 190 ? -2.227 43.490 -39.283 1.00 65.95 182 ALA C CA 1
ATOM 3010 C C . ALA C 3 190 ? -2.652 42.365 -40.211 1.00 67.46 182 ALA C C 1
ATOM 3011 O O . ALA C 3 190 ? -3.317 42.600 -41.226 1.00 66.36 182 ALA C O 1
ATOM 3013 N N . THR C 3 191 ? -2.308 41.128 -39.844 1.00 69.12 183 THR C N 1
ATOM 3014 C CA . THR C 3 191 ? -2.660 39.947 -40.628 1.00 65.48 183 THR C CA 1
ATOM 3015 C C . THR C 3 191 ? -4.145 39.612 -40.528 1.00 62.36 183 THR C C 1
ATOM 3016 O O . THR C 3 191 ? -4.754 39.175 -41.514 1.00 57.59 183 THR C O 1
ATOM 3020 N N . LYS C 3 192 ? -4.737 39.779 -39.343 1.00 62.51 184 LYS C N 1
ATOM 3021 C CA . LYS C 3 192 ? -6.166 39.529 -39.196 1.00 65.50 184 LYS C CA 1
ATOM 3022 C C . LYS C 3 192 ? -6.964 40.422 -40.135 1.00 77.39 184 LYS C C 1
ATOM 3023 O O . LYS C 3 192 ? -7.880 39.960 -40.826 1.00 75.19 184 LYS C O 1
ATOM 3029 N N . SER C 3 193 ? -6.610 41.710 -40.186 1.00 77.22 185 SER C N 1
ATOM 3030 C CA . SER C 3 193 ? -7.325 42.656 -41.032 1.00 77.13 185 SER C CA 1
ATOM 3031 C C . SER C 3 193 ? -6.945 42.501 -42.491 1.00 73.57 185 SER C C 1
ATOM 3032 O O . SER C 3 193 ? -7.733 42.863 -43.371 1.00 76.73 185 SER C O 1
ATOM 3035 N N . TRP C 3 194 ? -5.746 41.985 -42.766 1.00 71.12 186 TRP C N 1
ATOM 3036 C CA . TRP C 3 194 ? -5.368 41.763 -44.154 1.00 66.50 186 TRP C CA 1
ATOM 3037 C C . TRP C 3 194 ? -6.202 40.652 -44.759 1.00 64.25 186 TRP C C 1
ATOM 3038 O O . TRP C 3 194 ? -6.559 40.703 -45.941 1.00 62.74 186 TRP C O 1
ATOM 3049 N N . GLN C 3 195 ? -6.526 39.647 -43.951 1.00 64.26 187 GLN C N 1
ATOM 3050 C CA . GLN C 3 195 ? -7.288 38.509 -44.441 1.00 62.97 187 GLN C CA 1
ATOM 3051 C C . GLN C 3 195 ? -8.661 38.931 -44.944 1.00 64.87 187 GLN C C 1
ATOM 3052 O O . GLN C 3 195 ? -9.157 38.367 -45.924 1.00 64.82 187 GLN C O 1
ATOM 3058 N N . GLU C 3 196 ? -9.267 39.944 -44.319 1.00 64.32 188 GLU C N 1
ATOM 3059 C CA . GLU C 3 196 ? -10.574 40.424 -44.752 1.00 68.03 188 GLU C CA 1
ATOM 3060 C C . GLU C 3 196 ? -10.577 40.892 -46.202 1.00 70.62 188 GLU C C 1
ATOM 3061 O O . GLU C 3 196 ? -11.643 40.937 -46.825 1.00 74.62 188 GLU C O 1
ATOM 3067 N N . SER C 3 197 ? -9.419 41.246 -46.749 1.00 66.76 189 SER C N 1
ATOM 3068 C CA . SER C 3 197 ? -9.288 41.647 -48.143 1.00 65.69 189 SER C CA 1
ATOM 3069 C C . SER C 3 197 ? -9.119 40.466 -49.082 1.00 65.34 189 SER C C 1
ATOM 3070 O O . SER C 3 197 ? -9.181 40.648 -50.303 1.00 66.95 189 SER C O 1
ATOM 3073 N N . GLY C 3 198 ? -8.915 39.270 -48.539 1.00 64.37 190 GLY C N 1
ATOM 3074 C CA . GLY C 3 198 ? -8.387 38.175 -49.317 1.00 60.41 190 GLY C CA 1
ATOM 3075 C C . GLY C 3 198 ? -6.886 38.208 -49.435 1.00 55.72 190 GLY C C 1
ATOM 3076 O O . GLY C 3 198 ? -6.340 37.704 -50.420 1.00 55.52 190 GLY C O 1
ATOM 3077 N N . PHE C 3 199 ? -6.201 38.798 -48.455 1.00 56.07 191 PHE C N 1
ATOM 3078 C CA . PHE C 3 199 ? -4.769 39.071 -48.553 1.00 53.01 191 PHE C CA 1
ATOM 3079 C C . PHE C 3 199 ? -4.458 39.806 -49.852 1.00 54.46 191 PHE C C 1
ATOM 3080 O O . PHE C 3 199 ? -3.441 39.558 -50.507 1.00 55.18 191 PHE C O 1
ATOM 3088 N N . ASN C 3 200 ? -5.363 40.719 -50.224 1.00 54.93 192 ASN C N 1
ATOM 3089 C CA . ASN C 3 200 ? -5.195 41.501 -51.439 1.00 52.41 192 ASN C CA 1
ATOM 3090 C C . ASN C 3 200 ? -3.933 42.343 -51.335 1.00 54.20 192 ASN C C 1
ATOM 3091 O O . ASN C 3 200 ? -3.646 42.932 -50.290 1.00 56.85 192 ASN C O 1
ATOM 3096 N N . VAL C 3 201 ? -3.154 42.363 -52.416 1.00 55.40 193 VAL C N 1
ATOM 3097 C CA . VAL C 3 201 ? -1.914 43.115 -52.411 1.00 55.11 193 VAL C CA 1
ATOM 3098 C C . VAL C 3 201 ? -2.177 44.620 -52.351 1.00 56.03 193 VAL C C 1
ATOM 3099 O O . VAL C 3 201 ? -1.291 45.387 -51.953 1.00 59.11 193 VAL C O 1
ATOM 3103 N N . PHE C 3 202 ? -3.387 45.068 -52.693 1.00 56.90 194 PHE C N 1
ATOM 3104 C CA . PHE C 3 202 ? -3.709 46.478 -52.490 1.00 60.13 194 PHE C CA 1
ATOM 3105 C C . PHE C 3 202 ? -3.807 46.819 -51.003 1.00 60.76 194 PHE C C 1
ATOM 3106 O O . PHE C 3 202 ? -3.394 47.902 -50.581 1.00 63.16 194 PHE C O 1
ATOM 3114 N N . SER C 3 203 ? -4.347 45.921 -50.185 1.00 59.71 195 SER C N 1
ATOM 3115 C CA . SER C 3 203 ? -4.541 46.213 -48.771 1.00 61.57 195 SER C CA 1
ATOM 3116 C C . SER C 3 203 ? -3.313 45.895 -47.924 1.00 59.84 195 SER C C 1
ATOM 3117 O O . SER C 3 203 ? -3.419 45.793 -46.695 1.00 60.94 195 SER C O 1
ATOM 3120 N N . GLY C 3 204 ? -2.151 45.759 -48.548 1.00 57.67 196 GLY C N 1
ATOM 3121 C CA . GLY C 3 204 ? -0.943 45.481 -47.809 1.00 56.41 196 GLY C CA 1
ATOM 3122 C C . GLY C 3 204 ? -0.279 46.677 -47.179 1.00 65.98 196 GLY C C 1
ATOM 3123 O O . GLY C 3 204 ? 0.797 46.530 -46.597 1.00 58.81 196 GLY C O 1
ATOM 3124 N N . GLY C 3 205 ? -0.905 47.856 -47.275 1.00 67.41 197 GLY C N 1
ATOM 3125 C CA . GLY C 3 205 ? -0.306 49.072 -46.745 1.00 65.99 197 GLY C CA 1
ATOM 3126 C C . GLY C 3 205 ? 0.167 48.963 -45.307 1.00 70.08 197 GLY C C 1
ATOM 3127 O O . GLY C 3 205 ? 1.271 49.394 -44.973 1.00 71.84 197 GLY C O 1
ATOM 3128 N N . ASP C 3 206 ? -0.663 48.393 -44.427 1.00 74.83 198 ASP C N 1
ATOM 3129 C CA . ASP C 3 206 ? -0.305 48.361 -43.010 1.00 77.98 198 ASP C CA 1
ATOM 3130 C C . ASP C 3 206 ? 0.890 47.464 -42.729 1.00 74.40 198 ASP C C 1
ATOM 3131 O O . ASP C 3 206 ? 1.511 47.612 -41.671 1.00 74.94 198 ASP C O 1
ATOM 3136 N N . LEU C 3 207 ? 1.227 46.598 -43.677 1.00 69.63 199 LEU C N 1
ATOM 3137 C CA . LEU C 3 207 ? 2.355 45.692 -43.537 1.00 65.63 199 LEU C CA 1
ATOM 3138 C C . LEU C 3 207 ? 3.642 46.386 -43.948 1.00 68.80 199 LEU C C 1
ATOM 3139 O O . LEU C 3 207 ? 4.644 46.306 -43.249 1.00 67.14 199 LEU C O 1
ATOM 3144 N N . ARG C 3 208 ? 3.617 47.061 -45.091 1.00 70.92 200 ARG C N 1
ATOM 3145 C CA . ARG C 3 208 ? 4.796 47.782 -45.556 1.00 65.95 200 ARG C CA 1
ATOM 3146 C C . ARG C 3 208 ? 5.086 48.984 -44.665 1.00 68.24 200 ARG C C 1
ATOM 3147 O O . ARG C 3 208 ? 6.249 49.378 -44.525 1.00 70.54 200 ARG C O 1
ATOM 3155 N N . ARG C 3 209 ? 4.063 49.527 -43.993 1.00 69.79 201 ARG C N 1
ATOM 3156 C CA . ARG C 3 209 ? 4.253 50.593 -43.003 1.00 74.69 201 ARG C CA 1
ATOM 3157 C C . ARG C 3 209 ? 4.808 49.986 -41.713 1.00 77.75 201 ARG C C 1
ATOM 3158 O O . ARG C 3 209 ? 4.901 50.647 -40.677 1.00 81.59 201 ARG C O 1
ATOM 3166 N N . MET C 3 210 ? 5.212 48.724 -41.770 1.00 78.65 202 MET C N 1
ATOM 3167 C CA . MET C 3 210 ? 5.727 48.031 -40.601 1.00 77.56 202 MET C CA 1
ATOM 3168 C C . MET C 3 210 ? 7.169 47.571 -40.781 1.00 77.80 202 MET C C 1
ATOM 3169 O O . MET C 3 210 ? 7.713 46.928 -39.875 1.00 77.24 202 MET C O 1
ATOM 3174 N N . GLY C 3 211 ? 7.810 47.899 -41.909 1.00 75.57 203 GLY C N 1
ATOM 3175 C CA . GLY C 3 211 ? 9.176 47.494 -42.187 1.00 74.12 203 GLY C CA 1
ATOM 3176 C C . GLY C 3 211 ? 9.320 46.381 -43.203 1.00 70.64 203 GLY C C 1
ATOM 3177 O O . GLY C 3 211 ? 10.442 46.130 -43.667 1.00 73.61 203 GLY C O 1
ATOM 3178 N N . ILE C 3 212 ? 8.235 45.667 -43.480 1.00 62.99 204 ILE C N 1
ATOM 3179 C CA . ILE C 3 212 ? 8.275 44.540 -44.407 1.00 65.48 204 ILE C CA 1
ATOM 3180 C C . ILE C 3 212 ? 8.525 44.960 -45.847 1.00 70.24 204 ILE C C 1
ATOM 3181 O O . ILE C 3 212 ? 7.814 45.808 -46.386 1.00 69.36 204 ILE C O 1
ATOM 3186 N N . SER C 3 213 ? 9.532 44.357 -46.470 1.00 68.74 205 SER C N 1
ATOM 3187 C CA . SER C 3 213 ? 9.848 44.656 -47.861 1.00 71.83 205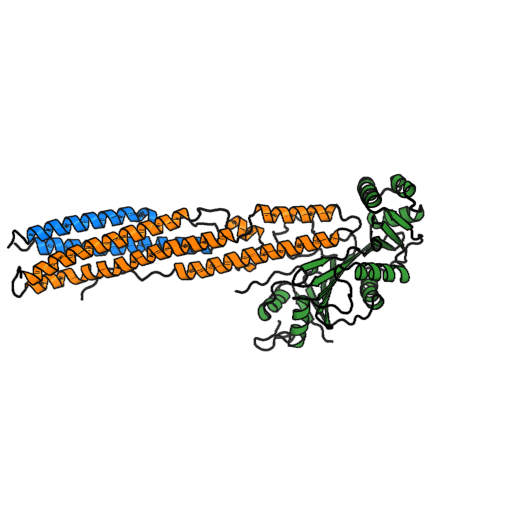 SER C CA 1
ATOM 3188 C C . SER C 3 213 ? 8.607 44.461 -48.730 1.00 71.38 205 SER C C 1
ATOM 3189 O O . SER C 3 213 ? 7.632 43.835 -48.309 1.00 72.36 205 SER C O 1
ATOM 3192 N N . ALA C 3 214 ? 8.641 44.990 -49.948 1.00 73.50 206 ALA C N 1
ATOM 3193 C CA . ALA C 3 214 ? 7.494 44.865 -50.841 1.00 70.50 206 ALA C CA 1
ATOM 3194 C C . ALA C 3 214 ? 7.367 43.446 -51.376 1.00 67.62 206 ALA C C 1
ATOM 3195 O O . ALA C 3 214 ? 6.274 42.864 -51.366 1.00 65.00 206 ALA C O 1
ATOM 3197 N N . ALA C 3 215 ? 8.479 42.872 -51.838 1.00 67.32 207 ALA C N 1
ATOM 3198 C CA . ALA C 3 215 ? 8.444 41.529 -52.389 1.00 61.61 207 ALA C CA 1
ATOM 3199 C C . ALA C 3 215 ? 8.000 40.502 -51.357 1.00 61.88 207 ALA C C 1
ATOM 3200 O O . ALA C 3 215 ? 7.341 39.513 -51.714 1.00 59.96 207 ALA C O 1
ATOM 3202 N N . THR C 3 216 ? 8.329 40.746 -50.092 1.00 57.12 208 THR C N 1
ATOM 3203 C CA . THR C 3 216 ? 7.927 39.850 -49.017 1.00 59.80 208 THR C CA 1
ATOM 3204 C C . THR C 3 216 ? 6.405 39.797 -48.987 1.00 53.26 208 THR C C 1
ATOM 3205 O O . THR C 3 216 ? 5.810 38.720 -48.943 1.00 54.32 208 THR C O 1
ATOM 3209 N N . VAL C 3 217 ? 5.780 40.971 -49.012 1.00 54.06 209 VAL C N 1
ATOM 3210 C CA . VAL C 3 217 ? 4.321 41.067 -49.017 1.00 57.69 209 VAL C CA 1
ATOM 3211 C C . VAL C 3 217 ? 3.741 40.284 -50.189 1.00 55.34 209 VAL C C 1
ATOM 3212 O O . VAL C 3 217 ? 2.728 39.589 -50.042 1.00 52.55 209 VAL C O 1
ATOM 3216 N N . ALA C 3 218 ? 4.377 40.370 -51.362 1.00 57.28 210 ALA C N 1
ATOM 3217 C CA . ALA C 3 218 ? 3.908 39.624 -52.526 1.00 54.54 210 ALA C CA 1
ATOM 3218 C C . ALA C 3 218 ? 3.898 38.136 -52.243 1.00 57.19 210 ALA C C 1
ATOM 3219 O O . ALA C 3 218 ? 2.904 37.455 -52.503 1.00 53.98 210 ALA C O 1
ATOM 3221 N N . ALA C 3 219 ? 5.009 37.613 -51.718 1.00 58.96 211 ALA C N 1
ATOM 3222 C CA . ALA C 3 219 ? 5.130 36.182 -51.472 1.00 49.66 211 ALA C CA 1
ATOM 3223 C C . ALA C 3 219 ? 4.342 35.747 -50.255 1.00 51.73 211 ALA C C 1
ATOM 3224 O O . ALA C 3 219 ? 3.814 34.625 -50.236 1.00 52.47 211 ALA C O 1
ATOM 3226 N N . LEU C 3 220 ? 4.265 36.597 -49.225 1.00 46.67 212 LEU C N 1
ATOM 3227 C CA . LEU C 3 220 ? 3.438 36.247 -48.075 1.00 51.36 212 LEU C CA 1
ATOM 3228 C C . LEU C 3 220 ? 1.960 36.305 -48.440 1.00 53.62 212 LEU C C 1
ATOM 3229 O O . LEU C 3 220 ? 1.181 35.428 -48.039 1.00 55.05 212 LEU C O 1
ATOM 3234 N N . GLY C 3 221 ? 1.561 37.307 -49.223 1.00 50.76 213 GLY C N 1
ATOM 3235 C CA . GLY C 3 221 ? 0.219 37.337 -49.768 1.00 52.51 213 GLY C CA 1
ATOM 3236 C C . GLY C 3 221 ? -0.228 36.030 -50.404 1.00 55.52 213 GLY C C 1
ATOM 3237 O O . GLY C 3 221 ? -1.252 35.458 -50.006 1.00 57.97 213 GLY C O 1
ATOM 3238 N N . GLN C 3 222 ? 0.526 35.575 -51.399 1.00 48.39 214 GLN C N 1
ATOM 3239 C CA . GLN C 3 222 ? 0.207 34.347 -52.117 1.00 54.25 214 GLN C CA 1
ATOM 3240 C C . GLN C 3 222 ? 0.279 33.107 -51.233 1.00 52.53 214 GLN C C 1
ATOM 3241 O O . GLN C 3 222 ? -0.497 32.168 -51.410 1.00 50.54 214 GLN C O 1
ATOM 3247 N N . ALA C 3 223 ? 1.208 33.102 -50.283 1.00 52.00 215 ALA C N 1
ATOM 3248 C CA . ALA C 3 223 ? 1.359 31.953 -49.398 1.00 51.73 215 ALA C CA 1
ATOM 3249 C C . ALA C 3 223 ? 0.151 31.766 -48.485 1.00 51.58 215 ALA C C 1
ATOM 3250 O O . ALA C 3 223 ? -0.109 30.646 -48.035 1.00 54.56 215 ALA C O 1
ATOM 3252 N N . LEU C 3 224 ? -0.594 32.829 -48.200 1.00 53.29 216 LEU C N 1
ATOM 3253 C CA . LEU C 3 224 ? -1.781 32.715 -47.370 1.00 52.04 216 LEU C CA 1
ATOM 3254 C C . LEU C 3 224 ? -3.065 32.680 -48.186 1.00 54.16 216 LEU C C 1
ATOM 3255 O O . LEU C 3 224 ? -4.030 32.009 -47.789 1.00 46.20 216 LEU C O 1
ATOM 3260 N N . SER C 3 225 ? -3.076 33.362 -49.333 1.00 53.97 217 SER C N 1
ATOM 3261 C CA . SER C 3 225 ? -4.259 33.391 -50.185 1.00 57.96 217 SER C CA 1
ATOM 3262 C C . SER C 3 225 ? -4.574 32.011 -50.760 1.00 59.52 217 SER C C 1
ATOM 3263 O O . SER C 3 225 ? -5.698 31.517 -50.622 1.00 60.56 217 SER C O 1
ATOM 3266 N N . ASP C 3 226 ? -3.598 31.388 -51.434 1.00 58.95 218 ASP C N 1
ATOM 3267 C CA . ASP C 3 226 ? -3.769 30.086 -52.090 1.00 62.96 218 ASP C CA 1
ATOM 3268 C C . ASP C 3 226 ? -2.478 29.287 -51.957 1.00 62.61 218 ASP C C 1
ATOM 3269 O O . ASP C 3 226 ? -1.620 29.307 -52.855 1.00 60.99 218 ASP C O 1
ATOM 3274 N N . PRO C 3 227 ? -2.311 28.554 -50.857 1.00 60.59 219 PRO C N 1
ATOM 3275 C CA . PRO C 3 227 ? -1.041 27.871 -50.610 1.00 54.27 219 PRO C CA 1
ATOM 3276 C C . PRO C 3 227 ? -1.042 26.442 -51.128 1.00 57.14 219 PRO C C 1
ATOM 3277 O O . PRO C 3 227 ? -2.065 25.752 -51.149 1.00 58.64 219 PRO C O 1
ATOM 3281 N N . ALA C 3 228 ? 0.146 26.018 -51.577 1.00 55.30 220 ALA C N 1
ATOM 3282 C CA . ALA C 3 228 ? 0.340 24.672 -52.110 1.00 51.88 220 ALA C CA 1
ATOM 3283 C C . ALA C 3 228 ? 0.589 23.661 -51.005 1.00 50.80 220 ALA C C 1
ATOM 3284 O O . ALA C 3 228 ? 0.170 22.506 -51.113 1.00 52.62 220 ALA C O 1
ATOM 3286 N N . ALA C 3 229 ? 1.294 24.069 -49.955 1.00 48.88 221 ALA C N 1
ATOM 3287 C CA . ALA C 3 229 ? 1.580 23.184 -48.844 1.00 48.01 221 ALA C CA 1
ATOM 3288 C C . ALA C 3 229 ? 2.078 24.024 -47.688 1.00 45.55 221 ALA C C 1
ATOM 3289 O O . ALA C 3 229 ? 2.878 24.934 -47.884 1.00 52.96 221 ALA C O 1
ATOM 3291 N N . GLU C 3 230 ? 1.596 23.714 -46.498 1.00 44.01 222 GLU C N 1
ATOM 3292 C CA . GLU C 3 230 ? 2.028 24.354 -45.277 1.00 41.82 222 GLU C CA 1
ATOM 3293 C C . GLU C 3 230 ? 2.551 23.298 -44.316 1.00 41.87 222 GLU C C 1
ATOM 3294 O O . GLU C 3 230 ? 2.258 22.107 -44.439 1.00 48.97 222 GLU C O 1
ATOM 3300 N N . VAL C 3 231 ? 3.367 23.755 -43.374 1.00 42.45 223 VAL C N 1
ATOM 3301 C CA . VAL C 3 231 ? 3.940 22.937 -42.320 1.00 40.89 223 VAL C CA 1
ATOM 3302 C C . VAL C 3 231 ? 3.882 23.750 -41.046 1.00 44.27 223 VAL C C 1
ATOM 3303 O O . VAL C 3 231 ? 4.016 24.976 -41.066 1.00 52.80 223 VAL C O 1
ATOM 3307 N N . ALA C 3 232 ? 3.693 23.067 -39.930 1.00 38.87 224 ALA C N 1
ATOM 3308 C C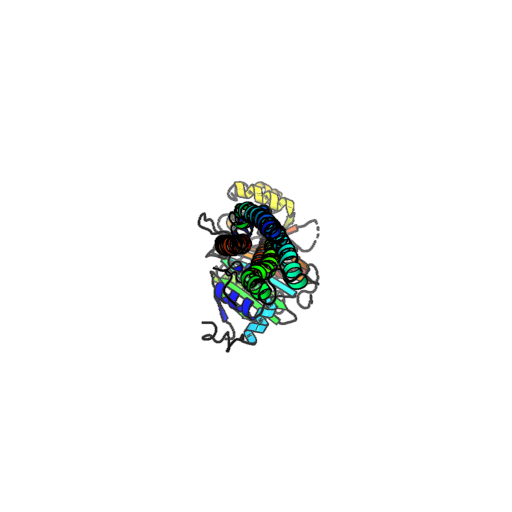A . ALA C 3 232 ? 3.748 23.711 -38.633 1.00 37.93 224 ALA C CA 1
ATOM 3309 C C . ALA C 3 232 ? 4.553 22.803 -37.733 1.00 40.31 224 ALA C C 1
ATOM 3310 O O . ALA C 3 232 ? 4.177 21.648 -37.531 1.00 45.93 224 ALA C O 1
ATOM 3312 N N . VAL C 3 233 ? 5.664 23.308 -37.218 1.00 39.56 225 VAL C N 1
ATOM 3313 C CA . VAL C 3 233 ? 6.573 22.519 -36.410 1.00 41.23 225 VAL C CA 1
ATOM 3314 C C . VAL C 3 233 ? 6.618 23.119 -35.017 1.00 45.55 225 VAL C C 1
ATOM 3315 O O . VAL C 3 233 ? 6.925 24.308 -34.856 1.00 45.02 225 VAL C O 1
ATOM 3319 N N . TYR C 3 234 ? 6.315 22.300 -34.011 1.00 47.24 226 TYR C N 1
ATOM 3320 C CA . TYR C 3 234 ? 6.450 22.714 -32.622 1.00 45.27 226 TYR C CA 1
ATOM 3321 C C . TYR C 3 234 ? 6.878 21.512 -31.789 1.00 49.05 226 TYR C C 1
ATOM 3322 O O . TYR C 3 234 ? 7.123 20.416 -32.310 1.00 52.82 226 TYR C O 1
ATOM 3331 N N . ALA C 3 235 ? 6.976 21.728 -30.480 1.00 47.63 227 ALA C N 1
ATOM 3332 C CA . ALA C 3 235 ? 7.538 20.737 -29.578 1.00 49.79 227 ALA C CA 1
ATOM 3333 C C . ALA C 3 235 ? 7.007 21.010 -28.179 1.00 55.59 227 ALA C C 1
ATOM 3334 O O . ALA C 3 235 ? 6.335 22.016 -27.931 1.00 55.79 227 ALA C O 1
ATOM 3336 N N . ARG C 3 236 ? 7.209 20.025 -27.315 1.00 52.76 228 ARG C N 1
ATOM 3337 C CA . ARG C 3 236 ? 6.717 20.051 -25.953 1.00 56.39 228 ARG C CA 1
ATOM 3338 C C . ARG C 3 236 ? 7.667 19.297 -25.047 1.00 65.33 228 ARG C C 1
ATOM 3339 O O . ARG C 3 236 ? 8.449 18.476 -25.505 1.00 71.04 228 ARG C O 1
ATOM 3347 N N . GLN C 3 237 ? 7.582 19.568 -23.753 1.00 65.68 229 GLN C N 1
ATOM 3348 C CA . GLN C 3 237 ? 8.430 18.900 -22.772 1.00 66.00 229 GLN C CA 1
ATOM 3349 C C . GLN C 3 237 ? 7.631 18.558 -21.519 1.00 67.82 229 GLN C C 1
ATOM 3350 O O . GLN C 3 237 ? 6.589 19.154 -21.236 1.00 70.73 229 GLN C O 1
ATOM 3356 N N . TYR C 3 238 ? 8.141 17.589 -20.759 1.00 70.43 230 TYR C N 1
ATOM 3357 C CA . TYR C 3 238 ? 7.475 17.095 -19.562 1.00 71.49 230 TYR C CA 1
ATOM 3358 C C . TYR C 3 238 ? 8.461 17.031 -18.412 1.00 76.90 230 TYR C C 1
ATOM 3359 O O . TYR C 3 238 ? 9.618 16.650 -18.600 1.00 81.49 230 TYR C O 1
ATOM 3368 N N . ARG C 3 239 ? 8.004 17.423 -17.224 1.00 76.62 231 ARG C N 1
ATOM 3369 C CA . ARG C 3 239 ? 8.793 17.245 -16.007 1.00 85.24 231 ARG C CA 1
ATOM 3370 C C . ARG C 3 239 ? 7.815 17.199 -14.845 1.00 91.31 231 ARG C C 1
ATOM 3371 O O . ARG C 3 239 ? 7.114 18.181 -14.578 1.00 88.14 231 ARG C O 1
ATOM 3379 N N . ASP C 3 240 ? 7.772 16.048 -14.180 1.00 95.90 232 ASP C N 1
ATOM 3380 C CA . ASP C 3 240 ? 6.858 15.787 -13.076 1.00 98.42 232 ASP C CA 1
ATOM 3381 C C . ASP C 3 240 ? 5.408 16.040 -13.509 1.00 94.22 232 ASP C C 1
ATOM 3382 O O . ASP C 3 240 ? 4.671 16.828 -12.913 1.00 93.44 232 ASP C O 1
ATOM 3387 N N . ASP C 3 241 ? 5.032 15.348 -14.593 1.00 92.34 233 ASP C N 1
ATOM 3388 C CA . ASP C 3 241 ? 3.709 15.412 -15.236 1.00 91.83 233 ASP C CA 1
ATOM 3389 C C . ASP C 3 241 ? 3.208 16.847 -15.434 1.00 89.15 233 ASP C C 1
ATOM 3390 O O . ASP C 3 241 ? 2.071 17.194 -15.101 1.00 90.75 233 ASP C O 1
ATOM 3395 N N . ALA C 3 242 ? 4.053 17.680 -16.033 1.00 86.45 234 ALA C N 1
ATOM 3396 C CA . ALA C 3 242 ? 3.715 19.078 -16.272 1.00 81.70 234 ALA C CA 1
ATOM 3397 C C . ALA C 3 242 ? 4.084 19.417 -17.708 1.00 79.56 234 ALA C C 1
ATOM 3398 O O . ALA C 3 242 ? 5.270 19.509 -18.042 1.00 84.50 234 ALA C O 1
ATOM 3400 N N . LYS C 3 243 ? 3.076 19.556 -18.563 1.00 71.36 235 LYS C N 1
ATOM 3401 C CA . LYS C 3 243 ? 3.300 19.845 -19.976 1.00 64.53 235 LYS C CA 1
ATOM 3402 C C . LYS C 3 243 ? 3.687 21.295 -20.237 1.00 69.44 235 LYS C C 1
ATOM 3403 O O . LYS C 3 243 ? 3.286 22.200 -19.505 1.00 75.51 235 LYS C O 1
ATOM 3409 N N . GLY C 3 244 ? 4.477 21.507 -21.285 1.00 64.96 236 GLY C N 1
ATOM 3410 C CA . GLY C 3 244 ? 4.926 22.837 -21.652 1.00 63.00 236 GLY C CA 1
ATOM 3411 C C . GLY C 3 244 ? 5.386 22.898 -23.096 1.00 62.09 236 GLY C C 1
ATOM 3412 O O . GLY C 3 244 ? 6.398 22.296 -23.454 1.00 59.05 236 GLY C O 1
ATOM 3413 N N . PRO C 3 245 ? 4.641 23.631 -23.936 1.00 58.03 237 PRO C N 1
ATOM 3414 C CA . PRO C 3 245 ? 4.955 23.775 -25.361 1.00 54.90 237 PRO C CA 1
ATOM 3415 C C . PRO C 3 245 ? 6.012 24.843 -25.630 1.00 63.83 237 PRO C C 1
ATOM 3416 O O . PRO C 3 245 ? 6.145 25.796 -24.862 1.00 65.87 237 PRO C O 1
ATOM 3420 N N . SER C 3 246 ? 6.753 24.673 -26.720 1.00 63.92 238 SER C N 1
ATOM 3421 C CA . SER C 3 246 ? 7.793 25.615 -27.111 1.00 59.65 238 SER C CA 1
ATOM 3422 C C . SER C 3 246 ? 7.158 26.984 -27.282 1.00 61.29 238 SER C C 1
ATOM 3423 O O . SER C 3 246 ? 5.982 27.103 -27.640 1.00 62.26 238 SER C O 1
ATOM 3426 N N . ALA C 3 247 ? 7.938 28.027 -26.993 1.00 66.51 239 ALA C N 1
ATOM 3427 C CA . ALA C 3 247 ? 7.458 29.395 -27.179 1.00 64.16 239 ALA C CA 1
ATOM 3428 C C . ALA C 3 247 ? 7.485 29.830 -28.639 1.00 56.51 239 ALA C C 1
ATOM 3429 O O . ALA C 3 247 ? 6.857 30.837 -28.981 1.00 55.15 239 ALA C O 1
ATOM 3431 N N . SER C 3 248 ? 8.183 29.092 -29.497 1.00 53.09 240 SER C N 1
ATOM 3432 C CA . SER C 3 248 ? 8.228 29.353 -30.926 1.00 53.58 240 SER C CA 1
ATOM 3433 C C . SER C 3 248 ? 7.568 28.215 -31.699 1.00 52.91 240 SER C C 1
ATOM 3434 O O . SER C 3 248 ? 7.787 27.037 -31.401 1.00 52.14 240 SER C O 1
ATOM 3437 N N . VAL C 3 249 ? 6.755 28.582 -32.679 1.00 50.58 241 VAL C N 1
ATOM 3438 C CA . VAL C 3 249 ? 6.218 27.682 -33.686 1.00 44.42 241 VAL C CA 1
ATOM 3439 C C . VAL C 3 249 ? 6.832 28.088 -35.020 1.00 45.19 241 VAL C C 1
ATOM 3440 O O . VAL C 3 249 ? 6.947 29.284 -35.324 1.00 46.44 241 VAL C O 1
ATOM 3444 N N . LEU C 3 250 ? 7.231 27.108 -35.809 1.00 40.48 242 LEU C N 1
ATOM 3445 C CA . LEU C 3 250 ? 7.845 27.372 -37.103 1.00 40.19 242 LEU C CA 1
ATOM 3446 C C . LEU C 3 250 ? 6.864 26.961 -38.194 1.00 46.56 242 LEU C C 1
ATOM 3447 O O . LEU C 3 250 ? 6.674 25.771 -38.448 1.00 47.23 242 LEU C O 1
ATOM 3452 N N . SER C 3 251 ? 6.245 27.942 -38.846 1.00 43.36 243 SER C N 1
ATOM 3453 C CA . SER C 3 251 ? 5.330 27.680 -39.948 1.00 41.17 243 SER C CA 1
ATOM 3454 C C . SER C 3 251 ? 6.049 27.923 -41.267 1.00 40.23 243 SER C C 1
ATOM 3455 O O . SER C 3 251 ? 6.740 28.936 -41.421 1.00 45.98 243 SER C O 1
ATOM 3458 N N . LEU C 3 252 ? 5.916 26.984 -42.198 1.00 40.56 244 LEU C N 1
ATOM 3459 C CA . LEU C 3 252 ? 6.378 27.163 -43.566 1.00 42.93 244 LEU C CA 1
ATOM 3460 C C . LEU C 3 252 ? 5.170 27.130 -44.484 1.00 41.49 244 LEU C C 1
ATOM 3461 O O . LEU C 3 252 ? 4.279 26.301 -44.306 1.00 43.55 244 LEU C O 1
ATOM 3466 N N . LYS C 3 253 ? 5.128 28.052 -45.440 1.00 40.42 245 LYS C N 1
ATOM 3467 C CA . LYS C 3 253 ? 4.065 28.111 -46.428 1.00 41.05 245 LYS C CA 1
ATOM 3468 C C . LYS C 3 253 ? 4.691 28.195 -47.812 1.00 43.22 245 LYS C C 1
ATOM 3469 O O . LYS C 3 253 ? 5.770 28.752 -47.983 1.00 43.76 245 LYS C O 1
ATOM 3475 N N . ASP C 3 254 ? 4.001 27.629 -48.794 1.00 44.81 246 ASP C N 1
ATOM 3476 C CA . ASP C 3 254 ? 4.445 27.562 -50.182 1.00 47.48 246 ASP C CA 1
ATOM 3477 C C . ASP C 3 254 ? 3.480 28.414 -50.985 1.00 50.13 246 ASP C C 1
ATOM 3478 O O . ASP C 3 254 ? 2.307 28.063 -51.126 1.00 47.95 246 ASP C O 1
ATOM 3483 N N . GLY C 3 255 ? 3.954 29.535 -51.499 1.00 58.12 247 GLY C N 1
ATOM 3484 C CA . GLY C 3 255 ? 3.159 30.350 -52.381 1.00 58.62 247 GLY C CA 1
ATOM 3485 C C . GLY C 3 255 ? 3.481 30.018 -53.821 1.00 60.37 247 GLY C C 1
ATOM 3486 O O . GLY C 3 255 ? 4.294 29.142 -54.120 1.00 59.06 247 GLY C O 1
ATOM 3487 N N . SER C 3 256 ? 2.800 30.734 -54.720 1.00 60.05 248 SER C N 1
ATOM 3488 C CA . SER C 3 256 ? 3.261 30.862 -56.093 1.00 62.33 248 SER C CA 1
ATOM 3489 C C . SER C 3 256 ? 4.377 31.875 -56.203 1.00 64.39 248 SER C C 1
ATOM 3490 O O . SER C 3 256 ? 4.618 32.445 -57.278 1.00 70.92 248 SER C O 1
ATOM 3493 N N . GLY C 3 257 ? 5.036 32.124 -55.079 1.00 59.64 249 GLY C N 1
ATOM 3494 C CA . GLY C 3 257 ? 6.116 33.073 -54.999 1.00 61.15 249 GLY C CA 1
ATOM 3495 C C . GLY C 3 257 ? 7.178 32.511 -54.091 1.00 60.28 249 GLY C C 1
ATOM 3496 O O . GLY C 3 257 ? 8.041 33.238 -53.589 1.00 60.75 249 GLY C O 1
ATOM 3497 N N . GLY C 3 258 ? 7.105 31.211 -53.863 1.00 59.30 250 GLY C N 1
ATOM 3498 C CA . GLY C 3 258 ? 8.144 30.487 -53.163 1.00 57.87 250 GLY C CA 1
ATOM 3499 C C . GLY C 3 258 ? 7.673 30.006 -51.807 1.00 53.82 250 GLY C C 1
ATOM 3500 O O . GLY C 3 258 ? 6.487 30.026 -51.481 1.00 54.83 250 GLY C O 1
ATOM 3501 N N . ARG C 3 259 ? 8.636 29.572 -51.006 1.00 50.58 251 ARG C N 1
ATOM 3502 C CA . ARG C 3 259 ? 8.360 29.094 -49.664 1.00 52.23 251 ARG C CA 1
ATOM 3503 C C . ARG C 3 259 ? 8.883 30.098 -48.647 1.00 52.19 251 ARG C C 1
ATOM 3504 O O . ARG C 3 259 ? 9.903 30.755 -48.872 1.00 59.40 251 ARG C O 1
ATOM 3512 N N . ILE C 3 260 ? 8.164 30.220 -47.538 1.00 44.36 252 ILE C N 1
ATOM 3513 C CA . ILE C 3 260 ? 8.399 31.237 -46.527 1.00 49.48 252 ILE C CA 1
ATOM 3514 C C . ILE C 3 260 ? 8.454 30.559 -45.169 1.00 48.49 252 ILE C C 1
ATOM 3515 O O . ILE C 3 260 ? 7.633 29.684 -44.868 1.00 48.09 252 ILE C O 1
ATOM 3520 N N . ALA C 3 261 ? 9.385 30.989 -44.331 1.00 42.61 253 ALA C N 1
ATOM 3521 C CA . ALA C 3 261 ? 9.433 30.541 -42.950 1.00 41.92 253 ALA C CA 1
ATOM 3522 C C . ALA C 3 261 ? 9.079 31.691 -42.022 1.00 41.57 253 ALA C C 1
ATOM 3523 O O . ALA C 3 261 ? 9.561 32.813 -42.196 1.00 49.33 253 ALA C O 1
ATOM 3525 N N . LEU C 3 262 ? 8.233 31.407 -41.042 1.00 40.35 254 LEU C N 1
ATOM 3526 C CA . LEU C 3 262 ? 7.834 32.370 -40.031 1.00 40.86 254 LEU C CA 1
ATOM 3527 C C . LEU C 3 262 ? 7.977 31.724 -38.672 1.00 43.15 254 LEU C C 1
ATOM 3528 O O . LEU C 3 262 ? 7.534 30.588 -38.484 1.00 49.26 254 LEU C O 1
ATOM 3533 N N . TYR C 3 263 ? 8.575 32.436 -37.724 1.00 43.17 255 TYR C N 1
ATOM 3534 C CA . TYR C 3 263 ? 8.687 31.855 -36.393 1.00 47.18 255 TYR C CA 1
ATOM 3535 C C . TYR C 3 263 ? 9.035 32.940 -35.386 1.00 53.37 255 TYR C C 1
ATOM 3536 O O . TYR C 3 263 ? 9.808 33.853 -35.687 1.00 48.56 255 TYR C O 1
ATOM 3545 N N . GLN C 3 264 ? 8.464 32.831 -34.193 1.00 54.57 256 GLN C N 1
ATOM 3546 C CA . GLN C 3 264 ? 8.851 33.732 -33.120 1.00 56.44 256 GLN C CA 1
ATOM 3547 C C . GLN C 3 264 ? 10.341 33.596 -32.844 1.00 54.49 256 GLN C C 1
ATOM 3548 O O . GLN C 3 264 ? 10.885 32.492 -32.792 1.00 52.05 256 GLN C O 1
ATOM 3554 N N . GLN C 3 265 ? 11.012 34.729 -32.700 1.00 60.26 257 GLN C N 1
ATOM 3555 C CA . GLN C 3 265 ? 12.405 34.672 -32.303 1.00 60.66 257 GLN C CA 1
ATOM 3556 C C . GLN C 3 265 ? 12.493 34.322 -30.817 1.00 62.40 257 GLN C C 1
ATOM 3557 O O . GLN C 3 265 ? 11.492 34.330 -30.088 1.00 60.09 257 GLN C O 1
ATOM 3563 N N . ALA C 3 266 ? 13.697 33.976 -30.368 1.00 63.70 258 ALA C N 1
ATOM 3564 C CA . ALA C 3 266 ? 13.863 33.526 -28.991 1.00 68.44 258 ALA C CA 1
ATOM 3565 C C . ALA C 3 266 ? 13.725 34.705 -28.033 1.00 78.30 258 ALA C C 1
ATOM 3566 O O . ALA C 3 266 ? 14.251 35.793 -28.285 1.00 80.54 258 ALA C O 1
ATOM 3568 N N . ARG C 3 267 ? 12.986 34.485 -26.944 1.00 79.80 259 ARG C N 1
ATOM 3569 C CA . ARG C 3 267 ? 12.708 35.516 -25.937 1.00 85.30 259 ARG C CA 1
ATOM 3570 C C . ARG C 3 267 ? 12.892 34.916 -24.537 1.00 89.55 259 ARG C C 1
ATOM 3571 O O . ARG C 3 267 ? 13.929 35.107 -23.897 1.00 89.80 259 ARG C O 1
ATOM 3579 N N . GLU C 3 273 ? 9.650 42.332 -25.226 1.00 85.25 265 GLU C N 1
ATOM 3580 C CA . GLU C 3 273 ? 8.496 41.940 -26.043 1.00 87.65 265 GLU C CA 1
ATOM 3581 C C . GLU C 3 273 ? 8.816 40.755 -26.999 1.00 84.82 265 GLU C C 1
ATOM 3582 O O . GLU C 3 273 ? 9.849 40.101 -26.835 1.00 85.66 265 GLU C O 1
ATOM 3588 N N . ALA C 3 274 ? 7.929 40.458 -27.963 1.00 84.56 266 ALA C N 1
ATOM 3589 C CA . ALA C 3 274 ? 8.064 39.303 -28.848 1.00 76.19 266 ALA C CA 1
ATOM 3590 C C . ALA C 3 274 ? 8.101 39.723 -30.318 1.00 71.33 266 ALA C C 1
ATOM 3591 O O . ALA C 3 274 ? 7.386 40.638 -30.741 1.00 66.94 266 ALA C O 1
ATOM 3593 N N . TRP C 3 275 ? 8.925 39.019 -31.101 1.00 66.04 267 TRP C N 1
ATOM 3594 C CA . TRP C 3 275 ? 9.249 39.396 -32.474 1.00 63.66 267 TRP C CA 1
ATOM 3595 C C . TRP C 3 275 ? 9.147 38.202 -33.410 1.00 62.24 267 TRP C C 1
ATOM 3596 O O . TRP C 3 275 ? 9.629 37.112 -33.089 1.00 64.74 267 TRP C O 1
ATOM 3607 N N . LEU C 3 276 ? 8.545 38.426 -34.579 1.00 60.37 268 LEU C N 1
ATOM 3608 C CA . LEU C 3 276 ? 8.337 37.388 -35.579 1.00 57.50 268 LEU C CA 1
ATOM 3609 C C . LEU C 3 276 ? 9.388 37.511 -36.669 1.00 52.49 268 LEU C C 1
ATOM 3610 O O . LEU C 3 276 ? 9.749 38.616 -37.072 1.00 54.27 268 LEU C O 1
ATOM 3615 N N . ALA C 3 277 ? 9.874 36.366 -37.143 1.00 52.90 269 ALA C N 1
ATOM 3616 C CA . ALA C 3 277 ? 10.931 36.294 -38.145 1.00 52.21 269 ALA C CA 1
ATOM 3617 C C . ALA C 3 277 ? 10.317 35.801 -39.444 1.00 52.32 269 ALA C C 1
ATOM 3618 O O . ALA C 3 277 ? 9.861 34.659 -39.520 1.00 57.60 269 ALA C O 1
ATOM 3620 N N . ILE C 3 278 ? 10.299 36.660 -40.455 1.00 53.06 270 ILE C N 1
ATOM 3621 C CA . ILE C 3 278 ? 9.741 36.341 -41.763 1.00 50.02 270 ILE C CA 1
ATOM 3622 C C . ILE C 3 278 ? 10.894 36.279 -42.740 1.00 48.67 270 ILE C C 1
ATOM 3623 O O . ILE C 3 278 ? 11.478 37.310 -43.087 1.00 54.15 270 ILE C O 1
ATOM 3628 N N . CYS C 3 279 ? 11.214 35.083 -43.204 1.00 50.00 271 CYS C N 1
ATOM 3629 C CA . CYS C 3 279 ? 12.403 34.905 -44.022 1.00 56.16 271 CYS C CA 1
ATOM 3630 C C . CYS C 3 279 ? 12.131 33.807 -45.037 1.00 49.41 271 CYS C C 1
ATOM 3631 O O . CYS C 3 279 ? 11.170 33.051 -44.893 1.00 46.95 271 CYS C O 1
ATOM 3634 N N . PRO C 3 280 ? 12.937 33.731 -46.096 1.00 51.87 272 PRO C N 1
ATOM 3635 C CA . PRO C 3 280 ? 12.748 32.649 -47.064 1.00 54.00 272 PRO C CA 1
ATOM 3636 C C . PRO C 3 280 ? 13.103 31.316 -46.434 1.00 56.08 272 PRO C C 1
ATOM 3637 O O . PRO C 3 280 ? 14.022 31.220 -45.616 1.00 58.75 272 PRO C O 1
ATOM 3641 N N . ALA C 3 281 ? 12.392 30.285 -46.866 1.00 57.10 273 ALA C N 1
ATOM 3642 C 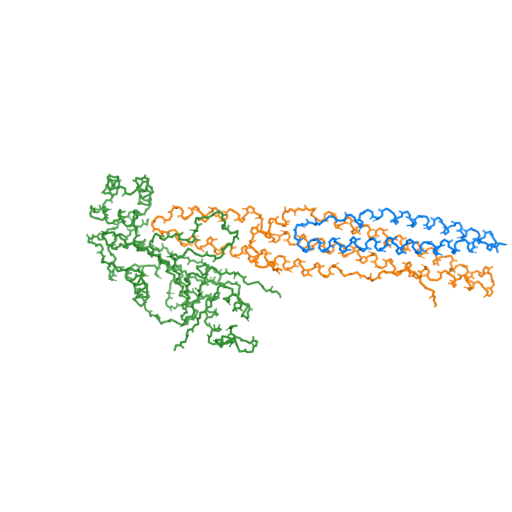CA . ALA C 3 281 ? 12.596 28.944 -46.360 1.00 56.76 273 ALA C CA 1
ATOM 3643 C C . ALA C 3 281 ? 13.828 28.282 -46.946 1.00 60.44 273 ALA C C 1
ATOM 3644 O O . ALA C 3 281 ? 13.734 27.254 -47.607 1.00 66.38 273 ALA C O 1
ATOM 3646 N N . THR C 3 282 ? 14.985 28.885 -46.721 1.00 57.93 274 THR C N 1
ATOM 3647 C CA . THR C 3 282 ? 16.231 28.293 -47.183 1.00 60.22 274 THR C CA 1
ATOM 3648 C C . THR C 3 282 ? 16.689 27.245 -46.177 1.00 58.82 274 THR C C 1
ATOM 3649 O O . THR C 3 282 ? 16.272 27.253 -45.020 1.00 56.11 274 THR C O 1
ATOM 3653 N N . PRO C 3 283 ? 17.551 26.344 -46.625 1.00 74.88 275 PRO C N 1
ATOM 3654 C CA . PRO C 3 283 ? 18.074 25.282 -45.768 1.00 73.85 275 PRO C CA 1
ATOM 3655 C C . PRO C 3 283 ? 18.653 25.830 -44.478 1.00 76.35 275 PRO C C 1
ATOM 3656 O O . PRO C 3 283 ? 18.366 25.305 -43.412 1.00 77.38 275 PRO C O 1
ATOM 3660 N N . GLN C 3 284 ? 19.434 26.895 -44.573 1.00 80.80 276 GLN C N 1
ATOM 3661 C CA . GLN C 3 284 ? 20.026 27.499 -43.376 1.00 82.60 276 GLN C CA 1
ATOM 3662 C C . GLN C 3 284 ? 18.968 27.976 -42.385 1.00 76.69 276 GLN C C 1
ATOM 3663 O O . GLN C 3 284 ? 18.968 27.578 -41.213 1.00 74.13 276 GLN C O 1
ATOM 3669 N N . LEU C 3 285 ? 18.072 28.858 -42.838 1.00 77.91 277 LEU C N 1
ATOM 3670 C CA . LEU C 3 285 ? 17.135 29.491 -41.916 1.00 69.18 277 LEU C CA 1
ATOM 3671 C C . LEU C 3 285 ? 16.075 28.515 -41.414 1.00 60.70 277 LEU C C 1
ATOM 3672 O O . LEU C 3 285 ? 15.652 28.594 -40.252 1.00 58.46 277 LEU C O 1
ATOM 3677 N N . VAL C 3 286 ? 15.625 27.595 -42.272 1.00 60.19 278 VAL C N 1
ATOM 3678 C CA . VAL C 3 286 ? 14.747 26.514 -41.820 1.00 57.41 278 VAL C CA 1
ATOM 3679 C C . VAL C 3 286 ? 15.395 25.751 -40.671 1.00 63.61 278 VAL C C 1
ATOM 3680 O O . VAL C 3 286 ? 14.735 25.416 -39.681 1.00 56.66 278 VAL C O 1
ATOM 3684 N N . GLN C 3 287 ? 16.703 25.461 -40.788 1.00 65.68 279 GLN C N 1
ATOM 3685 C CA . GLN C 3 287 ? 17.446 24.862 -39.680 1.00 67.94 279 GLN C CA 1
ATOM 3686 C C . GLN C 3 287 ? 17.471 25.781 -38.455 1.00 67.12 279 GLN C C 1
ATOM 3687 O O . GLN C 3 287 ? 17.275 25.308 -37.325 1.00 67.16 279 GLN C O 1
ATOM 3693 N N . VAL C 3 288 ? 17.681 27.096 -38.655 1.00 65.12 280 VAL C N 1
ATOM 3694 C CA . VAL C 3 288 ? 17.668 28.048 -37.534 1.00 64.43 280 VAL C CA 1
ATOM 3695 C C . VAL C 3 288 ? 16.294 28.088 -36.867 1.00 59.76 280 VAL C C 1
ATOM 3696 O O . VAL C 3 288 ? 16.182 28.136 -35.634 1.00 59.48 280 VAL C O 1
ATOM 3700 N N . GLY C 3 289 ? 15.230 28.099 -37.669 1.00 56.28 281 GLY C N 1
ATOM 3701 C CA . GLY C 3 289 ? 13.900 28.118 -37.097 1.00 51.88 281 GLY C CA 1
ATOM 3702 C C . GLY C 3 289 ? 13.618 26.893 -36.254 1.00 57.99 281 GLY C C 1
ATOM 3703 O O . GLY C 3 289 ? 12.965 26.980 -35.209 1.00 58.54 281 GLY C O 1
ATOM 3704 N N . VAL C 3 290 ? 14.109 25.734 -36.692 1.00 61.45 282 VAL C N 1
ATOM 3705 C CA . VAL C 3 290 ? 13.894 24.512 -35.922 1.00 59.89 282 VAL C CA 1
ATOM 3706 C C . VAL C 3 290 ? 14.726 24.506 -34.635 1.00 60.81 282 VAL C C 1
ATOM 3707 O O . VAL C 3 290 ? 14.278 23.977 -33.610 1.00 56.51 282 VAL C O 1
ATOM 3711 N N . LYS C 3 291 ? 15.883 25.158 -34.684 1.00 62.24 283 LYS C N 1
ATOM 3712 C CA . LYS C 3 291 ? 16.746 25.276 -33.520 1.00 63.49 283 LYS C CA 1
ATOM 3713 C C . LYS C 3 291 ? 16.084 26.224 -32.524 1.00 61.08 283 LYS C C 1
ATOM 3714 O O . LYS C 3 291 ? 16.185 26.032 -31.312 1.00 62.31 283 LYS C O 1
ATOM 3720 N N . THR C 3 292 ? 15.405 27.248 -33.040 1.00 58.24 284 THR C N 1
ATOM 3721 C CA . THR C 3 292 ? 14.714 28.207 -32.185 1.00 61.02 284 THR C CA 1
ATOM 3722 C C . THR C 3 292 ? 13.594 27.521 -31.414 1.00 58.06 284 THR C C 1
ATOM 3723 O O . THR C 3 292 ? 13.491 27.660 -30.190 1.00 57.47 284 THR C O 1
ATOM 3727 N N . VAL C 3 293 ? 12.753 26.765 -32.127 1.00 54.36 285 VAL C N 1
ATOM 3728 C CA . VAL C 3 293 ? 11.672 26.011 -31.498 1.00 51.23 285 VAL C CA 1
ATOM 3729 C C . VAL C 3 293 ? 12.224 25.117 -30.392 1.00 53.48 285 VAL C C 1
ATOM 3730 O O . VAL C 3 293 ? 11.783 25.182 -29.236 1.00 53.82 285 VAL C O 1
ATOM 3734 N N . LEU C 3 294 ? 13.232 24.298 -30.725 1.00 54.64 286 LEU C N 1
ATOM 3735 C CA . LEU C 3 294 ? 13.794 23.338 -29.781 1.00 57.97 286 LEU C CA 1
ATOM 3736 C C . LEU C 3 294 ? 14.472 23.995 -28.587 1.00 68.57 286 LEU C C 1
ATOM 3737 O O . LEU C 3 294 ? 14.618 23.353 -27.540 1.00 73.71 286 LEU C O 1
ATOM 3742 N N . ASP C 3 295 ? 14.904 25.248 -28.711 1.00 66.51 287 ASP C N 1
ATOM 3743 C CA . ASP C 3 295 ? 15.550 25.924 -27.594 1.00 69.30 287 ASP C CA 1
ATOM 3744 C C . ASP C 3 295 ? 14.637 26.879 -26.844 1.00 71.33 287 ASP C C 1
ATOM 3745 O O . ASP C 3 295 ? 15.076 27.485 -25.859 1.00 76.47 287 ASP C O 1
ATOM 3750 N N . THR C 3 296 ? 13.396 27.047 -27.290 1.00 68.36 288 THR C N 1
ATOM 3751 C CA . THR C 3 296 ? 12.390 27.757 -26.511 1.00 62.06 288 THR C CA 1
ATOM 3752 C C . THR C 3 296 ? 11.509 26.778 -25.737 1.00 59.61 288 THR C C 1
ATOM 3753 O O . THR C 3 296 ? 10.315 26.995 -25.541 1.00 61.80 288 THR C O 1
ATOM 3757 N N . LEU C 3 297 ? 12.096 25.698 -25.256 1.00 59.62 289 LEU C N 1
ATOM 3758 C CA . LEU C 3 297 ? 11.324 24.742 -24.474 1.00 62.76 289 LEU C CA 1
ATOM 3759 C C . LEU C 3 297 ? 11.463 25.030 -22.982 1.00 67.72 289 LEU C C 1
ATOM 3760 O O . LEU C 3 297 ? 12.548 25.379 -22.519 1.00 74.45 289 LEU C O 1
ATOM 3765 N N . PRO C 3 298 ? 10.382 24.833 -22.218 1.00 70.87 290 PRO C N 1
ATOM 3766 C CA . PRO C 3 298 ? 10.344 25.338 -20.830 1.00 74.40 290 PRO C CA 1
ATOM 3767 C C . PRO C 3 298 ? 11.423 24.798 -19.891 1.00 80.55 290 PRO C C 1
ATOM 3768 O O . PRO C 3 298 ? 11.802 25.511 -18.951 1.00 84.16 290 PRO C O 1
ATOM 3772 N N . TYR C 3 299 ? 11.916 23.570 -20.075 1.00 78.86 291 TYR C N 1
ATOM 3773 C CA . TYR C 3 299 ? 12.854 22.989 -19.115 1.00 84.65 291 TYR C CA 1
ATOM 3774 C C . TYR C 3 299 ? 14.208 22.679 -19.746 1.00 83.64 291 TYR C C 1
ATOM 3775 O O . TYR C 3 299 ? 14.882 21.722 -19.349 1.00 87.24 291 TYR C O 1
ATOM 3784 N N . GLY C 3 300 ? 14.605 23.467 -20.743 1.00 82.39 292 GLY C N 1
ATOM 3785 C CA . GLY C 3 300 ? 15.978 23.481 -21.212 1.00 89.23 292 GLY C CA 1
ATOM 3786 C C . GLY C 3 300 ? 16.436 22.364 -22.131 1.00 90.64 292 GLY C C 1
ATOM 3787 O O . GLY C 3 300 ? 15.863 22.155 -23.206 1.00 89.95 292 GLY C O 1
ATOM 3788 N N . GLU C 3 301 ? 17.487 21.656 -21.709 1.00 94.03 293 GLU C N 1
ATOM 3789 C CA . GLU C 3 301 ? 18.221 20.728 -22.566 1.00 95.66 293 GLU C CA 1
ATOM 3790 C C . GLU C 3 301 ? 17.274 19.773 -23.279 1.00 86.66 293 GLU C C 1
ATOM 3791 O O . GLU C 3 301 ? 16.559 18.996 -22.639 1.00 86.77 293 GLU C O 1
ATOM 3797 N N . TRP C 3 302 ? 17.271 19.838 -24.609 1.00 83.47 294 TRP C N 1
ATOM 3798 C CA . TRP C 3 302 ? 16.311 19.083 -25.404 1.00 80.22 294 TRP C CA 1
ATOM 3799 C C . TRP C 3 302 ? 16.821 17.695 -25.779 1.00 84.02 294 TRP C C 1
ATOM 3800 O O . TRP C 3 302 ? 16.040 16.731 -25.780 1.00 81.46 294 TRP C O 1
ATOM 3811 N N . LYS C 3 303 ? 18.118 17.567 -26.042 1.00 86.48 295 LYS C N 1
ATOM 3812 C CA . LYS C 3 303 ? 18.696 16.274 -26.411 1.00 90.06 295 LYS C CA 1
ATOM 3813 C C . LYS C 3 303 ? 18.877 15.322 -25.221 1.00 96.18 295 LYS C C 1
ATOM 3814 O O . LYS C 3 303 ? 18.958 14.107 -25.395 1.00 87.15 295 LYS C O 1
ATOM 3820 N N . THR C 3 304 ? 18.940 15.886 -24.019 1.00 94.01 296 THR C N 1
ATOM 3821 C CA . THR C 3 304 ? 19.121 15.119 -22.789 1.00 96.34 296 THR C CA 1
ATOM 3822 C C . THR C 3 304 ? 18.241 15.726 -21.699 1.00 98.65 296 THR C C 1
ATOM 3823 O O . THR C 3 304 ? 18.549 16.807 -21.188 1.00 103.49 296 THR C O 1
ATOM 3827 N N . HIS C 3 305 ? 17.162 15.033 -21.326 1.00 96.19 297 HIS C N 1
ATOM 3828 C CA . HIS C 3 305 ? 16.207 15.571 -20.360 1.00 96.08 297 HIS C CA 1
ATOM 3829 C C . HIS C 3 305 ? 15.306 14.453 -19.840 1.00 97.34 297 HIS C C 1
ATOM 3830 O O . HIS C 3 305 ? 14.922 13.558 -20.598 1.00 98.95 297 HIS C O 1
ATOM 3837 N N . SER C 3 306 ? 14.965 14.518 -18.551 1.00 97.79 298 SER C N 1
ATOM 3838 C CA . SER C 3 306 ? 14.154 13.501 -17.889 1.00 95.43 298 SER C CA 1
ATOM 3839 C C . SER C 3 306 ? 12.913 14.138 -17.272 1.00 89.16 298 SER C C 1
ATOM 3840 O O . SER C 3 306 ? 12.946 15.292 -16.837 1.00 90.99 298 SER C O 1
ATOM 3843 N N . ARG C 3 307 ? 11.815 13.384 -17.238 1.00 82.41 299 ARG C N 1
ATOM 3844 C CA . ARG C 3 307 ? 10.603 13.860 -16.573 1.00 78.87 299 ARG C CA 1
ATOM 3845 C C . ARG C 3 307 ? 10.616 13.622 -15.056 1.00 82.56 299 ARG C C 1
ATOM 3846 O O . ARG C 3 307 ? 11.450 12.885 -14.519 1.00 86.06 299 ARG C O 1
#

Solvent-accessible surface area: 23255 Å² total; per-residue (Å²): 100,73,150,52,10,60,47,2,11,72,84,0,26,85,46,4,62,44,1,48,63,60,12,74,68,6,27,66,46,2,43,83,16,50,53,13,0,106,5,102,14,2,47,103,3,4,62,72,0,29,42,25,0,59,122,1,52,107,14,3,63,104,0,23,56,68,3,90,129,10,31,83,54,0,21,123,33,108,200,55,30,2,29,28,16,0,42,59,2,0,49,55,1,71,43,50,49,14,12,50,27,15,89,48,0,0,62,14,2,64,22,1,15,61,48,0,27,83,4,4,67,27,0,86,54,0,15,75,86,0,75,111,92,55,23,52,34,138,57,5,132,53,32,33,52,50,1,60,19,4,6,55,10,0,66,90,2,16,108,1,0,45,61,0,0,66,21,0,65,44,2,4,64,9,19,92,63,3,80,83,70,4,12,41,42,120,74,0,57,62,18,53,63,92,20,60,52,31,27,72,90,5,25,3,0,40,47,0,14,41,0,0,45,10,2,18,92,2,16,85,19,6,6,74,0,1,69,2,1,39,38,8,38,72,43,2,39,74,1,13,128,39,53,108,34,59,52,20,82,152,148,261,98,45,22,70,12,80,12,93,11,0,60,107,0,0,24,94,31,105,15,123,55,21,5,23,0,0,17,10,36,7,30,6,77,135,138,27,176,145,111,35,6,10,87,114,129,60,19,38,136,111,6,6,40,10,0,120,6,2,30,44,5,0,0,3,2,1,2,0,7,0,132,19,102,1,69,5,5,55,63,152,72,174,134,54,83,74,14,22,29,68,12,5,144,30,0,42,0,29,0,7,0,1,107,32,125,65,18,0,14,0,43,0,60,27,73,77,0,50,1,43,65,29,126,24,59,66,7,47,29,2,7,54,74,13,37,114,29,0,58,90,24,60,129,14,99,54,5,102,17,115,59,28,81,0,28,8,150,101,1,69,123,16,4,128,58,7,72,137,46,44,24,67,94,182,56,3,36,92,3,118,180,25,59,2,45,58,55,0,5,44,4,3,6,69,0,14,68,114,12,37,0,3,0,0,1,0,1,14,0,27,108,102,123,41,104,7,66,7,60,0,6,1,0,1,2,0,11,97,28,15,4,0,0,0,7,31,62,73,207,150,32,108,0,6,0,2,15,3,28,97,118,51,4,44,64,0,2,87,14,0,1,93,21,11,68,83,44,131,32,107,74,25,54,83

Sequence (526 aa):
VPEELTAAAAQLGTIGAAMAAQNAAAAAPTTAIAPAALDEVSALQAALFTAYGTFYQQVSAEAQAMHDMFVNTLGISAMDFGALPPEINSARMYAGAGAGPMMAAGAAWNGLAAELGTTAASYESVITRLTTESWMGPASMAMVAAAQPYLAWLTYTAEAAAHAGSQAMASAAAYEAAYAMTVPPEVVAANRALLAALVATNVLGINTPAIMATEALYAEMWAQDALAMYGYAAASGAAGMLQPLSPPSQTRTDITVNVDGFWMLQALLDIRHVAPELRCRPYVSTVMREQGIVVNDAVNEQVAARMKVLAAPDLEVVALLSRGKLLYGVIDDENQPPGSRDIPDNEFRVVLARRGQHWVSAVRVGNDITVDDVTVSDSASIAALVMDGLESIHHADPAAINAVNVPMEEMLEATKSWQESGFNVFSGGDLRRMGISAATVAALGQALSDPAAEVAVYARQYRDDAKGPSASVLSLKDGSGGRIALYQQAREAWLAICPATPQLVQVGVKTVLDTLPYGEWKTHSR

Foldseek 3Di:
DLVVQLVCLVVLVVVLVVVVVVLVVCLCVQAPDDFPDDDPVSVVVNVVSNVVSVVVSVVVVVVSVVVVVVSVVSNPPD/DALLVDFLLPLQVVLVDDDALVVLLVLLVVLLVLLVVLVVVLVVVCVVLVVCVVVVPPPPCSVVVVQVCPLVSVLSNVVSVQSNLLNVLSNLLRVLSVQLNVQRDHNVNLVVLVVVLVVLVVPCPVVPSVVVNVVSVVVSVVNSVRSSVSVVSSVVSNVVSVDGDDHDHGDHD/DFKDKDFQVRVVVLCAQLVFQDFPCLQQHHGDDPPVCVVVPQADDSHGDPSVSVLVVQRSDFQKKKKKKKFQKDRPVFDDPDPPQDPSDSFGPQGIKMWMWGHHAQWTWIWIDHTRMIMIDTDDDDDLLRVLVVNVVVVCVLDNWAWFPAAKDKFQDVQVVVLVVVCVVVLLDLVSCVSVVVGVGDSSLSVQVSQQPNIWRMKMKMWMWGDDPRDIWIFPKIWMWTQGVRTIWIWIWAADNIMIMIHIPDSVVSSVSSNRRQQRYDPGDRSGDHD

Nearest PDB structures (foldseek):
  5xfs-assembly1_A  TM=1.013E+00  e=4.005E-11  Mycobacterium tuberculosis H37Rv
  4w4k-assembly2_C  TM=9.494E-01  e=1.878E-03  Mycobacterium tuberculosis str. Erdman = ATCC 35801
  4w4k-assembly1_A  TM=9.415E-01  e=1.576E-02  Mycobacterium tuberculosis str. Erdman = ATCC 35801
  2g38-assembly2_C  TM=9.370E-01  e=1.681E-02  Mycobacterium tuberculosis H37Rv
  4dci-assembly1_B  TM=4.677E-01  e=4.300E+00  Parasynechococcus marenigrum WH 8102

Radius of gyration: 36.19 Å; Cα contacts (8 Å, |Δi|>4): 947; chains: 3; bounding box: 84×84×84 Å

Secondary structure (DSSP, 8-state):
-HHHHHHHHHHHHHHHHHHHHHHHHTHHHHH-PPPSSSSHHHHHHHHHHHHHHHHHHHHHHHHHHHHHHHHHHHHH--/--STTS-HHHHHHTTSSS--SHHHHHHHHHHHHHHHHHHHHHHHHHHHHHHHHHHTTTGGGHHHHHHHHHHHHHHHHHHHHHHHHHHHHHHHHHHHHHHHHHHSPPHHHHHHHHHHHHHHHHT-SSSTTHHHHHHHHHHHHHHHHHHHHHHHHHHHHHHHHS--PPP------/---EEEEHHHHHHHHHHHT-----TTT--PPP----TTTTTSEETTEE-HHHHHHHHHHHS-SEEEEEEEEEBS--TT----SSPPTT-----TTEEEEEEEEETTEEEEEEEETTEEEEEE----SHHHHHHHHHHHHHHH---PBPS---EEEEHHHHHHHHHHHHTTTS-GGGGHHHHTTT--HHHHHHHHHHHHS-SEEEEEEEEEESSS-EEE-S--EEEEEEBTEEEEEEEPP---EEEEEE--HHHHHHHHHHHHHS-TTS-SSS---

Organism: Mycobacterium tuberculosis (strain ATCC 25618 / H37Rv) (NCBI:txid83332)

InterPro domains:
  IPR000084 PE-PGRS family, N-terminal [PF00934] (5-93)
  IPR022171 PPE, C-terminal [PF12484] (192-272)
  IPR038332 PPE superfamily [SSF140459] (8-84)

B-factor: mean 61.59, std 17.18, range [24.94, 139.09]